Protein AF-0000000070923431 (afdb_homodimer)

Foldseek 3Di:
DPPPPPPPLLDQDLVLLQLLLLCAVQLHLCRSCVVVVHHSVVSVVSVVSNCVNVVHRQWDPVDVRTDGDPVVVVCNLVSVLVVQLVQLVVLVVPPQDQVSAQEAFEEEELLPVPQQVVVLCVVVCVVVVNYHYHYDYDAPVVQVVCQVSSSHFKYWHWDDPDDDPQKDKAWWKKWWKWKKAFPPQPPHPAAEAAEACVGPVSVVVVVVCVVVPHDTDPPHYHNALLVQNVCRLVVRGMYIGIQSSCLSNPDPGMDIGGDPDDIGMTIIIMMGGPPRNPCVSVVSSVSSNVSCVVGGVVVSCVRPVVRVVGIHTD/DPPPPPPPLLDQDLVLLQLLLLCAVQLHLCRSCVVVVHDSVVSVVSVVSNCVNVVHRQWDPVDVRTDGDPVVVVCNLVSVLVVQLVQLVVLVVPDQDNQSAQEAFEEEELLPVPQQVVVLCVVVCVVVVNHHYHYDYDAPVVQVVCQVVSSHFKYWHWDDPDDDPQKDKAWWKKWWKWKKAFPPQPPHPAAEAAEACVGPVSVVVVVVCVVVPHDTDHPHYHNALLVQNVCRLVVRGMYIGIQSSCLSNPDPGMDIGGDPDDIGMTIIIMMGGPPRRPCVSVVSSVSSNVSCVVRGVVVSCVRPVVRVVGIHTD

Structure (mmCIF, N/CA/C/O backbone):
data_AF-0000000070923431-model_v1
#
loop_
_entity.id
_entity.type
_entity.pdbx_description
1 polymer 'T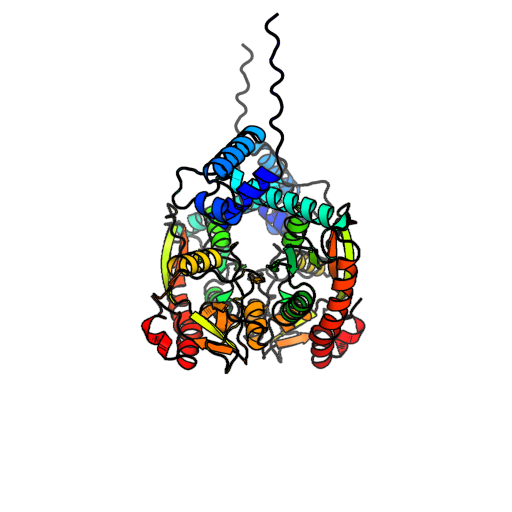ranscriptional regulator, LysR family'
#
loop_
_atom_site.group_PDB
_atom_site.id
_atom_site.type_symbol
_atom_site.label_atom_id
_atom_site.label_alt_id
_atom_site.label_comp_id
_atom_site.label_asym_id
_atom_site.label_entity_id
_atom_site.label_seq_id
_atom_site.pdbx_PDB_ins_code
_atom_site.Cartn_x
_atom_site.Cartn_y
_atom_site.Cartn_z
_atom_site.occupancy
_atom_site.B_iso_or_equiv
_atom_site.auth_seq_id
_atom_site.auth_comp_id
_atom_site.auth_asym_id
_atom_site.auth_atom_id
_atom_site.pdbx_PDB_model_num
ATOM 1 N N . MET A 1 1 ? -43.125 28.062 33.969 1 23.8 1 MET A N 1
ATOM 2 C CA . MET A 1 1 ? -42.625 28.672 32.719 1 23.8 1 MET A CA 1
ATOM 3 C C . MET A 1 1 ? -41.125 28.438 32.594 1 23.8 1 MET A C 1
ATOM 5 O O . MET A 1 1 ? -40.312 29.375 32.781 1 23.8 1 MET A O 1
ATOM 9 N N . THR A 1 2 ? -40.594 27.344 33.188 1 28.75 2 THR A N 1
ATOM 10 C CA . THR A 1 2 ? -39.25 26.891 33.406 1 28.75 2 THR A CA 1
ATOM 11 C C . THR A 1 2 ? -38.5 26.812 32.094 1 28.75 2 THR A C 1
ATOM 13 O O . THR A 1 2 ? -38.875 26.078 31.188 1 28.75 2 THR A O 1
ATOM 16 N N . GLY A 1 3 ? -38.125 27.953 31.578 1 29.06 3 GLY A N 1
ATOM 17 C CA . GLY A 1 3 ? -37.469 28.234 30.297 1 29.06 3 GLY A CA 1
ATOM 18 C C . GLY A 1 3 ? -36.375 27.25 29.953 1 29.06 3 GLY A C 1
ATOM 19 O O . GLY A 1 3 ? -35.594 26.875 30.828 1 29.06 3 GLY A O 1
ATOM 20 N N . LYS A 1 4 ? -36.719 26.328 29.109 1 32.66 4 LYS A N 1
ATOM 21 C CA . LYS A 1 4 ? -35.844 25.344 28.484 1 32.66 4 LYS A CA 1
ATOM 22 C C . LYS A 1 4 ? -34.5 25.984 28.094 1 32.66 4 LYS A C 1
ATOM 24 O O . LYS A 1 4 ? -34.469 26.891 27.266 1 32.66 4 LYS A O 1
ATOM 29 N N . ALA A 1 5 ? -33.656 26.141 29.094 1 35.31 5 ALA A N 1
ATOM 30 C CA . ALA A 1 5 ? -32.281 26.516 28.797 1 35.31 5 ALA A CA 1
ATOM 31 C C . ALA A 1 5 ? -31.797 25.891 27.484 1 35.31 5 ALA A C 1
ATOM 33 O O . ALA A 1 5 ? -31.859 24.672 27.297 1 35.31 5 ALA A O 1
ATOM 34 N N . LYS A 1 6 ? -32.062 26.516 26.438 1 35.38 6 LYS A N 1
ATOM 35 C CA . LYS A 1 6 ? -31.562 26.359 25.078 1 35.38 6 LYS A CA 1
ATOM 36 C C . LYS A 1 6 ? -30.094 25.922 25.078 1 35.38 6 LYS A C 1
ATOM 38 O O . LYS A 1 6 ? -29.234 26.609 25.656 1 35.38 6 LYS A O 1
ATOM 43 N N . GLY A 1 7 ? -29.828 24.641 25.266 1 33.84 7 GLY A N 1
ATOM 44 C CA . GLY A 1 7 ? -28.516 24 25.344 1 33.84 7 GLY A CA 1
ATOM 45 C C . GLY A 1 7 ? -27.469 24.688 24.5 1 33.84 7 GLY A C 1
ATOM 46 O O . GLY A 1 7 ? -27.625 24.812 23.281 1 33.84 7 GLY A O 1
ATOM 47 N N . ARG A 1 8 ? -26.984 25.859 24.844 1 32.84 8 ARG A N 1
ATOM 48 C CA . ARG A 1 8 ? -25.906 26.609 24.203 1 32.84 8 ARG A CA 1
ATOM 49 C C . ARG A 1 8 ? -24.906 25.688 23.516 1 32.84 8 ARG A C 1
ATOM 51 O O . ARG A 1 8 ? -24.297 24.844 24.172 1 32.84 8 ARG A O 1
ATOM 58 N N . GLY A 1 9 ? -25.203 25.141 22.359 1 40.16 9 GLY A N 1
ATOM 59 C CA . GLY A 1 9 ? -24.5 24.312 21.391 1 40.16 9 GLY A CA 1
ATOM 60 C C . GLY A 1 9 ? -22.984 24.453 21.484 1 40.16 9 GLY A C 1
ATOM 61 O O . GLY A 1 9 ? -22.422 25.5 21.172 1 40.16 9 GLY A O 1
ATOM 62 N N . GLU A 1 10 ? -22.391 23.984 22.547 1 46.72 10 GLU A N 1
ATOM 63 C CA . GLU A 1 10 ? -20.953 24.094 22.844 1 46.72 10 GLU A CA 1
ATOM 64 C C . GLU A 1 10 ? -20.125 24.078 21.562 1 46.72 10 GLU A C 1
ATOM 66 O O . GLU A 1 10 ? -20.375 23.281 20.656 1 46.72 10 GLU A O 1
ATOM 71 N N . LYS A 1 11 ? -19.719 25.312 21.109 1 56.12 11 LYS A N 1
ATOM 72 C CA . LYS A 1 11 ? -18.969 25.703 19.938 1 56.12 11 LYS A CA 1
ATOM 73 C C . LYS A 1 11 ? -17.609 25 19.891 1 56.12 11 LYS A C 1
ATOM 75 O O . LYS A 1 11 ? -16.969 24.797 20.938 1 56.12 11 LYS A O 1
ATOM 80 N N . VAL A 1 12 ? -17.391 24.281 18.922 1 58.69 12 VAL A N 1
ATOM 81 C CA . VAL A 1 12 ? -16.078 23.672 18.656 1 58.69 12 VAL A CA 1
ATOM 82 C C . VAL A 1 12 ? -15.055 24.781 18.391 1 58.69 12 VAL A C 1
ATOM 84 O O . VAL A 1 12 ? -15.242 25.609 17.5 1 58.69 12 VAL A O 1
ATOM 87 N N . SER A 1 13 ? -14.164 24.969 19.422 1 65.12 13 SER A N 1
ATOM 88 C CA . SER A 1 13 ? -13.047 25.875 19.25 1 65.12 13 SER A CA 1
ATOM 89 C C . SER A 1 13 ? -11.914 25.219 18.469 1 65.12 13 SER A C 1
ATOM 91 O O . SER A 1 13 ? -11.586 24.062 18.703 1 65.12 13 SER A O 1
ATOM 93 N N . LEU A 1 14 ? -11.43 25.953 17.531 1 66.06 14 LEU A N 1
ATOM 94 C CA . LEU A 1 14 ? -10.289 25.438 16.781 1 66.06 14 LEU A CA 1
ATOM 95 C C . LEU A 1 14 ? -9.102 25.188 17.703 1 66.06 14 LEU A C 1
ATOM 97 O O . LEU A 1 14 ? -8.289 24.297 17.438 1 66.06 14 LEU A O 1
ATOM 101 N N . TRP A 1 15 ? -9.109 26 18.781 1 69.06 15 TRP A N 1
ATOM 102 C CA . TRP A 1 15 ? -8.07 25.781 19.781 1 69.06 15 TRP A CA 1
ATOM 103 C C . TRP A 1 15 ? -8.227 24.406 20.422 1 69.06 15 TRP A C 1
ATOM 105 O O . TRP A 1 15 ? -7.242 23.672 20.609 1 69.06 15 TRP A O 1
ATOM 115 N N . ALA A 1 16 ? -9.422 24.047 20.703 1 75.62 16 ALA A N 1
ATOM 116 C CA . ALA A 1 16 ? -9.688 22.734 21.266 1 75.62 16 ALA A CA 1
ATOM 117 C C . ALA A 1 16 ? -9.344 21.625 20.266 1 75.62 16 ALA A C 1
ATOM 119 O O . ALA A 1 16 ? -8.797 20.594 20.641 1 75.62 16 ALA A O 1
ATOM 120 N N . VAL A 1 17 ? -9.625 21.938 19.078 1 76.94 17 VAL A N 1
ATOM 121 C CA . VAL A 1 17 ? -9.297 21 18.016 1 76.94 17 VAL A CA 1
ATOM 122 C C . VAL A 1 17 ? -7.785 20.828 17.906 1 76.94 17 VAL A C 1
ATOM 124 O O . VAL A 1 17 ? -7.285 19.703 17.797 1 76.94 17 VAL A O 1
ATOM 127 N N . GLU A 1 18 ? -7.121 21.906 17.969 1 76.06 18 GLU A N 1
ATOM 128 C CA . GLU A 1 18 ? -5.664 21.875 17.938 1 76.06 18 GLU A CA 1
ATOM 129 C C . GLU A 1 18 ? -5.113 21.078 19.125 1 76.06 18 GLU A C 1
ATOM 131 O O . GLU A 1 18 ? -4.16 20.312 18.969 1 76.06 18 GLU A O 1
ATOM 136 N N . MET A 1 19 ? -5.688 21.281 20.234 1 79.31 19 MET A N 1
ATOM 137 C CA . MET A 1 19 ? -5.234 20.594 21.438 1 79.31 19 MET A CA 1
ATOM 138 C C . MET A 1 19 ? -5.484 19.094 21.328 1 79.31 19 MET A C 1
ATOM 140 O O . MET A 1 19 ? -4.66 18.281 21.766 1 79.31 19 MET A O 1
ATOM 144 N N . LEU A 1 20 ? -6.594 18.719 20.75 1 82.38 20 LEU A N 1
ATOM 145 C CA . LEU A 1 20 ? -6.871 17.312 20.516 1 82.38 20 LEU A CA 1
ATOM 146 C C . LEU A 1 20 ? -5.828 16.703 19.594 1 82.38 20 LEU A C 1
ATOM 148 O O . LEU A 1 20 ? -5.293 15.625 19.875 1 82.38 20 LEU A O 1
ATOM 152 N N . VAL A 1 21 ? -5.621 17.406 18.578 1 77.06 21 VAL A N 1
ATOM 153 C CA . VAL A 1 21 ? -4.676 16.922 17.578 1 77.06 21 VAL A CA 1
ATOM 154 C C . VAL A 1 21 ? -3.285 16.797 18.203 1 77.06 21 VAL A C 1
ATOM 156 O O . VAL A 1 21 ? -2.604 15.789 18.016 1 77.06 21 VAL A O 1
ATOM 159 N N . ALA A 1 22 ? -2.867 17.797 18.922 1 77.38 22 ALA A N 1
ATOM 160 C CA . ALA A 1 22 ? -1.577 17.766 19.609 1 77.38 22 ALA A CA 1
ATOM 161 C C . ALA A 1 22 ? -1.498 16.609 20.578 1 77.38 22 ALA A C 1
ATOM 163 O O . ALA A 1 22 ? -0.471 15.922 20.672 1 77.38 22 ALA A O 1
ATOM 164 N N . THR A 1 23 ? -2.549 16.422 21.219 1 80.5 23 THR A N 1
ATOM 165 C CA . THR A 1 23 ? -2.586 15.336 22.203 1 80.5 23 THR A CA 1
ATOM 166 C C . THR A 1 23 ? -2.512 13.977 21.5 1 80.5 23 THR A C 1
ATOM 168 O O . THR A 1 23 ? -1.812 13.078 21.969 1 80.5 23 THR A O 1
ATOM 171 N N . ALA A 1 24 ? -3.184 13.891 20.5 1 77.38 24 ALA A N 1
ATOM 172 C CA . ALA A 1 24 ? -3.166 12.641 19.734 1 77.38 24 ALA A CA 1
ATOM 173 C C . ALA A 1 24 ? -1.768 12.352 19.203 1 77.38 24 ALA A C 1
ATOM 175 O O . ALA A 1 24 ? -1.324 11.195 19.203 1 77.38 24 ALA A O 1
ATOM 176 N N . GLU A 1 25 ? -1.152 13.359 18.781 1 70.06 25 GLU A N 1
ATOM 177 C CA . GLU A 1 25 ? 0.183 13.242 18.203 1 70.06 25 GLU A CA 1
ATOM 178 C C . GLU A 1 25 ? 1.225 12.93 19.281 1 70.06 25 GLU A C 1
ATOM 180 O O . GLU A 1 25 ? 2.119 12.109 19.062 1 70.06 25 GLU A O 1
ATOM 185 N N . GLU A 1 26 ? 1.086 13.594 20.391 1 67.88 26 GLU A N 1
ATOM 186 C CA . GLU A 1 26 ? 2.076 13.492 21.453 1 67.88 26 GLU A CA 1
ATOM 187 C C . GLU A 1 26 ? 1.812 12.281 22.344 1 67.88 26 GLU A C 1
ATOM 189 O O . GLU A 1 26 ? 2.711 11.805 23.047 1 67.88 26 GLU A O 1
ATOM 194 N N . GLY A 1 27 ? 0.53 11.836 22.25 1 72.19 27 GLY A N 1
ATOM 195 C CA . GLY A 1 27 ? 0.141 10.664 23.031 1 72.19 27 GLY A CA 1
ATOM 196 C C . GLY A 1 27 ? -0.053 10.961 24.5 1 72.19 27 GLY A C 1
ATOM 197 O O . GLY A 1 27 ? -0.182 10.047 25.312 1 72.19 27 GLY A O 1
ATOM 198 N N . ALA A 1 28 ? 0.143 12.203 24.844 1 77.56 28 ALA A N 1
ATOM 199 C CA . ALA A 1 28 ? -0.039 12.609 26.234 1 77.56 28 ALA A CA 1
ATOM 200 C C . ALA A 1 28 ? -0.479 14.062 26.344 1 77.56 28 ALA A C 1
ATOM 202 O O . ALA A 1 28 ? -0.01 14.914 25.578 1 77.56 28 ALA A O 1
ATOM 203 N N . ILE A 1 29 ? -1.31 14.328 27.312 1 81.69 29 ILE A N 1
ATOM 204 C CA . ILE A 1 29 ? -1.825 15.68 27.531 1 81.69 29 ILE A CA 1
ATOM 205 C C . ILE A 1 29 ? -0.688 16.594 27.953 1 81.69 29 ILE A C 1
ATOM 207 O O . ILE A 1 29 ? -0.577 17.734 27.469 1 81.69 29 ILE A O 1
ATOM 211 N N . THR A 1 30 ? 0.172 16.016 28.781 1 81.62 30 THR A N 1
ATOM 212 C CA . THR A 1 30 ? 1.272 16.828 29.297 1 81.62 30 THR A CA 1
ATOM 213 C C . THR A 1 30 ? 2.236 17.203 28.172 1 81.62 30 THR A C 1
ATOM 215 O O . THR A 1 30 ? 2.721 18.328 28.109 1 81.62 30 THR A O 1
ATOM 218 N N . ALA A 1 31 ? 2.428 16.297 27.344 1 80.12 31 ALA A N 1
ATOM 219 C CA . ALA A 1 31 ? 3.316 16.562 26.203 1 80.12 31 ALA A CA 1
ATOM 220 C C . ALA A 1 31 ? 2.684 17.547 25.234 1 80.12 31 ALA A C 1
ATOM 222 O O . ALA A 1 31 ? 3.363 18.422 24.703 1 80.12 31 ALA A O 1
ATOM 223 N N . ALA A 1 32 ? 1.49 17.375 25.047 1 80.94 32 ALA A N 1
ATOM 224 C CA . ALA A 1 32 ? 0.763 18.328 24.203 1 80.94 32 ALA A CA 1
ATOM 225 C C . ALA A 1 32 ? 0.787 19.734 24.797 1 80.94 32 ALA A C 1
ATOM 227 O O . ALA A 1 32 ? 0.964 20.719 24.078 1 80.94 32 ALA A O 1
ATOM 228 N N . ALA A 1 33 ? 0.655 19.812 26.047 1 81.44 33 ALA A N 1
ATOM 229 C CA . ALA A 1 33 ? 0.682 21.078 26.75 1 81.44 33 ALA A CA 1
ATOM 230 C C . ALA A 1 33 ? 2.023 21.781 26.562 1 81.44 33 ALA A C 1
ATOM 232 O O . ALA A 1 33 ? 2.068 22.984 26.266 1 81.44 33 ALA A O 1
ATOM 233 N N . ARG A 1 34 ? 3.031 21.016 26.672 1 76.56 34 ARG A N 1
ATOM 234 C CA . ARG A 1 34 ? 4.375 21.547 26.484 1 76.56 34 ARG A CA 1
ATOM 235 C C . ARG A 1 34 ? 4.559 22.062 25.062 1 76.56 34 ARG A C 1
ATOM 237 O O . ARG A 1 34 ? 5.066 23.172 24.844 1 76.56 34 ARG A O 1
ATOM 244 N N . ARG A 1 35 ? 4.07 21.328 24.219 1 71.56 35 ARG A N 1
ATOM 245 C CA . ARG A 1 35 ? 4.199 21.688 22.812 1 71.56 35 ARG A CA 1
ATOM 246 C C . ARG A 1 35 ? 3.426 22.953 22.484 1 71.56 35 ARG A C 1
ATOM 248 O O . ARG A 1 35 ? 3.898 23.797 21.719 1 71.56 35 ARG A O 1
ATOM 255 N N . LEU A 1 36 ? 2.338 23.078 23.094 1 72.06 36 LEU A N 1
ATOM 256 C CA . LEU A 1 36 ? 1.431 24.156 22.75 1 72.06 36 LEU A CA 1
ATOM 257 C C . LEU A 1 36 ? 1.645 25.359 23.672 1 72.06 36 LEU A C 1
ATOM 259 O O . LEU A 1 36 ? 1.05 26.422 23.469 1 72.06 36 LEU A O 1
ATOM 263 N N . GLY A 1 37 ? 2.539 25.141 24.641 1 76.38 37 GLY A N 1
ATOM 264 C CA . GLY A 1 37 ? 2.834 26.234 25.547 1 76.38 37 GLY A CA 1
ATOM 265 C C . GLY A 1 37 ? 1.67 26.594 26.453 1 76.38 37 GLY A C 1
ATOM 266 O O . GLY A 1 37 ? 1.408 27.766 26.703 1 76.38 37 GLY A O 1
ATOM 267 N N . VAL A 1 38 ? 0.936 25.625 26.766 1 77.75 38 VAL A N 1
ATOM 268 C CA . VAL A 1 38 ? -0.198 25.844 27.656 1 77.75 38 VAL A CA 1
ATOM 269 C C . VAL A 1 38 ? -0.14 24.844 28.828 1 77.75 38 VAL A C 1
ATOM 271 O O . VAL A 1 38 ? 0.766 24.016 28.891 1 77.75 38 VAL A O 1
ATOM 274 N N . SER A 1 39 ? -0.933 25.016 29.75 1 82.31 39 SER A N 1
ATOM 275 C CA . SER A 1 39 ? -0.986 24.094 30.891 1 82.31 39 SER A CA 1
ATOM 276 C C . SER A 1 39 ? -1.717 22.812 30.516 1 82.31 39 SER A C 1
ATOM 278 O O . SER A 1 39 ? -2.586 22.812 29.641 1 82.31 39 SER A O 1
ATOM 280 N N . ALA A 1 40 ? -1.303 21.797 31.156 1 88.06 40 ALA A N 1
ATOM 281 C CA . ALA A 1 40 ? -1.982 20.516 30.969 1 88.06 40 ALA A CA 1
ATOM 282 C C . ALA A 1 40 ? -3.467 20.641 31.312 1 88.06 40 ALA A C 1
ATOM 284 O O . ALA A 1 40 ? -4.305 20 30.656 1 88.06 40 ALA A O 1
ATOM 285 N N . SER A 1 41 ? -3.746 21.375 32.312 1 88.38 41 SER A N 1
ATOM 286 C CA . SER A 1 41 ? -5.137 21.609 32.688 1 88.38 41 SER A CA 1
ATOM 287 C C . SER A 1 41 ? -5.906 22.281 31.547 1 88.38 41 SER A C 1
ATOM 289 O O . SER A 1 41 ? -7.062 21.922 31.281 1 88.38 41 SER A O 1
ATOM 291 N N . ALA A 1 42 ? -5.285 23.188 30.922 1 81.31 42 ALA A N 1
ATOM 292 C CA . ALA A 1 42 ? -5.918 23.875 29.797 1 81.31 42 ALA A CA 1
ATOM 293 C C . ALA A 1 42 ? -6.211 22.891 28.656 1 81.31 42 ALA A C 1
ATOM 295 O O . ALA A 1 42 ? -7.293 22.938 28.062 1 81.31 42 ALA A O 1
ATOM 296 N N . VAL A 1 43 ? -5.223 22.094 28.359 1 86.19 43 VAL A N 1
ATOM 297 C CA . VAL A 1 43 ? -5.414 21.094 27.312 1 86.19 43 VAL A CA 1
ATOM 298 C C . VAL A 1 43 ? -6.578 20.172 27.688 1 86.19 43 VAL A C 1
ATOM 300 O O . VAL A 1 43 ? -7.473 19.938 26.875 1 86.19 43 VAL A O 1
ATOM 303 N N . SER A 1 44 ? -6.57 19.703 28.875 1 87.19 44 SER A N 1
ATOM 304 C CA . SER A 1 44 ? -7.613 18.797 29.359 1 87.19 44 SER A CA 1
ATOM 305 C C . SER A 1 44 ? -8.984 19.453 29.281 1 87.19 44 SER A C 1
ATOM 307 O O . SER A 1 44 ? -9.938 18.859 28.766 1 87.19 44 SER A O 1
ATOM 309 N N . GLN A 1 45 ? -9.07 20.609 29.734 1 83.62 45 GLN A N 1
ATOM 310 C CA . GLN A 1 45 ? -10.336 21.344 29.75 1 83.62 45 GLN A CA 1
ATOM 311 C C . GLN A 1 45 ? -10.859 21.562 28.328 1 83.62 45 GLN A C 1
ATOM 313 O O . GLN A 1 45 ? -12.062 21.406 28.078 1 83.62 45 GLN A O 1
ATOM 318 N N . GLN A 1 46 ? -9.922 21.906 27.484 1 81.81 46 GLN A N 1
ATOM 319 C CA . GLN A 1 46 ? -10.32 22.156 26.094 1 81.81 46 GLN A CA 1
ATOM 320 C C . GLN A 1 46 ? -10.805 20.875 25.422 1 81.81 46 GLN A C 1
ATOM 322 O O . GLN A 1 46 ? -11.766 20.906 24.641 1 81.81 46 GLN A O 1
ATOM 327 N N . ILE A 1 47 ? -10.164 19.828 25.734 1 86.06 47 ILE A N 1
ATOM 328 C CA . ILE A 1 47 ? -10.555 18.547 25.141 1 86.06 47 ILE A CA 1
ATOM 329 C C . ILE A 1 47 ? -11.922 18.125 25.688 1 86.06 47 ILE A C 1
ATOM 331 O O . ILE A 1 47 ? -12.781 17.656 24.938 1 86.06 47 ILE A O 1
ATOM 335 N N . VAL A 1 48 ? -12.141 18.344 26.953 1 85.12 48 VAL A N 1
ATOM 336 C CA . VAL A 1 48 ? -13.438 18.047 27.562 1 85.12 48 VAL A CA 1
ATOM 337 C C . VAL A 1 48 ? -14.516 18.906 26.906 1 85.12 48 VAL A C 1
ATOM 339 O O . VAL A 1 48 ? -15.609 18.422 26.609 1 85.12 48 VAL A O 1
ATOM 342 N N . ALA A 1 49 ? -14.18 20.109 26.734 1 78.81 49 ALA A N 1
ATOM 343 C CA . ALA A 1 49 ? -15.125 21.016 26.094 1 78.81 49 ALA A CA 1
ATOM 344 C C . ALA A 1 49 ? -15.445 20.562 24.672 1 78.81 49 ALA A C 1
ATOM 346 O O . ALA A 1 49 ? -16.609 20.625 24.234 1 78.81 49 ALA A O 1
ATOM 347 N N . LEU A 1 50 ? -14.391 20.172 23.984 1 80.75 50 LEU A N 1
ATOM 348 C CA . LEU A 1 50 ? -14.578 19.656 22.625 1 80.75 50 LEU A CA 1
ATOM 349 C C . LEU A 1 50 ? -15.469 18.422 22.641 1 80.75 50 LEU A C 1
ATOM 351 O O . LEU A 1 50 ? -16.359 18.297 21.797 1 80.75 50 LEU A O 1
ATOM 355 N N . GLU A 1 51 ? -15.219 17.578 23.578 1 84.81 51 GLU A N 1
ATOM 356 C CA . GLU A 1 51 ? -16.016 16.359 23.719 1 84.81 51 GLU A CA 1
ATOM 357 C C . GLU A 1 51 ? -17.469 16.688 24.031 1 8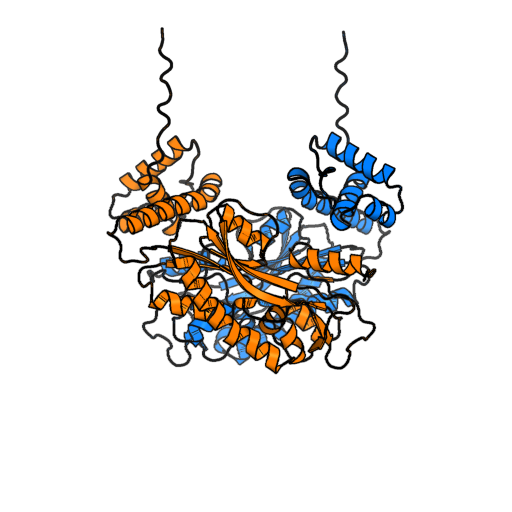4.81 51 GLU A C 1
ATOM 359 O O . GLU A 1 51 ? -18.375 16.062 23.469 1 84.81 51 GLU A O 1
ATOM 364 N N . ALA A 1 52 ? -17.672 17.656 24.859 1 78.31 52 ALA A N 1
ATOM 365 C CA . ALA A 1 52 ? -19.016 18.094 25.203 1 78.31 52 ALA A CA 1
ATOM 366 C C . ALA A 1 52 ? -19.734 18.688 24 1 78.31 52 ALA A C 1
ATOM 368 O O . ALA A 1 52 ? -20.906 18.391 23.75 1 78.31 52 ALA A O 1
ATOM 369 N N . ALA A 1 53 ? -18.969 19.406 23.281 1 74.44 53 ALA A N 1
ATOM 370 C CA . ALA A 1 53 ? -19.547 20.047 22.094 1 74.44 53 ALA A CA 1
ATOM 371 C C . ALA A 1 53 ? -19.953 19.016 21.047 1 74.44 53 ALA A C 1
ATOM 373 O O . ALA A 1 53 ? -20.953 19.172 20.359 1 74.44 53 ALA A O 1
ATOM 374 N N . LEU A 1 54 ? -19.062 18.031 21 1 77.19 54 LEU A N 1
ATOM 375 C CA . LEU A 1 54 ? -19.281 17 19.984 1 77.19 54 LEU A CA 1
ATOM 376 C C . LEU A 1 54 ? -20.203 15.906 20.5 1 77.19 54 LEU A C 1
ATOM 378 O O . LEU A 1 54 ? -20.719 15.102 19.734 1 77.19 54 LEU A O 1
ATOM 382 N N . GLY A 1 55 ? -20.406 15.867 21.797 1 77.94 55 GLY A N 1
ATOM 383 C CA . GLY A 1 55 ? -21.266 14.875 22.406 1 77.94 55 GLY A CA 1
ATOM 384 C C . GLY A 1 55 ? -20.641 13.492 22.453 1 77.94 55 GLY A C 1
ATOM 385 O O . GLY A 1 55 ? -21.344 12.484 22.391 1 77.94 55 GLY A O 1
ATOM 386 N N . ALA A 1 56 ? -19.375 13.445 22.328 1 82.5 56 ALA A N 1
ATOM 387 C CA . ALA A 1 56 ? -18.656 12.172 22.344 1 82.5 56 ALA A CA 1
ATOM 388 C C . ALA A 1 56 ? -17.312 12.297 23.062 1 82.5 56 ALA A C 1
ATOM 390 O O . ALA A 1 56 ? -16.672 13.352 22.984 1 82.5 56 ALA A O 1
ATOM 391 N N . GLU A 1 57 ? -16.984 11.266 23.719 1 86.81 57 GLU A N 1
ATOM 392 C CA . GLU A 1 57 ? -15.641 11.195 24.266 1 86.81 57 GLU A CA 1
ATOM 393 C C . GLU A 1 57 ? -14.617 10.883 23.172 1 86.81 57 GLU A C 1
ATOM 395 O O . GLU A 1 57 ? -14.766 9.914 22.438 1 86.81 57 GLU A O 1
ATOM 400 N N . LEU A 1 58 ? -13.695 11.797 23.094 1 85.06 58 LEU A N 1
ATOM 401 C CA . LEU A 1 58 ? -12.703 11.656 22.031 1 85.06 58 LEU A CA 1
ATOM 402 C C . LEU A 1 58 ? -11.422 11.016 22.562 1 85.06 58 LEU A C 1
ATOM 404 O O . LEU A 1 58 ? -10.695 10.367 21.812 1 85.06 58 LEU A O 1
ATOM 408 N N . VAL A 1 59 ? -11.195 11.203 23.844 1 83.5 59 VAL A N 1
ATOM 409 C CA . VAL A 1 59 ? -9.961 10.727 24.469 1 83.5 59 VAL A CA 1
ATOM 410 C C . VAL A 1 59 ? -10.273 9.672 25.516 1 83.5 59 VAL A C 1
ATOM 412 O O . VAL A 1 59 ? -11.242 9.805 26.266 1 83.5 59 VAL A O 1
ATOM 415 N N . ASP A 1 60 ? -9.547 8.578 25.328 1 79.88 60 ASP A N 1
ATOM 416 C CA . ASP A 1 60 ? -9.641 7.543 26.344 1 79.88 60 ASP A CA 1
ATOM 417 C C . ASP A 1 60 ? -8.711 7.848 27.531 1 79.88 60 ASP A C 1
ATOM 419 O O . ASP A 1 60 ? -7.523 7.531 27.484 1 79.88 60 ASP A O 1
ATOM 423 N N . ARG A 1 61 ? -9.305 8.383 28.469 1 70.81 61 ARG A N 1
ATOM 424 C CA . ARG A 1 61 ? -8.539 8.859 29.609 1 70.81 61 ARG A CA 1
ATOM 425 C C . ARG A 1 61 ? -8.07 7.699 30.484 1 70.81 61 ARG A C 1
ATOM 427 O O . ARG A 1 61 ? -7.215 7.871 31.344 1 70.81 61 ARG A O 1
ATOM 434 N N . THR A 1 62 ? -8.617 6.555 30.109 1 69.69 62 THR A N 1
ATOM 435 C CA . THR A 1 62 ? -8.234 5.387 30.906 1 69.69 62 THR A CA 1
ATOM 436 C C . THR A 1 62 ? -7.102 4.621 30.234 1 69.69 62 THR A C 1
ATOM 438 O O . THR A 1 62 ? -6.508 3.723 30.828 1 69.69 62 THR A O 1
ATOM 441 N N . ALA A 1 63 ? -6.941 5.039 29.031 1 63.75 63 ALA A N 1
ATOM 442 C CA . ALA A 1 63 ? -5.93 4.309 28.281 1 63.75 63 ALA A CA 1
ATOM 443 C C . ALA A 1 63 ? -4.527 4.812 28.609 1 63.75 63 ALA A C 1
ATOM 445 O O . ALA A 1 63 ? -4.316 6.016 28.781 1 63.75 63 ALA A O 1
ATOM 446 N N . ARG A 1 64 ? -3.57 3.947 28.906 1 60.34 64 ARG A N 1
ATOM 447 C CA . ARG A 1 64 ? -2.148 4.227 29.078 1 60.34 64 ARG A CA 1
ATOM 448 C C . ARG A 1 64 ? -1.312 3.477 28.047 1 60.34 64 ARG A C 1
ATOM 450 O O . ARG A 1 64 ? -1.279 2.244 28.047 1 60.34 64 ARG A O 1
ATOM 457 N N . PRO A 1 65 ? -0.679 4.164 27.172 1 53.97 65 PRO A N 1
ATOM 458 C CA . PRO A 1 65 ? -0.583 5.609 26.953 1 53.97 65 PRO A CA 1
ATOM 459 C C . PRO A 1 65 ? -1.892 6.223 26.453 1 53.97 65 PRO A C 1
ATOM 461 O O . PRO A 1 65 ? -2.814 5.492 26.078 1 53.97 65 PRO A O 1
ATOM 464 N N . PHE A 1 66 ? -1.909 7.539 26.469 1 61.19 66 PHE A N 1
ATOM 465 C CA . PHE A 1 66 ? -3.053 8.312 26 1 61.19 66 PHE A CA 1
ATOM 466 C C . PHE A 1 66 ? -3.502 7.836 24.625 1 61.19 66 PHE A C 1
ATOM 468 O O . PHE A 1 66 ? -2.682 7.668 23.734 1 61.19 66 PHE A O 1
ATOM 475 N N . GLY A 1 67 ? -4.816 7.367 24.625 1 75.88 67 GLY A N 1
ATOM 476 C CA . GLY A 1 67 ? -5.371 6.918 23.359 1 75.88 67 GLY A CA 1
ATOM 477 C C . GLY A 1 67 ? -6.68 7.602 23 1 75.88 67 GLY A C 1
ATOM 478 O O . GLY A 1 67 ? -7.293 8.258 23.844 1 75.88 67 GLY A O 1
ATOM 479 N N . LEU A 1 68 ? -6.953 7.605 21.703 1 77.69 68 LEU A N 1
ATOM 480 C CA . LEU A 1 68 ? -8.227 8.117 21.219 1 77.69 68 LEU A CA 1
ATOM 481 C C . LEU A 1 68 ? -9.312 7.047 21.297 1 77.69 68 LEU A C 1
ATOM 483 O O . LEU A 1 68 ? -9.023 5.855 21.141 1 77.69 68 LEU A O 1
ATOM 487 N N . THR A 1 69 ? -10.477 7.551 21.688 1 79.75 69 THR A N 1
ATOM 488 C CA . THR A 1 69 ? -11.641 6.68 21.547 1 79.75 69 THR A CA 1
ATOM 489 C C . THR A 1 69 ? -11.945 6.43 20.078 1 79.75 69 THR A C 1
ATOM 491 O O . THR A 1 69 ? -11.297 6.996 19.188 1 79.75 69 THR A O 1
ATOM 494 N N . ALA A 1 70 ? -12.867 5.496 19.891 1 73.75 70 ALA A N 1
ATOM 495 C CA . ALA A 1 70 ? -13.32 5.273 18.516 1 73.75 70 ALA A CA 1
ATOM 496 C C . ALA A 1 70 ? -13.797 6.574 17.875 1 73.75 70 ALA A C 1
ATOM 498 O O . ALA A 1 70 ? -13.484 6.859 16.719 1 73.75 70 ALA A O 1
ATOM 499 N N . ALA A 1 71 ? -14.523 7.316 18.656 1 76.19 71 ALA A N 1
ATOM 500 C CA . ALA A 1 71 ? -15 8.617 18.188 1 76.19 71 ALA A CA 1
ATOM 501 C C . ALA A 1 71 ? -13.828 9.57 17.938 1 76.19 71 ALA A C 1
ATOM 503 O O . ALA A 1 71 ? -13.844 10.336 16.984 1 76.19 71 ALA A O 1
ATOM 504 N N . GLY A 1 72 ? -12.859 9.484 18.797 1 79.38 72 GLY A N 1
ATOM 505 C CA . GLY A 1 72 ? -11.68 10.312 18.609 1 79.38 72 GLY A CA 1
ATOM 506 C C . GLY A 1 72 ? -10.914 9.984 17.344 1 79.38 72 GLY A C 1
ATOM 507 O O . GLY A 1 72 ? -10.508 10.891 16.609 1 79.38 72 GLY A O 1
ATOM 508 N N . ARG A 1 73 ? -10.812 8.805 17.094 1 72.31 73 ARG A N 1
ATOM 509 C CA . ARG A 1 73 ? -10.109 8.359 15.898 1 72.31 73 ARG A CA 1
ATOM 510 C C . ARG A 1 73 ? -10.867 8.773 14.633 1 72.31 73 ARG A C 1
ATOM 512 O O . ARG A 1 73 ? -10.25 9.164 13.641 1 72.31 73 ARG A O 1
ATOM 519 N N . ALA A 1 74 ? -12.133 8.734 14.797 1 67.5 74 ALA A N 1
ATOM 520 C CA . ALA A 1 74 ? -12.977 9.125 13.664 1 67.5 74 ALA A CA 1
ATOM 521 C C . ALA A 1 74 ? -12.922 10.633 13.438 1 67.5 74 ALA A C 1
ATOM 523 O O . ALA A 1 74 ? -13 11.102 12.297 1 67.5 74 ALA A O 1
ATOM 524 N N . PHE A 1 75 ? -12.789 11.375 14.516 1 69.25 75 PHE A N 1
ATOM 525 C CA . PHE A 1 75 ? -12.844 12.828 14.438 1 69.25 75 PHE A CA 1
ATOM 526 C C . PHE A 1 75 ? -11.492 13.406 14.047 1 69.25 75 PHE A C 1
ATOM 528 O O . PHE A 1 75 ? -11.422 14.484 13.453 1 69.25 75 PHE A O 1
ATOM 535 N N . LEU A 1 76 ? -10.461 12.617 14.305 1 72.94 76 LEU A N 1
ATOM 536 C CA . LEU A 1 76 ? -9.109 13.156 14.195 1 72.94 76 LEU A CA 1
ATOM 537 C C . LEU A 1 76 ? -8.828 13.609 12.766 1 72.94 76 LEU A C 1
ATOM 539 O O . LEU A 1 76 ? -8.328 14.719 12.555 1 72.94 76 LEU A O 1
ATOM 543 N N . PRO A 1 77 ? -9.25 12.945 11.797 1 63.09 77 PRO A N 1
ATOM 544 C CA . PRO A 1 77 ? -9.008 13.461 10.453 1 63.09 77 PRO A CA 1
ATOM 545 C C . PRO A 1 77 ? -9.75 14.758 10.172 1 63.09 77 PRO A C 1
ATOM 547 O O . PRO A 1 77 ? -9.234 15.641 9.477 1 63.09 77 PRO A O 1
ATOM 550 N N . HIS A 1 78 ? -10.836 14.875 10.719 1 64.19 78 HIS A N 1
ATOM 551 C CA . HIS A 1 78 ? -11.609 16.094 10.562 1 64.19 78 HIS A CA 1
ATOM 552 C C . HIS A 1 78 ? -10.969 17.25 11.32 1 64.19 78 HIS A C 1
ATOM 554 O O . HIS A 1 78 ? -10.938 18.391 10.82 1 64.19 78 HIS A O 1
ATOM 560 N N . ALA A 1 79 ? -10.531 16.953 12.5 1 72.5 79 ALA A N 1
ATOM 561 C CA . ALA A 1 79 ? -9.836 17.969 13.289 1 72.5 79 ALA A CA 1
ATOM 562 C C . ALA A 1 79 ? -8.625 18.5 12.531 1 72.5 79 ALA A C 1
ATOM 564 O O . ALA A 1 79 ? -8.414 19.719 12.461 1 72.5 79 ALA A O 1
ATOM 565 N N . GLU A 1 80 ? -7.961 17.609 12 1 64.62 80 GLU A N 1
ATOM 566 C CA . GLU A 1 80 ? -6.773 18 11.234 1 64.62 80 GLU A CA 1
ATOM 567 C C . GLU A 1 80 ? -7.148 18.844 10.016 1 64.62 80 GLU A C 1
ATOM 569 O O . GLU A 1 80 ? -6.488 19.844 9.719 1 64.62 80 GLU A O 1
ATOM 574 N N . ALA A 1 81 ? -8.172 18.469 9.453 1 58.97 81 ALA A N 1
ATOM 575 C CA . ALA A 1 81 ? -8.648 19.234 8.305 1 58.97 81 ALA A CA 1
ATOM 576 C C . ALA A 1 81 ? -9.047 20.656 8.711 1 58.97 81 ALA A C 1
ATOM 578 O O . ALA A 1 81 ? -8.789 21.609 7.98 1 58.97 81 ALA A O 1
ATOM 579 N N . MET A 1 82 ? -9.68 20.75 9.836 1 63.78 82 MET A N 1
ATOM 580 C CA . MET A 1 82 ? -10.062 22.062 10.352 1 63.78 82 MET A CA 1
ATOM 581 C C . MET A 1 82 ? -8.844 22.938 10.555 1 63.78 82 MET A C 1
ATOM 583 O O . MET A 1 82 ? -8.852 24.125 10.18 1 63.78 82 MET A O 1
ATOM 587 N N . LEU A 1 83 ? -7.859 22.406 11.062 1 64.88 83 LEU A N 1
ATOM 588 C CA . LEU A 1 83 ? -6.656 23.188 11.352 1 64.88 83 LEU A CA 1
ATOM 589 C C . LEU A 1 83 ? -5.918 23.531 10.07 1 64.88 83 LEU A C 1
ATOM 591 O O . LEU A 1 83 ? -5.316 24.609 9.969 1 64.88 83 LEU A O 1
ATOM 595 N N . ASP A 1 84 ? -6.117 22.656 9.195 1 56.88 84 ASP A N 1
ATOM 596 C CA . ASP A 1 84 ? -5.555 22.953 7.883 1 56.88 84 ASP A CA 1
ATOM 597 C C . ASP A 1 84 ? -6.266 24.141 7.227 1 56.88 84 ASP A C 1
ATOM 599 O O . ASP A 1 84 ? -5.621 25 6.641 1 56.88 84 ASP A O 1
ATOM 603 N N . GLU A 1 85 ? -7.48 24.078 7.395 1 56.31 85 GLU A N 1
ATOM 604 C CA . GLU A 1 85 ? -8.258 25.188 6.855 1 56.31 85 GLU A CA 1
ATOM 605 C C . GLU A 1 85 ? -7.883 26.5 7.539 1 56.31 85 GLU A C 1
ATOM 607 O O . GLU A 1 85 ? -7.781 27.547 6.887 1 56.31 85 GLU A O 1
ATOM 612 N N . LEU A 1 86 ? -7.742 26.453 8.789 1 54.91 86 LEU A N 1
ATOM 613 C CA . LEU A 1 86 ? -7.297 27.625 9.523 1 54.91 86 LEU A CA 1
ATOM 614 C C . LEU A 1 86 ? -5.945 28.125 9 1 54.91 86 LEU A C 1
ATOM 616 O O . LEU A 1 86 ? -5.754 29.312 8.789 1 54.91 86 LEU A O 1
ATOM 620 N N . ALA A 1 87 ? -5.133 27.188 8.812 1 54.62 87 ALA A N 1
ATOM 621 C CA . ALA A 1 87 ? -3.797 27.531 8.336 1 54.62 87 ALA A CA 1
ATOM 622 C C . ALA A 1 87 ? -3.855 28.156 6.953 1 54.62 87 ALA A C 1
ATOM 624 O O . ALA A 1 87 ? -3.174 29.156 6.691 1 54.62 87 ALA A O 1
ATOM 625 N N . ARG A 1 88 ? -4.695 27.625 6.258 1 53.09 88 ARG A N 1
ATOM 626 C CA . ARG A 1 88 ? -4.891 28.172 4.918 1 53.09 88 ARG A CA 1
ATOM 627 C C . ARG A 1 88 ? -5.477 29.578 4.98 1 53.09 88 ARG A C 1
ATOM 629 O O . ARG A 1 88 ? -5.086 30.453 4.211 1 53.09 88 ARG A O 1
ATOM 636 N N . GLY A 1 89 ? -6.414 29.719 5.785 1 50.31 89 GLY A N 1
ATOM 637 C CA . GLY A 1 89 ? -6.98 31.047 5.996 1 50.31 89 GLY A CA 1
ATOM 638 C C . GLY A 1 89 ? -5.957 32.062 6.461 1 50.31 89 GLY A C 1
ATOM 639 O O . GLY A 1 89 ? -5.945 33.188 5.988 1 50.31 89 GLY A O 1
ATOM 640 N N . ARG A 1 90 ? -5.215 31.609 7.375 1 46.81 90 ARG A N 1
ATOM 641 C CA . ARG A 1 90 ? -4.18 32.5 7.879 1 46.81 90 ARG A CA 1
ATOM 642 C C . ARG A 1 90 ? -3.201 32.875 6.773 1 46.81 90 ARG A C 1
ATOM 644 O O . ARG A 1 90 ? -2.77 34.031 6.688 1 46.81 90 ARG A O 1
ATOM 651 N N . ALA A 1 91 ? -2.904 31.938 6.043 1 45.56 91 ALA A N 1
ATOM 652 C CA . ALA A 1 91 ? -1.997 32.219 4.93 1 45.56 91 ALA A CA 1
ATOM 653 C C . ALA A 1 91 ? -2.605 33.219 3.967 1 45.56 91 ALA A C 1
ATOM 655 O O . ALA A 1 91 ? -1.899 34.094 3.434 1 45.56 91 ALA A O 1
ATOM 656 N N . GLY A 1 92 ? -3.699 33 3.775 1 42.47 92 GLY A N 1
ATOM 657 C CA . GLY A 1 92 ? -4.383 33.938 2.902 1 42.47 92 GLY A CA 1
ATOM 658 C C . GLY A 1 92 ? -4.355 35.375 3.424 1 42.47 92 GLY A C 1
ATOM 659 O O . GLY A 1 92 ? -4.336 36.312 2.641 1 42.47 92 GLY A O 1
ATOM 660 N N . VAL A 1 93 ? -4.535 35.625 4.695 1 43.88 93 VAL A N 1
ATOM 661 C CA . VAL A 1 93 ? -4.621 37.031 5.16 1 43.88 93 VAL A CA 1
ATOM 662 C C . VAL A 1 93 ? -3.215 37.594 5.324 1 43.88 93 VAL A C 1
ATOM 664 O O . VAL A 1 93 ? -3.049 38.719 5.836 1 43.88 93 VAL A O 1
ATOM 667 N N . GLY A 1 94 ? -2.232 37.219 4.621 1 40.66 94 GLY A N 1
ATOM 668 C CA . GLY A 1 94 ? -0.947 37.875 4.504 1 40.66 94 GLY A CA 1
ATOM 669 C C . GLY A 1 94 ? 0.01 37.531 5.629 1 40.66 94 GLY A C 1
ATOM 670 O O . GLY A 1 94 ? 1.096 38.094 5.727 1 40.66 94 GLY A O 1
ATOM 671 N N . LEU A 1 95 ? -0.314 37.188 6.703 1 39.34 95 LEU A N 1
ATOM 672 C CA . LEU A 1 95 ? 0.635 37 7.793 1 39.34 95 LEU A CA 1
ATOM 673 C C . LEU A 1 95 ? 1.601 35.844 7.484 1 39.34 95 LEU A C 1
ATOM 675 O O . LEU A 1 95 ? 2.646 35.719 8.125 1 39.34 95 LEU A O 1
ATOM 679 N N . ALA A 1 96 ? 1.139 34.781 7.027 1 39.44 96 ALA A N 1
ATOM 680 C CA . ALA A 1 96 ? 1.991 33.594 6.926 1 39.44 96 ALA A CA 1
ATOM 681 C C . ALA A 1 96 ? 2.771 33.594 5.617 1 39.44 96 ALA A C 1
ATOM 683 O O . ALA A 1 96 ? 2.307 34.125 4.609 1 39.44 96 ALA A O 1
ATOM 684 N N . ASP A 1 97 ? 4.141 33.875 5.508 1 39.44 97 ASP A N 1
ATOM 685 C CA . ASP A 1 97 ? 5.027 33.625 4.375 1 39.44 97 ASP A CA 1
ATOM 686 C C . ASP A 1 97 ? 4.363 32.719 3.338 1 39.44 97 ASP A C 1
ATOM 688 O O . ASP A 1 97 ? 3.574 31.844 3.686 1 39.44 97 ASP A O 1
ATOM 692 N N . PRO A 1 98 ? 4.207 33.188 2.119 1 39.5 98 PRO A N 1
ATOM 693 C CA . PRO A 1 98 ? 3.521 32.344 1.154 1 39.5 98 PRO A CA 1
ATOM 694 C C . PRO A 1 98 ? 3.504 30.859 1.585 1 39.5 98 PRO A C 1
ATOM 696 O O . PRO A 1 98 ? 2.477 30.188 1.455 1 39.5 98 PRO A O 1
ATOM 699 N N . ALA A 1 99 ? 4.555 29.953 1.525 1 44.41 99 ALA A N 1
ATOM 700 C CA . ALA A 1 99 ? 4.07 28.578 1.671 1 44.41 99 ALA A CA 1
ATOM 701 C C . ALA A 1 99 ? 3.469 28.359 3.057 1 44.41 99 ALA A C 1
ATOM 703 O O . ALA A 1 99 ? 2.949 27.281 3.346 1 44.41 99 ALA A O 1
ATOM 704 N N . GLY A 1 100 ? 3.482 29.125 3.73 1 51.56 100 GLY A N 1
ATOM 705 C CA . GLY A 1 100 ? 2.834 29.109 5.031 1 51.56 100 GLY A CA 1
ATOM 706 C C . GLY A 1 100 ? 2.188 27.781 5.367 1 51.56 100 GLY A C 1
ATOM 707 O O . GLY A 1 100 ? 1.403 27.688 6.312 1 51.56 100 GLY A O 1
ATOM 708 N N . LEU A 1 101 ? 2.324 27.172 4.414 1 58.94 101 LEU A N 1
ATOM 709 C CA . LEU A 1 101 ? 1.798 25.828 4.641 1 58.94 101 LEU A CA 1
ATOM 710 C C . LEU A 1 101 ? 2.598 25.109 5.723 1 58.94 101 LEU A C 1
ATOM 712 O O . LEU A 1 101 ? 3.82 24.984 5.621 1 58.94 101 LEU A O 1
ATOM 716 N N . ARG A 1 102 ? 2.037 25.078 6.863 1 64.81 102 ARG A N 1
ATOM 717 C CA . ARG A 1 102 ? 2.709 24.391 7.961 1 64.81 102 ARG A CA 1
ATOM 718 C C . ARG A 1 102 ? 2.74 22.875 7.723 1 64.81 102 ARG A C 1
ATOM 720 O O . ARG A 1 102 ? 3.621 22.188 8.227 1 64.81 102 ARG A O 1
ATOM 727 N N . SER A 1 103 ? 1.716 22.5 6.957 1 75.69 103 SER A N 1
ATOM 728 C CA . SER A 1 103 ? 1.672 21.062 6.672 1 75.69 103 SER A CA 1
ATOM 729 C C . SER A 1 103 ? 1.143 20.797 5.266 1 75.69 103 SER A C 1
ATOM 731 O O . SER A 1 103 ? 0.268 21.516 4.777 1 75.69 103 SER A O 1
ATOM 733 N N . PHE A 1 104 ? 1.795 20 4.605 1 83.56 104 PHE A N 1
ATOM 734 C CA . PHE A 1 104 ? 1.407 19.578 3.268 1 83.56 104 PHE A CA 1
ATOM 735 C C . PHE A 1 104 ? 1.221 18.062 3.211 1 83.56 104 PHE A C 1
ATOM 737 O O . PHE A 1 104 ? 2.182 17.312 3.371 1 83.56 104 PHE A O 1
ATOM 744 N N . ARG A 1 105 ? 0.005 17.656 3.033 1 86.62 105 ARG A N 1
ATOM 745 C CA . ARG A 1 105 ? -0.335 16.234 2.977 1 86.62 105 ARG A CA 1
ATOM 746 C C . ARG A 1 105 ? -0.581 15.789 1.54 1 86.62 105 ARG A C 1
ATOM 748 O O . ARG A 1 105 ? -1.564 16.188 0.917 1 86.62 105 ARG A O 1
ATOM 755 N N . LEU A 1 106 ? 0.319 14.898 1.088 1 93.12 106 LEU A N 1
ATOM 756 C CA . LEU A 1 106 ? 0.316 14.477 -0.309 1 93.12 106 LEU A CA 1
ATOM 757 C C . LEU A 1 106 ? -0.014 12.992 -0.429 1 93.12 106 LEU A C 1
ATOM 759 O O . LEU A 1 106 ? 0.557 12.172 0.286 1 93.12 106 LEU A O 1
ATOM 763 N N . GLY A 1 107 ? -1.019 12.68 -1.201 1 95.19 107 GLY A N 1
ATOM 764 C CA . GLY A 1 107 ? -1.268 11.312 -1.62 1 95.19 107 GLY A CA 1
ATOM 765 C C . GLY A 1 107 ? -0.671 10.984 -2.977 1 95.19 107 GLY A C 1
ATOM 766 O O . GLY A 1 107 ? -0.809 11.758 -3.924 1 95.19 107 GLY A O 1
ATOM 767 N N . MET A 1 108 ? 0.027 9.875 -3.043 1 96.44 108 MET A N 1
ATOM 768 C CA . MET A 1 108 ? 0.669 9.453 -4.285 1 96.44 108 MET A CA 1
ATOM 769 C C . MET A 1 108 ? 0.421 7.973 -4.547 1 96.44 108 MET A C 1
ATOM 771 O O . MET A 1 108 ? 0.497 7.152 -3.631 1 96.44 108 MET A O 1
ATOM 775 N N . ILE A 1 109 ? 0.153 7.656 -5.77 1 94.94 109 ILE A N 1
ATOM 776 C CA . ILE A 1 109 ? 0.036 6.242 -6.109 1 94.94 109 ILE A CA 1
ATOM 777 C C . ILE A 1 109 ? 1.407 5.578 -6.023 1 94.94 109 ILE A C 1
ATOM 779 O O . ILE A 1 109 ? 2.438 6.242 -6.148 1 94.94 109 ILE A O 1
ATOM 783 N N . GLU A 1 110 ? 1.428 4.309 -5.918 1 91.81 110 GLU A N 1
ATOM 784 C CA . GLU A 1 110 ? 2.645 3.547 -5.645 1 91.81 110 GLU A CA 1
ATOM 785 C C . GLU A 1 110 ? 3.564 3.523 -6.863 1 91.81 110 GLU A C 1
ATOM 787 O O . GLU A 1 110 ? 4.781 3.389 -6.727 1 91.81 110 GLU A O 1
ATOM 792 N N . ASP A 1 111 ? 3.061 3.766 -7.996 1 93.19 111 ASP A N 1
ATOM 793 C CA . ASP A 1 111 ? 3.824 3.701 -9.242 1 93.19 111 ASP A CA 1
ATOM 794 C C . ASP A 1 111 ? 5 4.676 -9.211 1 93.19 111 ASP A C 1
ATOM 796 O O . ASP A 1 111 ? 6.008 4.457 -9.883 1 93.19 111 ASP A O 1
ATOM 800 N N . PHE A 1 112 ? 4.875 5.688 -8.406 1 94 112 PHE A N 1
ATOM 801 C CA . PHE A 1 112 ? 5.832 6.785 -8.477 1 94 112 PHE A CA 1
ATOM 802 C C . PHE A 1 112 ? 6.723 6.797 -7.238 1 94 112 PHE A C 1
ATOM 804 O O . PHE A 1 112 ? 7.555 7.695 -7.074 1 94 112 PHE A O 1
ATOM 811 N N . GLU A 1 113 ? 6.645 5.871 -6.352 1 90.38 113 GLU A N 1
ATOM 812 C CA . GLU A 1 113 ? 7.164 5.941 -4.988 1 90.38 113 GLU A CA 1
ATOM 813 C C . GLU A 1 113 ? 8.68 6.094 -4.984 1 90.38 113 GLU A C 1
ATOM 815 O O . GLU A 1 113 ? 9.227 6.855 -4.188 1 90.38 113 GLU A O 1
ATOM 820 N N . ALA A 1 114 ? 9.367 5.34 -5.941 1 86.56 114 ALA A N 1
ATOM 821 C CA . ALA A 1 114 ? 10.82 5.289 -5.824 1 86.56 114 ALA A CA 1
ATOM 822 C C . ALA A 1 114 ? 11.477 6.305 -6.75 1 86.56 114 ALA A C 1
ATOM 824 O O . ALA A 1 114 ? 12.594 6.762 -6.488 1 86.56 114 ALA A O 1
ATOM 825 N N . GLU A 1 115 ? 10.734 6.727 -7.766 1 91.25 115 GLU A N 1
ATOM 826 C CA . GLU A 1 115 ? 11.445 7.457 -8.812 1 91.25 115 GLU A CA 1
ATOM 827 C C . GLU A 1 115 ? 10.977 8.906 -8.898 1 91.25 115 GLU A C 1
ATOM 829 O O . GLU A 1 115 ? 11.734 9.781 -9.32 1 91.25 115 GLU A O 1
ATOM 834 N N . VAL A 1 116 ? 9.766 9.141 -8.523 1 95.69 116 VAL A N 1
ATOM 835 C CA . VAL A 1 116 ? 9.211 10.477 -8.727 1 95.69 116 VAL A CA 1
ATOM 836 C C . VAL A 1 116 ? 8.992 11.148 -7.371 1 95.69 116 VAL A C 1
ATOM 838 O O . VAL A 1 116 ? 9.438 12.281 -7.152 1 95.69 116 VAL A O 1
ATOM 841 N N . THR A 1 117 ? 8.406 10.445 -6.445 1 94.75 117 THR A N 1
ATOM 842 C CA . THR A 1 117 ? 7.93 10.984 -5.176 1 94.75 117 THR A CA 1
ATOM 843 C C . THR A 1 117 ? 9.086 11.57 -4.371 1 94.75 117 THR A C 1
ATOM 845 O O . THR A 1 117 ? 9.008 12.703 -3.887 1 94.75 117 THR A O 1
ATOM 848 N N . PRO A 1 118 ? 10.211 10.875 -4.297 1 93.5 118 PRO A N 1
ATOM 849 C CA . PRO A 1 118 ? 11.312 11.414 -3.498 1 93.5 118 PRO A CA 1
ATOM 850 C C . PRO A 1 118 ? 11.867 12.711 -4.066 1 93.5 118 PRO A C 1
ATOM 852 O O . PRO A 1 118 ? 12.211 13.625 -3.309 1 93.5 118 PRO A O 1
ATOM 855 N N . LEU A 1 119 ? 11.961 12.797 -5.332 1 94.88 119 LEU A N 1
ATOM 856 C CA . LEU A 1 119 ? 12.477 13.992 -5.984 1 94.88 119 LEU A CA 1
ATOM 857 C C . LEU A 1 119 ? 11.516 15.164 -5.805 1 94.88 119 LEU A C 1
ATOM 859 O O . LEU A 1 119 ? 11.953 16.297 -5.586 1 94.88 119 LEU A O 1
ATOM 863 N N . LEU A 1 120 ? 10.258 14.828 -5.898 1 95.44 120 LEU A N 1
ATOM 864 C CA . LEU A 1 120 ? 9.25 15.859 -5.664 1 95.44 120 LEU A CA 1
ATOM 865 C C . LEU A 1 120 ? 9.352 16.406 -4.246 1 95.44 120 LEU A C 1
ATOM 867 O O . LEU A 1 120 ? 9.406 17.625 -4.051 1 95.44 120 LEU A O 1
ATOM 871 N N . LEU A 1 121 ? 9.375 15.523 -3.264 1 92.19 121 LEU A N 1
ATOM 872 C CA . LEU A 1 121 ? 9.422 15.914 -1.859 1 92.19 121 LEU A CA 1
ATOM 873 C C . LEU A 1 121 ? 10.695 16.688 -1.548 1 92.19 121 LEU A C 1
ATOM 875 O O . LEU A 1 121 ? 10.664 17.688 -0.828 1 92.19 121 LEU A O 1
ATOM 879 N N . ALA A 1 122 ? 11.789 16.219 -2.072 1 90.06 122 ALA A N 1
ATOM 880 C CA . ALA A 1 122 ? 13.062 16.906 -1.864 1 90.06 122 ALA A CA 1
ATOM 881 C C . ALA A 1 122 ? 13.023 18.328 -2.422 1 90.06 122 ALA A C 1
ATOM 883 O O . ALA A 1 122 ? 13.461 19.281 -1.765 1 90.06 122 ALA A O 1
ATOM 884 N N . GLY A 1 123 ? 12.492 18.453 -3.621 1 89.44 123 GLY A N 1
ATOM 885 C CA . GLY A 1 123 ? 12.375 19.766 -4.238 1 89.44 123 GLY A CA 1
ATOM 886 C C . GLY A 1 123 ? 11.461 20.703 -3.469 1 89.44 123 GLY A C 1
ATOM 887 O O . GLY A 1 123 ? 11.812 21.875 -3.238 1 89.44 123 GLY A O 1
ATOM 888 N N . MET A 1 124 ? 10.344 20.188 -3.074 1 86.94 124 MET A N 1
ATOM 889 C CA . MET A 1 124 ? 9.406 21 -2.305 1 86.94 124 MET A CA 1
ATOM 890 C C . MET A 1 124 ? 9.992 21.375 -0.947 1 86.94 124 MET A C 1
ATOM 892 O O . MET A 1 124 ? 9.781 22.484 -0.46 1 86.94 124 MET A O 1
ATOM 896 N N . GLY A 1 125 ? 10.617 20.484 -0.331 1 83.38 125 GLY A N 1
ATOM 897 C CA . GLY A 1 125 ? 11.25 20.734 0.955 1 83.38 125 GLY A CA 1
ATOM 898 C C . GLY A 1 125 ? 12.273 21.859 0.908 1 83.38 125 GLY A C 1
ATOM 899 O O . GLY A 1 125 ? 12.414 22.609 1.87 1 83.38 125 GLY A O 1
ATOM 900 N N . ALA A 1 126 ? 12.977 21.875 -0.156 1 83.5 126 ALA A N 1
ATOM 901 C CA . ALA A 1 126 ? 13.977 22.938 -0.316 1 83.5 126 ALA A CA 1
ATOM 902 C C . ALA A 1 126 ? 13.312 24.297 -0.412 1 83.5 126 ALA A C 1
ATOM 904 O O . ALA A 1 126 ? 13.875 25.297 0.034 1 83.5 126 ALA A O 1
ATOM 905 N N . GLU A 1 127 ? 12.117 24.297 -0.937 1 79.94 127 GLU A N 1
ATOM 906 C CA . GLU A 1 127 ? 11.414 25.547 -1.152 1 79.94 127 GLU A CA 1
ATOM 907 C C . GLU A 1 127 ? 10.562 25.922 0.06 1 79.94 127 GLU A C 1
ATOM 909 O O . GLU A 1 127 ? 10.469 27.094 0.423 1 79.94 127 GLU A O 1
ATOM 914 N N . LEU A 1 128 ? 9.977 24.906 0.613 1 78.69 128 LEU A N 1
ATOM 915 C CA . LEU A 1 128 ? 9.094 25.109 1.756 1 78.69 128 LEU A CA 1
ATOM 916 C C . LEU A 1 128 ? 9.766 24.656 3.049 1 78.69 128 LEU A C 1
ATOM 918 O O . LEU A 1 128 ? 9.453 23.578 3.57 1 78.69 128 LEU A O 1
ATOM 922 N N . THR A 1 129 ? 10.469 25.438 3.664 1 76.75 129 THR A N 1
ATOM 923 C CA . THR A 1 129 ? 11.391 25.047 4.727 1 76.75 129 THR A CA 1
ATOM 924 C C . THR A 1 129 ? 10.648 24.891 6.051 1 76.75 129 THR A C 1
ATOM 926 O O . THR A 1 129 ? 11.117 24.188 6.945 1 76.75 129 THR A O 1
ATOM 929 N N . ALA A 1 130 ? 9.5 25.5 6.176 1 73.56 130 ALA A N 1
ATOM 930 C CA . ALA A 1 130 ? 8.773 25.438 7.438 1 73.56 130 ALA A CA 1
ATOM 931 C C . ALA A 1 130 ? 7.613 24.453 7.359 1 73.56 130 ALA A C 1
ATOM 933 O O . ALA A 1 130 ? 6.879 24.266 8.328 1 73.56 130 ALA A O 1
ATOM 934 N N . CYS A 1 131 ? 7.566 23.828 6.25 1 77.75 131 CYS A N 1
ATOM 935 C CA . CYS A 1 131 ? 6.422 22.969 5.992 1 77.75 131 CYS A CA 1
ATOM 936 C C . CYS A 1 131 ? 6.723 21.516 6.395 1 77.75 131 CYS A C 1
ATOM 938 O O . CYS A 1 131 ? 7.812 21.016 6.125 1 77.75 131 CYS A O 1
ATOM 940 N N . ARG A 1 132 ? 5.781 20.938 7.109 1 81.81 132 ARG A N 1
ATOM 941 C CA . ARG A 1 132 ? 5.828 19.5 7.363 1 81.81 132 ARG A CA 1
ATOM 942 C C . ARG A 1 132 ? 5.152 18.734 6.238 1 81.81 132 ARG A C 1
ATOM 944 O O . ARG A 1 132 ? 4.043 19.062 5.824 1 81.81 132 ARG A O 1
ATOM 951 N N . PHE A 1 133 ? 5.91 17.766 5.75 1 87.94 133 PHE A N 1
ATOM 952 C CA . PHE A 1 133 ? 5.398 16.984 4.625 1 87.94 133 PHE A CA 1
ATOM 953 C C . PHE A 1 133 ? 4.945 15.602 5.086 1 87.94 133 PHE A C 1
ATOM 955 O O . PHE A 1 133 ? 5.699 14.883 5.754 1 87.94 133 PHE A O 1
ATOM 962 N N . LEU A 1 134 ? 3.758 15.289 4.734 1 87.12 134 LEU A N 1
ATOM 963 C CA . LEU A 1 134 ? 3.211 13.953 4.961 1 87.12 134 LEU A CA 1
ATOM 964 C C . LEU A 1 134 ? 2.875 13.273 3.641 1 87.12 134 LEU A C 1
ATOM 966 O O . LEU A 1 134 ? 2.141 13.828 2.818 1 87.12 134 LEU A O 1
ATOM 970 N N . LEU A 1 135 ? 3.459 12.117 3.475 1 93.25 135 LEU A N 1
ATOM 971 C CA . LEU A 1 135 ? 3.203 11.344 2.268 1 93.25 135 LEU A CA 1
ATOM 972 C C . LEU A 1 135 ? 2.391 10.094 2.586 1 93.25 135 LEU A C 1
ATOM 974 O O . LEU A 1 135 ? 2.736 9.336 3.496 1 93.25 135 LEU A O 1
ATOM 978 N N . GLU A 1 136 ? 1.376 9.922 1.862 1 90.31 136 GLU A N 1
ATOM 979 C CA . GLU A 1 136 ? 0.599 8.688 1.89 1 90.31 136 GLU A CA 1
ATOM 980 C C . GLU A 1 136 ? 0.558 8.031 0.512 1 90.31 136 GLU A C 1
ATOM 982 O O . GLU A 1 136 ? 0.243 8.688 -0.484 1 90.31 136 GLU A O 1
ATOM 987 N N . THR A 1 137 ? 0.887 6.77 0.543 1 92.69 137 THR A N 1
ATOM 988 C CA . THR A 1 137 ? 0.84 6.016 -0.706 1 92.69 137 THR A CA 1
ATOM 989 C C . THR A 1 137 ? -0.305 5.008 -0.688 1 92.69 137 THR A C 1
ATOM 991 O O . THR A 1 137 ? -0.675 4.5 0.373 1 92.69 137 THR A O 1
ATOM 994 N N . GLY A 1 138 ? -0.902 4.766 -1.87 1 87.56 138 GLY A N 1
ATOM 995 C CA . GLY A 1 138 ? -1.984 3.797 -1.945 1 87.56 138 GLY A CA 1
ATOM 996 C C . GLY A 1 138 ? -2.719 3.824 -3.271 1 87.56 138 GLY A C 1
ATOM 997 O O . GLY A 1 138 ? -2.309 4.523 -4.199 1 87.56 138 GLY A O 1
ATOM 998 N N . PRO A 1 139 ? -3.775 3.07 -3.307 1 86.75 139 PRO A N 1
ATOM 999 C CA . PRO A 1 139 ? -4.566 3.043 -4.539 1 86.75 139 PRO A CA 1
ATOM 1000 C C . PRO A 1 139 ? -5.355 4.328 -4.762 1 86.75 139 PRO A C 1
ATOM 1002 O O . PRO A 1 139 ? -5.719 5.008 -3.799 1 86.75 139 PRO A O 1
ATOM 1005 N N . SER A 1 140 ? -5.703 4.574 -5.957 1 90.56 140 SER A N 1
ATOM 1006 C CA . SER A 1 140 ? -6.316 5.828 -6.383 1 90.56 140 SER A CA 1
ATOM 1007 C C . SER A 1 140 ? -7.621 6.086 -5.641 1 90.56 140 SER A C 1
ATOM 1009 O O . SER A 1 140 ? -7.871 7.203 -5.184 1 90.56 140 SER A O 1
ATOM 1011 N N . HIS A 1 141 ? -8.438 5.082 -5.539 1 81.12 141 HIS A N 1
ATOM 1012 C CA . HIS A 1 141 ? -9.75 5.281 -4.941 1 81.12 141 HIS A CA 1
ATOM 1013 C C . HIS A 1 141 ? -9.633 5.668 -3.469 1 81.12 141 HIS A C 1
ATOM 1015 O O . HIS A 1 141 ? -10.391 6.504 -2.98 1 81.12 141 HIS A O 1
ATOM 1021 N N . ARG A 1 142 ? -8.703 5.09 -2.807 1 81.38 142 ARG A N 1
ATOM 1022 C CA . ARG A 1 142 ? -8.477 5.414 -1.402 1 81.38 142 ARG A CA 1
ATOM 1023 C C . ARG A 1 142 ? -7.926 6.828 -1.247 1 81.38 142 ARG A C 1
ATOM 1025 O O . ARG A 1 142 ? -8.352 7.57 -0.356 1 81.38 142 ARG A O 1
ATOM 1032 N N . LEU A 1 143 ? -7.016 7.156 -2.051 1 88.06 143 LEU A N 1
ATOM 1033 C CA . LEU A 1 143 ? -6.43 8.492 -1.992 1 88.06 143 LEU A CA 1
ATOM 1034 C C . LEU A 1 143 ? -7.473 9.562 -2.303 1 88.06 143 LEU A C 1
ATOM 1036 O O . LEU A 1 143 ? -7.52 10.602 -1.645 1 88.06 143 LEU A O 1
ATOM 1040 N N . ALA A 1 144 ? -8.328 9.258 -3.256 1 85.62 144 ALA A N 1
ATOM 1041 C CA . ALA A 1 144 ? -9.398 10.188 -3.604 1 85.62 144 ALA A CA 1
ATOM 1042 C C . ALA A 1 144 ? -10.359 10.391 -2.43 1 85.62 144 ALA A C 1
ATOM 1044 O O . ALA A 1 144 ? -10.781 11.516 -2.15 1 85.62 144 ALA A O 1
ATOM 1045 N N . ALA A 1 145 ? -10.617 9.281 -1.807 1 75.31 145 ALA A N 1
ATOM 1046 C CA . ALA A 1 145 ? -11.5 9.344 -0.646 1 75.31 145 ALA A CA 1
ATOM 1047 C C . ALA A 1 145 ? -10.883 10.188 0.468 1 75.31 145 ALA A C 1
ATOM 1049 O O . ALA A 1 145 ? -11.586 10.945 1.146 1 75.31 145 ALA A O 1
ATOM 1050 N N . GLN A 1 146 ? -9.625 10.102 0.651 1 79.75 146 GLN A N 1
ATOM 1051 C CA . GLN A 1 146 ? -8.914 10.859 1.677 1 79.75 146 GLN A CA 1
ATOM 1052 C C . GLN A 1 146 ? -8.875 12.344 1.327 1 79.75 146 GLN A C 1
ATOM 1054 O O . GLN A 1 146 ? -8.914 13.203 2.215 1 79.75 146 GLN A O 1
ATOM 1059 N N . LEU A 1 147 ? -8.797 12.641 0.078 1 83.94 147 LEU A N 1
ATOM 1060 C CA . LEU A 1 147 ? -8.867 14.031 -0.366 1 83.94 147 LEU A CA 1
ATOM 1061 C C . LEU A 1 147 ? -10.242 14.625 -0.073 1 83.94 147 LEU A C 1
ATOM 1063 O O . LEU A 1 147 ? -10.336 15.742 0.437 1 83.94 147 LEU A O 1
ATOM 1067 N N . GLU A 1 148 ? -11.219 13.844 -0.355 1 74.62 148 GLU A N 1
ATOM 1068 C CA . GLU A 1 148 ? -12.594 14.281 -0.113 1 74.62 148 GLU A CA 1
ATOM 1069 C C . GLU A 1 148 ? -12.844 14.516 1.375 1 74.62 148 GLU A C 1
ATOM 1071 O O . GLU A 1 148 ? -13.531 15.461 1.754 1 74.62 148 GLU A O 1
ATOM 1076 N N . ALA A 1 149 ? -12.242 13.633 2.105 1 65 149 ALA A N 1
ATOM 1077 C CA . ALA A 1 149 ? -12.406 13.711 3.557 1 65 149 ALA A CA 1
ATOM 1078 C C . ALA A 1 149 ? -11.484 14.781 4.152 1 65 149 ALA A C 1
ATOM 1080 O O . ALA A 1 149 ? -11.445 14.953 5.375 1 65 149 ALA A O 1
ATOM 1081 N N . ARG A 1 150 ? -10.688 15.414 3.357 1 70.56 150 ARG A N 1
ATOM 1082 C CA . ARG A 1 150 ? -9.773 16.5 3.736 1 70.56 150 ARG A CA 1
ATOM 1083 C C . ARG A 1 150 ? -8.625 15.969 4.586 1 70.56 150 ARG A C 1
ATOM 1085 O O . ARG A 1 150 ? -8.031 16.719 5.371 1 70.56 150 ARG A O 1
ATOM 1092 N N . ALA A 1 151 ? -8.414 14.703 4.426 1 72.25 151 ALA A N 1
ATOM 1093 C CA . ALA A 1 151 ? -7.277 14.086 5.094 1 72.25 151 ALA A CA 1
ATOM 1094 C C . ALA A 1 151 ? -5.992 14.289 4.301 1 72.25 151 ALA A C 1
ATOM 1096 O O . ALA A 1 151 ? -4.891 14.172 4.844 1 72.25 151 ALA A O 1
ATOM 1097 N N . LEU A 1 152 ? -6.148 14.562 3.027 1 84.56 152 LEU A N 1
ATOM 1098 C CA . LEU A 1 152 ? -5.055 14.914 2.129 1 84.56 152 LEU A CA 1
ATOM 1099 C C . LEU A 1 152 ? -5.316 16.25 1.445 1 84.56 152 LEU A C 1
ATOM 1101 O O . LEU A 1 152 ? -6.469 16.641 1.264 1 84.56 152 LEU A O 1
ATOM 1105 N N . ASP A 1 153 ? -4.238 16.938 1.155 1 83.88 153 ASP A N 1
ATOM 1106 C CA . ASP A 1 153 ? -4.355 18.25 0.516 1 83.88 153 ASP A CA 1
ATOM 1107 C C . ASP A 1 153 ? -4.293 18.125 -1.005 1 83.88 153 ASP A C 1
ATOM 1109 O O . ASP A 1 153 ? -4.938 18.891 -1.723 1 83.88 153 ASP A O 1
ATOM 1113 N N . MET A 1 154 ? -3.475 17.234 -1.46 1 92.56 154 MET A N 1
ATOM 1114 C CA . MET A 1 154 ? -3.303 16.938 -2.881 1 92.56 154 MET A CA 1
ATOM 1115 C C . MET A 1 154 ? -3.129 15.445 -3.117 1 92.56 154 MET A C 1
ATOM 1117 O O . MET A 1 154 ? -2.555 14.742 -2.283 1 92.56 154 MET A O 1
ATOM 1121 N N . VAL A 1 155 ? -3.643 15.031 -4.227 1 95.12 155 VAL A N 1
ATOM 1122 C CA . VAL A 1 155 ? -3.535 13.617 -4.59 1 95.12 155 VAL A CA 1
ATOM 1123 C C . VAL A 1 155 ? -3.068 13.492 -6.039 1 95.12 155 VAL A C 1
ATOM 1125 O O . VAL A 1 155 ? -3.535 14.227 -6.91 1 95.12 155 VAL A O 1
ATOM 1128 N N . VAL A 1 156 ? -2.09 12.688 -6.242 1 97.5 156 VAL A N 1
ATOM 1129 C CA . VAL A 1 156 ? -1.654 12.297 -7.582 1 97.5 156 VAL A CA 1
ATOM 1130 C C . VAL A 1 156 ? -2.057 10.844 -7.855 1 97.5 156 VAL A C 1
ATOM 1132 O O . VAL A 1 156 ? -1.45 9.914 -7.32 1 97.5 156 VAL A O 1
ATOM 1135 N N . ALA A 1 157 ? -3.037 10.68 -8.664 1 96.19 157 ALA A N 1
ATOM 1136 C CA . ALA A 1 157 ? -3.627 9.359 -8.875 1 96.19 157 ALA A CA 1
ATOM 1137 C C . ALA A 1 157 ? -4.344 9.289 -10.219 1 96.19 157 ALA A C 1
ATOM 1139 O O . ALA A 1 157 ? -4.418 10.289 -10.945 1 96.19 157 ALA A O 1
ATOM 1140 N N . ALA A 1 158 ? -4.758 8.102 -10.508 1 95.38 158 ALA A N 1
ATOM 1141 C CA . ALA A 1 158 ? -5.574 7.926 -11.711 1 95.38 158 ALA A CA 1
ATOM 1142 C C . ALA A 1 158 ? -6.891 8.695 -11.594 1 95.38 158 ALA A C 1
ATOM 1144 O O . ALA A 1 158 ? -7.504 8.727 -10.523 1 95.38 158 ALA A O 1
ATOM 1145 N N . GLU A 1 159 ? -7.25 9.305 -12.656 1 92.19 159 GLU A N 1
ATOM 1146 C CA . GLU A 1 159 ? -8.5 10.062 -12.711 1 92.19 159 GLU A CA 1
ATOM 1147 C C . GLU A 1 159 ? -9.703 9.141 -12.547 1 92.19 159 GLU A C 1
ATOM 1149 O O . GLU A 1 159 ? -9.805 8.109 -13.211 1 92.19 159 GLU A O 1
ATOM 1154 N N . ILE A 1 160 ? -10.5 9.508 -11.57 1 83 160 ILE A N 1
ATOM 1155 C CA . ILE A 1 160 ? -11.734 8.773 -11.344 1 83 160 ILE A CA 1
ATOM 1156 C C . ILE A 1 160 ? -12.906 9.531 -11.969 1 83 160 ILE A C 1
ATOM 1158 O O . ILE A 1 160 ? -12.938 10.758 -11.953 1 83 160 ILE A O 1
ATOM 1162 N N . GLU A 1 161 ? -13.734 8.961 -12.664 1 70.38 161 GLU A N 1
ATOM 1163 C CA . GLU A 1 161 ? -14.805 9.578 -13.445 1 70.38 161 GLU A CA 1
ATOM 1164 C C . GLU A 1 161 ? -15.695 10.438 -12.562 1 70.38 161 GLU A C 1
ATOM 1166 O O . GLU A 1 161 ? -16.203 11.469 -13 1 70.38 161 GLU A O 1
ATOM 1171 N N . ALA A 1 162 ? -15.977 10.148 -11.375 1 59.12 162 ALA A N 1
ATOM 1172 C CA . ALA A 1 162 ? -16.984 10.914 -10.641 1 59.12 162 ALA A CA 1
ATOM 1173 C C . ALA A 1 162 ? -16.469 12.305 -10.297 1 59.12 162 ALA A C 1
ATOM 1175 O O . ALA A 1 162 ? -15.375 12.461 -9.758 1 59.12 162 ALA A O 1
ATOM 1176 N N . ALA A 1 163 ? -17.031 13.258 -11.062 1 57.97 163 ALA A N 1
ATOM 1177 C CA . ALA A 1 163 ? -16.734 14.656 -10.773 1 57.97 163 ALA A CA 1
ATOM 1178 C C . ALA A 1 163 ? -17.016 14.992 -9.32 1 57.97 163 ALA A C 1
ATOM 1180 O O . ALA A 1 163 ? -18.078 14.656 -8.789 1 57.97 163 ALA A O 1
ATOM 1181 N N . GLN A 1 164 ? -15.906 15.117 -8.609 1 64.94 164 GLN A N 1
ATOM 1182 C CA . GLN A 1 164 ? -16.109 15.602 -7.246 1 64.94 164 GLN A CA 1
ATOM 1183 C C . GLN A 1 164 ? -16.219 17.125 -7.211 1 64.94 164 GLN A C 1
ATOM 1185 O O . GLN A 1 164 ? -15.367 17.828 -7.758 1 64.94 164 GLN A O 1
ATOM 1190 N N . GLU A 1 165 ? -17.297 17.625 -6.84 1 69.38 165 GLU A N 1
ATOM 1191 C CA . GLU A 1 165 ? -17.469 19.078 -6.703 1 69.38 165 GLU A CA 1
ATOM 1192 C C . GLU A 1 165 ? -16.391 19.672 -5.797 1 69.38 165 GLU A C 1
ATOM 1194 O O . GLU A 1 165 ? -16.016 19.062 -4.797 1 69.38 165 GLU A O 1
ATOM 1199 N N . GLY A 1 166 ? -15.773 20.812 -6.301 1 80 166 GLY A N 1
ATOM 1200 C CA . GLY A 1 166 ? -14.844 21.562 -5.473 1 80 166 GLY A CA 1
ATOM 1201 C C . GLY A 1 166 ? -13.414 21.062 -5.59 1 80 166 GLY A C 1
ATOM 1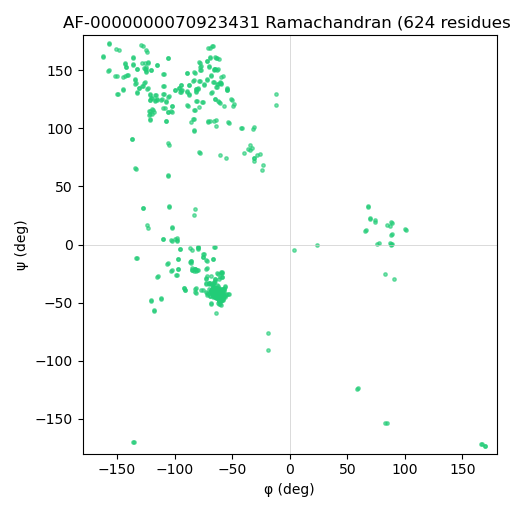202 O O . GLY A 1 166 ? -12.547 21.453 -4.809 1 80 166 GLY A O 1
ATOM 1203 N N . VAL A 1 167 ? -13.242 20.188 -6.523 1 86.94 167 VAL A N 1
ATOM 1204 C CA . VAL A 1 167 ? -11.891 19.656 -6.719 1 86.94 167 VAL A CA 1
ATOM 1205 C C . VAL A 1 167 ? -11.336 20.141 -8.055 1 86.94 167 VAL A C 1
ATOM 1207 O O . VAL A 1 167 ? -12.016 20.062 -9.078 1 86.94 167 VAL A O 1
ATOM 1210 N N . GLU A 1 168 ? -10.195 20.766 -8.023 1 90.62 168 GLU A N 1
ATOM 1211 C CA . GLU A 1 168 ? -9.492 21.094 -9.266 1 90.62 168 GLU A CA 1
ATOM 1212 C C . GLU A 1 168 ? -8.562 19.953 -9.688 1 90.62 168 GLU A C 1
ATOM 1214 O O . GLU A 1 168 ? -8 19.266 -8.836 1 90.62 168 GLU A O 1
ATOM 1219 N N . ARG A 1 169 ? -8.43 19.828 -10.938 1 94.38 169 ARG A N 1
ATOM 1220 C CA . ARG A 1 169 ? -7.629 18.734 -11.492 1 94.38 169 ARG A CA 1
ATOM 1221 C C . ARG A 1 169 ? -6.598 19.266 -12.484 1 94.38 169 ARG A C 1
ATOM 1223 O O . ARG A 1 169 ? -6.891 20.188 -13.266 1 94.38 169 ARG A O 1
ATOM 1230 N N . HIS A 1 170 ? -5.418 18.781 -12.398 1 96.12 170 HIS A N 1
ATOM 1231 C CA . HIS A 1 170 ? -4.324 19.078 -13.312 1 96.12 170 HIS A CA 1
ATOM 1232 C C . HIS A 1 170 ? -3.799 17.812 -13.969 1 96.12 170 HIS A C 1
ATOM 1234 O O . HIS A 1 170 ? -3.135 17 -13.32 1 96.12 170 HIS A O 1
ATOM 1240 N N . PRO A 1 171 ? -4.09 17.609 -15.289 1 97.56 171 PRO A N 1
ATOM 1241 C CA . PRO A 1 171 ? -3.576 16.422 -15.969 1 97.56 171 PRO A CA 1
ATOM 1242 C C . PRO A 1 171 ? -2.053 16.344 -15.953 1 97.56 171 PRO A C 1
ATOM 1244 O O . PRO A 1 171 ? -1.376 17.359 -16.094 1 97.56 171 PRO A O 1
ATOM 1247 N N . LEU A 1 172 ? -1.539 15.148 -15.719 1 98.38 172 LEU A N 1
ATOM 1248 C CA . LEU A 1 172 ? -0.096 14.969 -15.602 1 98.38 172 LEU A CA 1
ATOM 1249 C C . LEU A 1 172 ? 0.416 14 -16.656 1 98.38 172 LEU A C 1
ATOM 1251 O O . LEU A 1 172 ? 1.426 14.266 -17.312 1 98.38 172 LEU A O 1
ATOM 1255 N N . LEU A 1 173 ? -0.207 12.867 -16.828 1 98 173 LEU A N 1
ATOM 1256 C CA . LEU A 1 173 ? 0.31 11.758 -17.625 1 98 173 LEU A CA 1
ATOM 1257 C C . LEU A 1 173 ? -0.83 10.953 -18.234 1 98 173 LEU A C 1
ATOM 1259 O O . LEU A 1 173 ? -1.823 10.664 -17.562 1 98 173 LEU A O 1
ATOM 1263 N N . SER A 1 174 ? -0.795 10.719 -19.453 1 97.44 174 SER A N 1
ATOM 1264 C CA . SER A 1 174 ? -1.606 9.703 -20.125 1 97.44 174 SER A CA 1
ATOM 1265 C C . SER A 1 174 ? -0.788 8.453 -20.438 1 97.44 174 SER A C 1
ATOM 1267 O O . SER A 1 174 ? 0.238 8.531 -21.109 1 97.44 174 SER A O 1
ATOM 1269 N N . GLU A 1 175 ? -1.218 7.355 -19.875 1 96.12 175 GLU A N 1
ATOM 1270 C CA . GLU A 1 175 ? -0.442 6.152 -20.156 1 96.12 175 GLU A CA 1
ATOM 1271 C C . GLU A 1 175 ? -1.354 4.977 -20.5 1 96.12 175 GLU A C 1
ATOM 1273 O O . GLU A 1 175 ? -2.441 4.84 -19.938 1 96.12 175 GLU A O 1
ATOM 1278 N N . PRO A 1 176 ? -0.891 4.168 -21.453 1 96.44 176 PRO A N 1
ATOM 1279 C CA . PRO A 1 176 ? -1.64 2.971 -21.844 1 96.44 176 PRO A CA 1
ATOM 1280 C C . PRO A 1 176 ? -1.468 1.823 -20.859 1 96.44 176 PRO A C 1
ATOM 1282 O O . PRO A 1 176 ? -0.508 1.81 -20.078 1 96.44 176 PRO A O 1
ATOM 1285 N N . LEU A 1 177 ? -2.465 0.989 -20.812 1 96.94 177 LEU A N 1
ATOM 1286 C CA . LEU A 1 177 ? -2.197 -0.323 -20.234 1 96.94 177 LEU A CA 1
ATOM 1287 C C . LEU A 1 177 ? -1.565 -1.253 -21.266 1 96.94 177 LEU A C 1
ATOM 1289 O O . LEU A 1 177 ? -1.846 -1.143 -22.469 1 96.94 177 LEU A O 1
ATOM 1293 N N . ILE A 1 178 ? -0.722 -2.141 -20.812 1 97.25 178 ILE A N 1
ATOM 1294 C CA . ILE A 1 178 ? 0.048 -2.992 -21.703 1 97.25 178 ILE A CA 1
ATOM 1295 C C . ILE A 1 178 ? 0.038 -4.43 -21.188 1 97.25 178 ILE A C 1
ATOM 1297 O O . ILE A 1 178 ? -0.246 -4.676 -20.016 1 97.25 178 ILE A O 1
ATOM 1301 N N . ALA A 1 179 ? 0.335 -5.32 -22.078 1 96.94 179 ALA A N 1
ATOM 1302 C CA . ALA A 1 179 ? 0.523 -6.719 -21.703 1 96.94 179 ALA A CA 1
ATOM 1303 C C . ALA A 1 179 ? 1.966 -6.984 -21.281 1 96.94 179 ALA A C 1
ATOM 1305 O O . ALA A 1 179 ? 2.902 -6.469 -21.906 1 96.94 179 ALA A O 1
ATOM 1306 N N . VAL A 1 180 ? 2.135 -7.723 -20.234 1 97.81 180 VAL A N 1
ATOM 1307 C CA . VAL A 1 180 ? 3.453 -8.102 -19.75 1 97.81 180 VAL A CA 1
ATOM 1308 C C . VAL A 1 180 ? 3.576 -9.625 -19.719 1 97.81 180 VAL A C 1
ATOM 1310 O O . VAL A 1 180 ? 2.764 -10.312 -19.094 1 97.81 180 VAL A O 1
ATOM 1313 N N . TRP A 1 181 ? 4.586 -10.07 -20.391 1 97.75 181 TRP A N 1
ATOM 1314 C CA . TRP A 1 181 ? 4.809 -11.5 -20.578 1 97.75 181 TRP A CA 1
ATOM 1315 C C . TRP A 1 181 ? 6.184 -11.906 -20.062 1 97.75 181 TRP A C 1
ATOM 1317 O O . TRP A 1 181 ? 7.078 -11.062 -19.922 1 97.75 181 TRP A O 1
ATOM 1327 N N . PRO A 1 182 ? 6.297 -13.281 -19.719 1 97.56 182 PRO A N 1
ATOM 1328 C CA . PRO A 1 182 ? 7.68 -13.727 -19.516 1 97.56 182 PRO A CA 1
ATOM 1329 C C . PRO A 1 182 ? 8.539 -13.555 -20.766 1 97.56 182 PRO A C 1
ATOM 1331 O O . PRO A 1 182 ? 8.07 -13.773 -21.891 1 97.56 182 PRO A O 1
ATOM 1334 N N . GLU A 1 183 ? 9.719 -13.125 -20.5 1 96.94 183 GLU A N 1
ATOM 1335 C CA . GLU A 1 183 ? 10.656 -12.945 -21.609 1 96.94 183 GLU A CA 1
ATOM 1336 C C . GLU A 1 183 ? 10.719 -14.188 -22.484 1 96.94 183 GLU A C 1
ATOM 1338 O O . GLU A 1 183 ? 10.891 -15.305 -21.984 1 96.94 183 GLU A O 1
ATOM 1343 N N . GLY A 1 184 ? 10.477 -14.047 -23.797 1 95.75 184 GLY A N 1
ATOM 1344 C CA . GLY A 1 184 ? 10.562 -15.141 -24.75 1 95.75 184 GLY A CA 1
ATOM 1345 C C . GLY A 1 184 ? 9.266 -15.906 -24.906 1 95.75 184 GLY A C 1
ATOM 1346 O O . GLY A 1 184 ? 9.172 -16.828 -25.719 1 95.75 184 GLY A O 1
ATOM 1347 N N . LEU A 1 185 ? 8.227 -15.523 -24.203 1 96.62 185 LEU A N 1
ATOM 1348 C CA . LEU A 1 185 ? 6.988 -16.297 -24.234 1 96.62 185 LEU A CA 1
ATOM 1349 C C . LEU A 1 185 ? 5.797 -15.406 -24.578 1 96.62 185 LEU A C 1
ATOM 1351 O O . LEU A 1 185 ? 4.691 -15.617 -24.078 1 96.62 185 LEU A O 1
ATOM 1355 N N . VAL A 1 186 ? 6.027 -14.406 -25.344 1 95.19 186 VAL A N 1
ATOM 1356 C CA . VAL A 1 186 ? 4.953 -13.492 -25.734 1 95.19 186 VAL A CA 1
ATOM 1357 C C . VAL A 1 186 ? 3.883 -14.25 -26.516 1 95.19 186 VAL A C 1
ATOM 1359 O O . VAL A 1 186 ? 4.191 -14.945 -27.484 1 95.19 186 VAL A O 1
ATOM 1362 N N . GLY A 1 187 ? 2.662 -14.188 -26 1 92.25 187 GLY A N 1
ATOM 1363 C CA . GLY A 1 187 ? 1.54 -14.789 -26.703 1 92.25 187 GLY A CA 1
ATOM 1364 C C . GLY A 1 187 ? 1.341 -16.25 -26.359 1 92.25 187 GLY A C 1
ATOM 1365 O O . GLY A 1 187 ? 0.416 -16.891 -26.859 1 92.25 187 GLY A O 1
ATOM 1366 N N . ALA A 1 188 ? 2.17 -16.766 -25.516 1 93.19 188 ALA A N 1
ATOM 1367 C CA . ALA A 1 188 ? 2.049 -18.172 -25.109 1 93.19 188 ALA A CA 1
ATOM 1368 C C . ALA A 1 188 ? 0.746 -18.406 -24.359 1 93.19 188 ALA A C 1
ATOM 1370 O O . ALA A 1 188 ? 0.094 -17.469 -23.906 1 93.19 188 ALA A O 1
ATOM 1371 N N . ASP A 1 189 ? 0.341 -19.688 -24.297 1 92.88 189 ASP A N 1
ATOM 1372 C CA . ASP A 1 189 ? -0.854 -20.078 -23.547 1 92.88 189 ASP A CA 1
ATOM 1373 C C . ASP A 1 189 ? -0.574 -20.141 -22.047 1 92.88 189 ASP A C 1
ATOM 1375 O O . ASP A 1 189 ? -0.336 -21.219 -21.5 1 92.88 189 ASP A O 1
ATOM 1379 N N . LEU A 1 190 ? -0.559 -19.016 -21.469 1 92.81 190 LEU A N 1
ATOM 1380 C CA . LEU A 1 190 ? -0.334 -18.859 -20.031 1 92.81 190 LEU A CA 1
ATOM 1381 C C . LEU A 1 190 ? -1.528 -18.172 -19.375 1 92.81 190 LEU A C 1
ATOM 1383 O O . LEU A 1 190 ? -2.219 -17.375 -20 1 92.81 190 LEU A O 1
ATOM 1387 N N . PRO A 1 191 ? -1.718 -18.516 -18.125 1 92.12 191 PRO A N 1
ATOM 1388 C CA . PRO A 1 191 ? -2.852 -17.891 -17.438 1 92.12 191 PRO A CA 1
ATOM 1389 C C . PRO A 1 191 ? -2.631 -16.406 -17.172 1 92.12 191 PRO A C 1
ATOM 1391 O O . PRO A 1 191 ? -1.488 -15.961 -17.016 1 92.12 191 PRO A O 1
ATOM 1394 N N . LEU A 1 192 ? -3.729 -15.695 -17.078 1 94 192 LEU A N 1
ATOM 1395 C CA . LEU A 1 192 ? -3.674 -14.281 -16.719 1 94 192 LEU A CA 1
ATOM 1396 C C . LEU A 1 192 ? -3.555 -14.109 -15.211 1 94 192 LEU A C 1
ATOM 1398 O O . LEU A 1 192 ? -4.32 -14.711 -14.453 1 94 192 LEU A O 1
ATOM 1402 N N . LEU A 1 193 ? -2.539 -13.43 -14.805 1 95.12 193 LEU A N 1
ATOM 1403 C CA . LEU A 1 193 ? -2.449 -12.938 -13.438 1 95.12 193 LEU A CA 1
ATOM 1404 C C . LEU A 1 193 ? -3.207 -11.625 -13.273 1 95.12 193 LEU A C 1
ATOM 1406 O O . LEU A 1 193 ? -2.742 -10.578 -13.727 1 95.12 193 LEU A O 1
ATOM 1410 N N . HIS A 1 194 ? -4.301 -11.711 -12.609 1 93.12 194 HIS A N 1
ATOM 1411 C CA . HIS A 1 194 ? -5.215 -10.578 -12.57 1 93.12 194 HIS A CA 1
ATOM 1412 C C . HIS A 1 194 ? -4.766 -9.547 -11.539 1 93.12 194 HIS A C 1
ATOM 1414 O O . HIS A 1 194 ? -4.371 -9.906 -10.422 1 93.12 194 HIS A O 1
ATOM 1420 N N . TYR A 1 195 ? -4.793 -8.312 -11.992 1 93.62 195 TYR A N 1
ATOM 1421 C CA . TYR A 1 195 ? -4.758 -7.262 -10.992 1 93.62 195 TYR A CA 1
ATOM 1422 C C . TYR A 1 195 ? -6.043 -7.238 -10.172 1 93.62 195 TYR A C 1
ATOM 1424 O O . TYR A 1 195 ? -7.137 -7.402 -10.727 1 93.62 195 TYR A O 1
ATOM 1432 N N . SER A 1 196 ? -5.934 -6.914 -8.953 1 89.88 196 SER A N 1
ATOM 1433 C CA . SER A 1 196 ? -7.055 -7.051 -8.031 1 89.88 196 SER A CA 1
ATOM 1434 C C . SER A 1 196 ? -8.211 -6.133 -8.422 1 89.88 196 SER A C 1
ATOM 1436 O O . SER A 1 196 ? -8.016 -4.934 -8.617 1 89.88 196 SER A O 1
ATOM 1438 N N . ARG A 1 197 ? -9.391 -6.672 -8.383 1 82.25 197 ARG A N 1
ATOM 1439 C CA . ARG A 1 197 ? -10.594 -5.914 -8.727 1 82.25 197 ARG A CA 1
ATOM 1440 C C . ARG A 1 197 ? -11.031 -5.027 -7.566 1 82.25 197 ARG A C 1
ATOM 1442 O O . ARG A 1 197 ? -11.977 -4.246 -7.703 1 82.25 197 ARG A O 1
ATOM 1449 N N . ARG A 1 198 ? -10.367 -5.156 -6.559 1 73.56 198 ARG A N 1
ATOM 1450 C CA . ARG A 1 198 ? -10.625 -4.254 -5.438 1 73.56 198 ARG A CA 1
ATOM 1451 C C . ARG A 1 198 ? -10.047 -2.869 -5.711 1 73.56 198 ARG A C 1
ATOM 1453 O O . ARG A 1 198 ? -10.367 -1.91 -5.004 1 73.56 198 ARG A O 1
ATOM 1460 N N . THR A 1 199 ? -9.305 -2.805 -6.703 1 80.75 199 THR A N 1
ATOM 1461 C CA . THR A 1 199 ? -8.742 -1.524 -7.117 1 80.75 199 THR A CA 1
ATOM 1462 C C . THR A 1 199 ? -9.445 -1.003 -8.367 1 80.75 199 THR A C 1
ATOM 1464 O O . THR A 1 199 ? -10.055 -1.773 -9.109 1 80.75 199 THR A O 1
ATOM 1467 N N . LEU A 1 200 ? -9.305 0.276 -8.586 1 77.5 200 LEU A N 1
ATOM 1468 C CA . LEU A 1 200 ? -9.867 0.891 -9.789 1 77.5 200 LEU A CA 1
ATOM 1469 C C . LEU A 1 200 ? -9.266 0.276 -11.047 1 77.5 200 LEU A C 1
ATOM 1471 O O . LEU A 1 200 ? -9.992 -0.075 -11.977 1 77.5 200 LEU A O 1
ATOM 1475 N N . MET A 1 201 ? -8.047 0.092 -11.102 1 89.06 201 MET A N 1
ATOM 1476 C CA . MET A 1 201 ? -7.375 -0.443 -12.281 1 89.06 201 MET A CA 1
ATOM 1477 C C . MET A 1 201 ? -7.828 -1.871 -12.57 1 89.06 201 MET A C 1
ATOM 1479 O O . MET A 1 201 ? -8.086 -2.225 -13.719 1 89.06 201 MET A O 1
ATOM 1483 N N . GLY A 1 202 ? -7.875 -2.639 -11.5 1 89.94 202 GLY A N 1
ATOM 1484 C CA . GLY A 1 202 ? -8.359 -4 -11.672 1 89.94 202 GLY A CA 1
ATOM 1485 C C . GLY A 1 202 ? -9.75 -4.07 -12.258 1 89.94 202 GLY A C 1
ATOM 1486 O O . GLY A 1 202 ? -10.039 -4.934 -13.086 1 89.94 202 GLY A O 1
ATOM 1487 N N . GLN A 1 203 ? -10.602 -3.166 -11.844 1 80.19 203 GLN A N 1
ATOM 1488 C CA . GLN A 1 203 ? -11.953 -3.102 -12.367 1 80.19 203 GLN A CA 1
ATOM 1489 C C . GLN A 1 203 ? -11.953 -2.701 -13.844 1 80.19 203 GLN A C 1
ATOM 1491 O O . GLN A 1 203 ? -12.711 -3.258 -14.641 1 80.19 203 GLN A O 1
ATOM 1496 N N . GLN A 1 204 ? -11.195 -1.826 -14.164 1 85.94 204 GLN A N 1
ATOM 1497 C CA . GLN A 1 204 ? -11.102 -1.355 -15.539 1 85.94 204 GLN A CA 1
ATOM 1498 C C . GLN A 1 204 ? -10.562 -2.451 -16.453 1 85.94 204 GLN A C 1
ATOM 1500 O O . GLN A 1 204 ? -11.039 -2.609 -17.578 1 85.94 204 GLN A O 1
ATOM 1505 N N . ILE A 1 205 ? -9.609 -3.191 -15.992 1 92.25 205 ILE A N 1
ATOM 1506 C CA . ILE A 1 205 ? -9.039 -4.289 -16.766 1 92.25 205 ILE A CA 1
ATOM 1507 C C . ILE A 1 205 ? -10.094 -5.371 -16.969 1 92.25 205 ILE A C 1
ATOM 1509 O O . ILE A 1 205 ? -10.25 -5.891 -18.078 1 92.25 205 ILE A O 1
ATOM 1513 N N . ALA A 1 206 ? -10.781 -5.613 -15.906 1 85.75 206 ALA A N 1
ATOM 1514 C CA . ALA A 1 206 ? -11.844 -6.613 -16.016 1 85.75 206 ALA A CA 1
ATOM 1515 C C . ALA A 1 206 ? -12.898 -6.191 -17.031 1 85.75 206 ALA A C 1
ATOM 1517 O O . ALA A 1 206 ? -13.359 -7.004 -17.828 1 85.75 206 ALA A O 1
ATOM 1518 N N . ALA A 1 207 ? -13.281 -4.941 -16.969 1 81.94 207 ALA A N 1
ATOM 1519 C CA . ALA A 1 207 ? -14.258 -4.402 -17.922 1 81.94 207 ALA A CA 1
ATOM 1520 C C . ALA A 1 207 ? -13.75 -4.484 -19.344 1 81.94 207 ALA A C 1
ATOM 1522 O O . ALA A 1 207 ? -14.5 -4.828 -20.266 1 81.94 207 ALA A O 1
ATOM 1523 N N . TYR A 1 208 ? -12.562 -4.191 -19.547 1 88.06 208 TYR A N 1
ATOM 1524 C CA . TYR A 1 208 ? -11.93 -4.25 -20.859 1 88.06 208 TYR A CA 1
ATOM 1525 C C . TYR A 1 208 ? -11.945 -5.672 -21.406 1 88.06 208 TYR A C 1
ATOM 1527 O O . TYR A 1 208 ? -12.312 -5.891 -22.562 1 88.06 208 TYR A O 1
ATOM 1535 N N . LEU A 1 209 ? -11.531 -6.633 -20.531 1 87.44 209 LEU A N 1
ATOM 1536 C CA . LEU A 1 209 ? -11.508 -8.031 -20.938 1 87.44 209 LEU A CA 1
ATOM 1537 C C . LEU A 1 209 ? -12.906 -8.516 -21.312 1 87.44 209 LEU A C 1
ATOM 1539 O O . LEU A 1 209 ? -13.078 -9.258 -22.281 1 87.44 209 LEU A O 1
ATOM 1543 N N . GLY A 1 210 ? -13.836 -8.078 -20.594 1 83.69 210 GLY A N 1
ATOM 1544 C CA . GLY A 1 210 ? -15.219 -8.391 -20.922 1 83.69 210 GLY A CA 1
ATOM 1545 C C . GLY A 1 210 ? -15.656 -7.848 -22.266 1 83.69 210 GLY A C 1
ATOM 1546 O O . GLY A 1 210 ? -16.328 -8.539 -23.031 1 83.69 210 GLY A O 1
ATOM 1547 N N . ARG A 1 211 ? -15.289 -6.719 -22.547 1 84.31 211 ARG A N 1
ATOM 1548 C CA . ARG A 1 211 ? -15.672 -6.039 -23.781 1 84.31 211 ARG A CA 1
ATOM 1549 C C . ARG A 1 211 ? -15.094 -6.746 -25 1 84.31 211 ARG A C 1
ATOM 1551 O O . ARG A 1 211 ? -15.719 -6.785 -26.062 1 84.31 211 ARG A O 1
ATOM 1558 N N . ILE A 1 212 ? -13.93 -7.352 -24.844 1 85.31 212 ILE A N 1
ATOM 1559 C CA . ILE A 1 212 ? -13.312 -7.977 -26 1 85.31 212 ILE A CA 1
ATOM 1560 C C . ILE A 1 212 ? -13.602 -9.477 -26 1 85.31 212 ILE A C 1
ATOM 1562 O O . ILE A 1 212 ? -12.969 -10.234 -26.734 1 85.31 212 ILE A O 1
ATOM 1566 N N . GLY A 1 213 ? -14.367 -9.922 -25.047 1 82.56 213 GLY A N 1
ATOM 1567 C CA . GLY A 1 213 ? -14.875 -11.289 -25.047 1 82.56 213 GLY A CA 1
ATOM 1568 C C . GLY A 1 213 ? -13.914 -12.273 -24.406 1 82.56 213 GLY A C 1
ATOM 1569 O O . GLY A 1 213 ? -13.961 -13.477 -24.703 1 82.56 213 GLY A O 1
ATOM 1570 N N . GLU A 1 214 ? -12.977 -11.758 -23.688 1 81.38 214 GLU A N 1
ATOM 1571 C CA . GLU A 1 214 ? -12.039 -12.617 -22.984 1 81.38 214 GLU A CA 1
ATOM 1572 C C . GLU A 1 214 ? -12.469 -12.828 -21.531 1 81.38 214 GLU A C 1
ATOM 1574 O O . GLU A 1 214 ? -12.969 -11.898 -20.891 1 81.38 214 GLU A O 1
ATOM 1579 N N . SER A 1 215 ? -12.398 -14.102 -21.125 1 78.25 215 SER A N 1
ATOM 1580 C CA . SER A 1 215 ? -12.734 -14.438 -19.75 1 78.25 215 SER A CA 1
ATOM 1581 C C . SER A 1 215 ? -11.695 -15.375 -19.141 1 78.25 215 SER A C 1
ATOM 1583 O O . SER A 1 215 ? -12 -16.531 -18.844 1 78.25 215 SER A O 1
ATOM 1585 N N . PRO A 1 216 ? -10.594 -14.812 -19.047 1 72.81 216 PRO A N 1
ATOM 1586 C CA . PRO A 1 216 ? -9.578 -15.695 -18.484 1 72.81 216 PRO A CA 1
ATOM 1587 C C . PRO A 1 216 ? -9.914 -16.125 -17.047 1 72.81 216 PRO A C 1
ATOM 1589 O O . PRO A 1 216 ? -10.68 -15.453 -16.359 1 72.81 216 PRO A O 1
ATOM 1592 N N . GLY A 1 217 ? -9.438 -17.312 -16.734 1 73.81 217 GLY A N 1
ATOM 1593 C CA . GLY A 1 217 ? -9.609 -17.797 -15.367 1 73.81 217 GLY A CA 1
ATOM 1594 C C . GLY A 1 217 ? -8.992 -16.875 -14.328 1 73.81 217 GLY A C 1
ATOM 1595 O O . GLY A 1 217 ? -8.047 -16.141 -14.625 1 73.81 217 GLY A O 1
ATOM 1596 N N . HIS A 1 218 ? -9.633 -16.812 -13.219 1 69.44 218 HIS A N 1
ATOM 1597 C CA . HIS A 1 218 ? -9.25 -15.898 -12.148 1 69.44 218 HIS A CA 1
ATOM 1598 C C . HIS A 1 218 ? -8.57 -16.641 -11 1 69.44 218 HIS A C 1
ATOM 1600 O O . HIS A 1 218 ? -8.953 -16.469 -9.836 1 69.44 218 HIS A O 1
ATOM 1606 N N . ARG A 1 219 ? -7.5 -17.266 -11.438 1 83.31 219 ARG A N 1
ATOM 1607 C CA . ARG A 1 219 ? -6.871 -18.062 -10.398 1 83.31 219 ARG A CA 1
ATOM 1608 C C . ARG A 1 219 ? -6.105 -17.188 -9.414 1 83.31 219 ARG A C 1
ATOM 1610 O O . ARG A 1 219 ? -6.141 -17.422 -8.203 1 83.31 219 ARG A O 1
ATOM 1617 N N . PHE A 1 220 ? -5.438 -16.156 -9.953 1 90.75 220 PHE A N 1
ATOM 1618 C CA . PHE A 1 220 ? -4.68 -15.234 -9.117 1 90.75 220 PHE A CA 1
ATOM 1619 C C . PHE A 1 220 ? -5.199 -13.812 -9.273 1 90.75 220 PHE A C 1
ATOM 1621 O O . PHE A 1 220 ? -5.309 -13.305 -10.391 1 90.75 220 PHE A O 1
ATOM 1628 N N . GLU A 1 221 ? -5.52 -13.211 -8.211 1 91.38 221 GLU A N 1
ATOM 1629 C CA . GLU A 1 221 ? -5.832 -11.789 -8.109 1 91.38 221 GLU A CA 1
ATOM 1630 C C . GLU A 1 221 ? -4.91 -11.086 -7.121 1 91.38 221 GLU A C 1
ATOM 1632 O O . GLU A 1 221 ? -4.926 -11.391 -5.926 1 91.38 221 GLU A O 1
ATOM 1637 N N . ILE A 1 222 ? -4.117 -10.195 -7.645 1 94 222 ILE A N 1
ATOM 1638 C CA . ILE A 1 222 ? -3 -9.641 -6.887 1 94 222 ILE A CA 1
ATOM 1639 C C . ILE A 1 222 ? -3.014 -8.117 -6.988 1 94 222 ILE A C 1
ATOM 1641 O O . ILE A 1 222 ? -3.189 -7.559 -8.078 1 94 222 ILE A O 1
ATOM 1645 N N . ASP A 1 223 ? -2.82 -7.402 -5.879 1 92.56 223 ASP A N 1
ATOM 1646 C CA . ASP A 1 223 ? -2.871 -5.941 -5.91 1 92.56 223 ASP A CA 1
ATOM 1647 C C . ASP A 1 223 ? -1.467 -5.344 -5.895 1 92.56 223 ASP A C 1
ATOM 1649 O O . ASP A 1 223 ? -1.297 -4.152 -5.633 1 92.56 223 ASP A O 1
ATOM 1653 N N . SER A 1 224 ? -0.486 -6.148 -6.152 1 93.19 224 SER A N 1
ATOM 1654 C CA . SER A 1 224 ? 0.909 -5.719 -6.109 1 93.19 224 SER A CA 1
ATOM 1655 C C . SER A 1 224 ? 1.583 -5.898 -7.465 1 93.19 224 SER A C 1
ATOM 1657 O O . SER A 1 224 ? 1.804 -7.023 -7.91 1 93.19 224 SER A O 1
ATOM 1659 N N . THR A 1 225 ? 1.976 -4.762 -8.016 1 94.19 225 THR A N 1
ATOM 1660 C CA . THR A 1 225 ? 2.646 -4.824 -9.305 1 94.19 225 THR A CA 1
ATOM 1661 C C . THR A 1 225 ? 3.986 -5.547 -9.188 1 94.19 225 THR A C 1
ATOM 1663 O O . THR A 1 225 ? 4.293 -6.43 -9.992 1 94.19 225 THR A O 1
ATOM 1666 N N . PRO A 1 226 ? 4.777 -5.293 -8.141 1 93.44 226 PRO A N 1
ATOM 1667 C CA . PRO A 1 226 ? 6.035 -6.035 -8 1 93.44 226 PRO A CA 1
ATOM 1668 C C . PRO A 1 226 ? 5.82 -7.547 -7.895 1 93.44 226 PRO A C 1
ATOM 1670 O O . PRO A 1 226 ? 6.578 -8.32 -8.484 1 93.44 226 PRO A O 1
ATOM 1673 N N . ALA A 1 227 ? 4.809 -7.926 -7.172 1 94.06 227 ALA A N 1
ATOM 1674 C CA . ALA A 1 227 ? 4.527 -9.352 -7.043 1 94.06 227 ALA A CA 1
ATOM 1675 C C . ALA A 1 227 ? 4.117 -9.953 -8.383 1 94.06 227 ALA A C 1
ATOM 1677 O O . ALA A 1 227 ? 4.578 -11.039 -8.75 1 94.06 227 ALA A O 1
ATOM 1678 N N . ILE A 1 228 ? 3.271 -9.25 -9.078 1 96.31 228 ILE A N 1
ATOM 1679 C CA . ILE A 1 228 ? 2.818 -9.727 -10.383 1 96.31 228 ILE A CA 1
ATOM 1680 C C . ILE A 1 228 ? 4.012 -9.875 -11.32 1 96.31 228 ILE A C 1
ATOM 1682 O O . ILE A 1 228 ? 4.168 -10.906 -11.977 1 96.31 228 ILE A O 1
ATOM 1686 N N . LEU A 1 229 ? 4.859 -8.906 -11.344 1 96.44 229 LEU A N 1
ATOM 1687 C CA . LEU A 1 229 ? 6.012 -8.922 -12.234 1 96.44 229 LEU A CA 1
ATOM 1688 C C . LEU A 1 229 ? 6.945 -10.078 -11.898 1 96.44 229 LEU A C 1
ATOM 1690 O O . LEU A 1 229 ? 7.496 -10.727 -12.797 1 96.44 229 LEU A O 1
ATOM 1694 N N . ALA A 1 230 ? 7.125 -10.281 -10.656 1 94.62 230 ALA A N 1
ATOM 1695 C CA . ALA A 1 230 ? 7.977 -11.391 -10.242 1 94.62 230 ALA A CA 1
ATOM 1696 C C . ALA A 1 230 ? 7.398 -12.727 -10.703 1 94.62 230 ALA A C 1
ATOM 1698 O O . ALA A 1 230 ? 8.133 -13.602 -11.172 1 94.62 230 ALA A O 1
ATOM 1699 N N . MET A 1 231 ? 6.105 -12.883 -10.586 1 95.12 231 MET A N 1
ATOM 1700 C CA . MET A 1 231 ? 5.453 -14.117 -11.016 1 95.12 231 MET A CA 1
ATOM 1701 C C . MET A 1 231 ? 5.512 -14.266 -12.531 1 95.12 231 MET A C 1
ATOM 1703 O O . MET A 1 231 ? 5.719 -15.359 -13.047 1 95.12 231 MET A O 1
ATOM 1707 N N . VAL A 1 232 ? 5.348 -13.18 -13.25 1 96.94 232 VAL A N 1
ATOM 1708 C CA . VAL A 1 232 ? 5.469 -13.203 -14.703 1 96.94 232 VAL A CA 1
ATOM 1709 C C . VAL A 1 232 ? 6.883 -13.625 -15.094 1 96.94 232 VAL A C 1
ATOM 1711 O O . VAL A 1 232 ? 7.066 -14.523 -15.914 1 96.94 232 VAL A O 1
ATOM 1714 N N . ALA A 1 233 ? 7.859 -13 -14.484 1 96.12 233 ALA A N 1
ATOM 1715 C CA . ALA A 1 233 ? 9.258 -13.297 -14.789 1 96.12 233 ALA A CA 1
ATOM 1716 C C . ALA A 1 233 ? 9.57 -14.766 -14.539 1 96.12 233 ALA A C 1
ATOM 1718 O O . ALA A 1 233 ? 10.414 -15.352 -15.234 1 96.12 233 ALA A O 1
ATOM 1719 N N . ALA A 1 234 ? 8.844 -15.328 -13.641 1 92.88 234 ALA A N 1
ATOM 1720 C CA . ALA A 1 234 ? 9.062 -16.719 -13.273 1 92.88 234 ALA A CA 1
ATOM 1721 C C . ALA A 1 234 ? 8.281 -17.656 -14.195 1 92.88 234 ALA A C 1
ATOM 1723 O O . ALA A 1 234 ? 8.289 -18.875 -14.008 1 92.88 234 ALA A O 1
ATOM 1724 N N . GLY A 1 235 ? 7.52 -17.125 -15.086 1 93.69 235 GLY A N 1
ATOM 1725 C CA . GLY A 1 235 ? 6.828 -17.922 -16.078 1 93.69 235 GLY A CA 1
ATOM 1726 C C . GLY A 1 235 ? 5.477 -18.422 -15.609 1 93.69 235 GLY A C 1
ATOM 1727 O O . GLY A 1 235 ? 4.906 -19.344 -16.203 1 93.69 235 GLY A O 1
ATOM 1728 N N . GLN A 1 236 ? 4.941 -17.797 -14.609 1 92.88 236 GLN A N 1
ATOM 1729 C CA . GLN A 1 236 ? 3.705 -18.297 -14.023 1 92.88 236 GLN A CA 1
ATOM 1730 C C . GLN A 1 236 ? 2.482 -17.781 -14.766 1 92.88 236 GLN A C 1
ATOM 1732 O O . GLN A 1 236 ? 1.369 -18.266 -14.57 1 92.88 236 GLN A O 1
ATOM 1737 N N . GLY A 1 237 ? 2.67 -16.828 -15.562 1 95.12 237 GLY A N 1
ATOM 1738 C CA . GLY A 1 237 ? 1.582 -16.219 -16.312 1 95.12 237 GLY A CA 1
ATOM 1739 C C . GLY A 1 237 ? 1.964 -14.898 -16.953 1 95.12 237 GLY A C 1
ATOM 1740 O O . GLY A 1 237 ? 3.145 -14.555 -17.016 1 95.12 237 GLY A O 1
ATOM 1741 N N . TRP A 1 238 ? 0.948 -14.25 -17.484 1 96.38 238 TRP A N 1
ATOM 1742 C CA . TRP A 1 238 ? 1.077 -12.898 -18.016 1 96.38 238 TRP A CA 1
ATOM 1743 C C . TRP A 1 238 ? 0.074 -11.953 -17.359 1 96.38 238 TRP A C 1
ATOM 1745 O O . TRP A 1 238 ? -0.799 -12.398 -16.609 1 96.38 238 TRP A O 1
ATOM 1755 N N . SER A 1 239 ? 0.264 -10.68 -17.562 1 97.06 239 SER A N 1
ATOM 1756 C CA . SER A 1 239 ? -0.621 -9.734 -16.891 1 97.06 239 SER A CA 1
ATOM 1757 C C . SER A 1 239 ? -0.79 -8.453 -17.703 1 97.06 239 SER A C 1
ATOM 1759 O O . SER A 1 239 ? -0.188 -8.312 -18.766 1 97.06 239 SER A O 1
ATOM 1761 N N . ILE A 1 240 ? -1.749 -7.652 -17.312 1 96.5 240 ILE A N 1
ATOM 1762 C CA . ILE A 1 240 ? -1.99 -6.324 -17.859 1 96.5 240 ILE A CA 1
ATOM 1763 C C . ILE A 1 240 ? -1.626 -5.266 -16.812 1 96.5 240 ILE A C 1
ATOM 1765 O O . ILE A 1 240 ? -2.195 -5.238 -15.727 1 96.5 240 ILE A O 1
ATOM 1769 N N . LEU A 1 241 ? -0.665 -4.457 -17.125 1 97.12 241 LEU A N 1
ATOM 1770 C CA . LEU A 1 241 ? -0.164 -3.434 -16.219 1 97.12 241 LEU A CA 1
ATOM 1771 C C . LEU A 1 241 ? 0.029 -2.107 -16.953 1 97.12 241 LEU A C 1
ATOM 1773 O O . LEU A 1 241 ? -0.536 -1.898 -18.016 1 97.12 241 LEU A O 1
ATOM 1777 N N . THR A 1 242 ? 0.686 -1.156 -16.266 1 96.69 242 THR A N 1
ATOM 1778 C CA . THR A 1 242 ? 1.033 0.135 -16.844 1 96.69 242 THR A CA 1
ATOM 1779 C C . THR A 1 242 ? 2.547 0.294 -16.938 1 96.69 242 THR A C 1
ATOM 1781 O O . THR A 1 242 ? 3.293 -0.315 -16.172 1 96.69 242 THR A O 1
ATOM 1784 N N . PRO A 1 243 ? 2.984 1.14 -17.906 1 96.44 243 PRO A N 1
ATOM 1785 C CA . PRO A 1 243 ? 4.422 1.409 -17.984 1 96.44 243 PRO A CA 1
ATOM 1786 C C . PRO A 1 243 ? 4.996 1.915 -16.672 1 96.44 243 PRO A C 1
ATOM 1788 O O . PRO A 1 243 ? 6.066 1.473 -16.234 1 96.44 243 PRO A O 1
ATOM 1791 N N . SER A 1 244 ? 4.305 2.811 -16.016 1 95.94 244 SER A N 1
ATOM 1792 C CA . SER A 1 244 ? 4.785 3.314 -14.727 1 95.94 244 SER A CA 1
ATOM 1793 C C . SER A 1 244 ? 4.852 2.203 -13.688 1 95.94 244 SER A C 1
ATOM 1795 O O . SER A 1 244 ? 5.77 2.166 -12.867 1 95.94 244 SER A O 1
ATOM 1797 N N . GLY A 1 245 ? 3.873 1.3 -13.711 1 94.56 245 GLY A N 1
ATOM 1798 C CA . GLY A 1 245 ? 3.896 0.156 -12.812 1 94.56 245 GLY A CA 1
ATOM 1799 C C . GLY A 1 245 ? 5.062 -0.781 -13.07 1 94.56 245 GLY A C 1
ATOM 1800 O O . GLY A 1 245 ? 5.684 -1.279 -12.125 1 94.56 245 GLY A O 1
ATOM 1801 N N . VAL A 1 246 ? 5.332 -1.045 -14.289 1 95.12 246 VAL A N 1
ATOM 1802 C CA . VAL A 1 246 ? 6.43 -1.928 -14.672 1 95.12 246 VAL A CA 1
ATOM 1803 C C . VAL A 1 246 ? 7.754 -1.336 -14.195 1 95.12 246 VAL A C 1
ATOM 1805 O O . VAL A 1 246 ? 8.625 -2.059 -13.695 1 95.12 246 VAL A O 1
ATOM 1808 N N . LEU A 1 247 ? 7.895 -0.063 -14.336 1 91.88 247 LEU A N 1
ATOM 1809 C CA . LEU A 1 247 ? 9.109 0.602 -13.875 1 91.88 247 LEU A CA 1
ATOM 1810 C C . LEU A 1 247 ? 9.242 0.507 -12.359 1 91.88 247 LEU A C 1
ATOM 1812 O O . LEU A 1 247 ? 10.344 0.334 -11.836 1 91.88 247 LEU A O 1
ATOM 1816 N N . HIS A 1 248 ? 8.141 0.641 -11.656 1 88.38 248 HIS A N 1
ATOM 1817 C CA . HIS A 1 248 ? 8.109 0.548 -10.195 1 88.38 248 HIS A CA 1
ATOM 1818 C C . HIS A 1 248 ? 8.57 -0.828 -9.727 1 88.38 248 HIS A C 1
ATOM 1820 O O . HIS A 1 248 ? 9.266 -0.94 -8.711 1 88.38 248 HIS A O 1
ATOM 1826 N N . GLY A 1 249 ? 8.188 -1.843 -10.375 1 87.88 249 GLY A N 1
ATOM 1827 C CA . GLY A 1 249 ? 8.578 -3.203 -10.047 1 87.88 249 GLY A CA 1
ATOM 1828 C C . GLY A 1 249 ? 9.609 -3.773 -10.992 1 87.88 249 GLY A C 1
ATOM 1829 O O . GLY A 1 249 ? 9.617 -4.977 -11.266 1 87.88 249 GLY A O 1
ATOM 1830 N N . LYS A 1 250 ? 10.414 -2.953 -11.461 1 85.69 250 LYS A N 1
ATOM 1831 C CA . LYS A 1 250 ? 11.328 -3.322 -12.531 1 85.69 250 LYS A CA 1
ATOM 1832 C C . LYS A 1 250 ? 12.148 -4.555 -12.156 1 85.69 250 LYS A C 1
ATOM 1834 O O . LYS A 1 250 ? 12.688 -4.637 -11.055 1 85.69 250 LYS A O 1
ATOM 1839 N N . ARG A 1 251 ? 12.195 -5.445 -13.148 1 86.69 251 ARG A N 1
ATOM 1840 C CA . ARG A 1 251 ? 12.969 -6.676 -13.008 1 86.69 251 ARG A CA 1
ATOM 1841 C C . ARG A 1 251 ? 13.242 -7.301 -14.375 1 86.69 251 ARG A C 1
ATOM 1843 O O . ARG A 1 251 ? 12.562 -7 -15.352 1 86.69 251 ARG A O 1
ATOM 1850 N N . ALA A 1 252 ? 14.203 -8.164 -14.375 1 89.5 252 ALA A N 1
ATOM 1851 C CA . ALA A 1 252 ? 14.5 -8.906 -15.602 1 89.5 252 ALA A CA 1
ATOM 1852 C C . ALA A 1 252 ? 13.508 -10.047 -15.797 1 89.5 252 ALA A C 1
ATOM 1854 O O . ALA A 1 252 ? 12.789 -10.422 -14.867 1 89.5 252 ALA A O 1
ATOM 1855 N N . GLY A 1 253 ? 13.383 -10.43 -16.984 1 95.69 253 GLY A N 1
ATOM 1856 C CA . GLY A 1 253 ? 12.625 -11.641 -17.25 1 95.69 253 GLY A CA 1
ATOM 1857 C C . GLY A 1 253 ? 11.211 -11.367 -17.719 1 95.69 253 GLY A C 1
ATOM 1858 O O . GLY A 1 253 ? 10.375 -12.273 -17.75 1 95.69 253 GLY A O 1
ATOM 1859 N N . VAL A 1 254 ? 11.023 -10.086 -18.062 1 96.88 254 VAL A N 1
ATOM 1860 C CA . VAL A 1 254 ? 9.688 -9.766 -18.547 1 96.88 254 VAL A CA 1
ATOM 1861 C C . VAL A 1 254 ? 9.789 -9.086 -19.906 1 96.88 254 VAL A C 1
ATOM 1863 O O . VAL A 1 254 ? 10.812 -8.492 -20.25 1 96.88 254 VAL A O 1
ATOM 1866 N N . ALA A 1 255 ? 8.789 -9.242 -20.703 1 97.5 255 ALA A N 1
ATOM 1867 C CA . ALA A 1 255 ? 8.641 -8.609 -22 1 97.5 255 ALA A CA 1
ATOM 1868 C C . ALA A 1 255 ? 7.348 -7.797 -22.078 1 97.5 255 ALA A C 1
ATOM 1870 O O . ALA A 1 255 ? 6.293 -8.266 -21.641 1 97.5 255 ALA A O 1
ATOM 1871 N N . LEU A 1 256 ? 7.465 -6.605 -22.594 1 97.31 256 LEU A N 1
ATOM 1872 C CA . LEU A 1 256 ? 6.316 -5.715 -22.75 1 97.31 256 LEU A CA 1
ATOM 1873 C C . LEU A 1 256 ? 5.719 -5.836 -24.141 1 97.31 256 LEU A C 1
ATOM 1875 O O . LEU A 1 256 ? 6.453 -5.949 -25.125 1 97.31 256 LEU A O 1
ATOM 1879 N N . ALA A 1 257 ? 4.43 -5.871 -24.25 1 96.69 257 ALA A N 1
ATOM 1880 C CA . ALA A 1 257 ? 3.73 -5.941 -25.531 1 96.69 257 ALA A CA 1
ATOM 1881 C C . ALA A 1 257 ? 2.455 -5.102 -25.5 1 96.69 257 ALA A C 1
ATOM 1883 O O . ALA A 1 257 ? 1.874 -4.875 -24.438 1 96.69 257 ALA A O 1
ATOM 1884 N N . PRO A 1 258 ? 2.006 -4.602 -26.656 1 94.5 258 PRO A N 1
ATOM 1885 C CA . PRO A 1 258 ? 0.707 -3.928 -26.719 1 94.5 258 PRO A CA 1
ATOM 1886 C C . PRO A 1 258 ? -0.459 -4.867 -26.422 1 94.5 258 PRO A C 1
ATOM 1888 O O . PRO A 1 258 ? -0.347 -6.078 -26.609 1 94.5 258 PRO A O 1
ATOM 1891 N N . LEU A 1 259 ? -1.531 -4.289 -25.875 1 92.69 259 LEU A N 1
ATOM 1892 C CA . LEU A 1 259 ? -2.742 -5.082 -25.703 1 92.69 259 LEU A CA 1
ATOM 1893 C C . LEU A 1 259 ? -3.33 -5.473 -27.062 1 92.69 259 LEU A C 1
ATOM 1895 O O . LEU A 1 259 ? -3.213 -4.719 -28.031 1 92.69 259 LEU A O 1
ATOM 1899 N N . ARG A 1 260 ? -3.967 -6.625 -26.906 1 82.19 260 ARG A N 1
ATOM 1900 C CA . ARG A 1 260 ? -4.703 -7.043 -28.094 1 82.19 260 ARG A CA 1
ATOM 1901 C C . ARG A 1 260 ? -6.02 -6.281 -28.219 1 82.19 260 ARG A C 1
ATOM 1903 O O . ARG A 1 260 ? -6.66 -5.969 -27.203 1 82.19 260 ARG A O 1
ATOM 1910 N N . GLY A 1 261 ? -6.375 -5.906 -29.422 1 81.62 261 GLY A N 1
ATOM 1911 C CA . GLY A 1 261 ? -7.617 -5.18 -29.625 1 81.62 261 GLY A CA 1
ATOM 1912 C C . GLY A 1 261 ? -7.484 -3.688 -29.391 1 81.62 261 GLY A C 1
ATOM 1913 O O . GLY A 1 261 ? -6.406 -3.119 -29.562 1 81.62 261 GLY A O 1
ATOM 1914 N N . PRO A 1 262 ? -8.734 -3.115 -29 1 83.88 262 PRO A N 1
ATOM 1915 C CA . PRO A 1 262 ? -8.688 -1.681 -28.719 1 83.88 262 PRO A CA 1
ATOM 1916 C C . PRO A 1 262 ? -7.887 -1.363 -27.453 1 83.88 262 PRO A C 1
ATOM 1918 O O . PRO A 1 262 ? -7.988 -2.084 -26.453 1 83.88 262 PRO A O 1
ATOM 1921 N N . GLY A 1 263 ? -7.031 -0.483 -27.562 1 85.62 263 GLY A N 1
ATOM 1922 C CA . GLY A 1 263 ? -6.203 -0.083 -26.438 1 85.62 263 GLY A CA 1
ATOM 1923 C C . GLY A 1 263 ? -7 0.478 -25.266 1 85.62 263 GLY A C 1
ATOM 1924 O O . GLY A 1 263 ? -8.211 0.683 -25.375 1 85.62 263 GLY A O 1
ATOM 1925 N N . MET A 1 264 ? -6.387 0.466 -24.078 1 91.75 264 MET A N 1
ATOM 1926 C CA . MET A 1 264 ? -6.879 1.088 -22.859 1 91.75 264 MET A CA 1
ATOM 1927 C C . MET A 1 264 ? -5.836 2.029 -22.266 1 91.75 264 MET A C 1
ATOM 1929 O O . MET A 1 264 ? -4.637 1.751 -22.328 1 91.75 264 MET A O 1
ATOM 1933 N N . SER A 1 265 ? -6.375 3.141 -21.797 1 93.81 265 SER A N 1
ATOM 1934 C CA . SER A 1 265 ? -5.453 4.105 -21.203 1 93.81 265 SER A CA 1
ATOM 1935 C C . SER A 1 265 ? -6.012 4.676 -19.906 1 93.81 265 SER A C 1
ATOM 1937 O O . SER A 1 265 ? -7.203 4.543 -19.625 1 93.81 265 SER A O 1
ATOM 1939 N N . ARG A 1 266 ? -5.117 5.113 -19.078 1 93.62 266 ARG A N 1
ATOM 1940 C CA . ARG A 1 266 ? -5.535 5.879 -17.906 1 93.62 266 ARG A CA 1
ATOM 1941 C C . ARG A 1 266 ? -4.82 7.227 -17.844 1 93.62 266 ARG A C 1
ATOM 1943 O O . ARG A 1 266 ? -3.742 7.387 -18.422 1 93.62 266 ARG A O 1
ATOM 1950 N N . ARG A 1 267 ? -5.512 8.133 -17.25 1 95.62 267 ARG A N 1
ATOM 1951 C CA . ARG A 1 267 ? -4.953 9.469 -17.031 1 95.62 267 ARG A CA 1
ATOM 1952 C C . ARG A 1 267 ? -4.602 9.688 -15.57 1 95.62 267 ARG A C 1
ATOM 1954 O O . ARG A 1 267 ? -5.418 9.422 -14.688 1 95.62 267 ARG A O 1
ATOM 1961 N N . ILE A 1 268 ? -3.369 10 -15.352 1 97.19 268 ILE A N 1
ATOM 1962 C CA . ILE A 1 268 ? -2.934 10.398 -14.016 1 97.19 268 ILE A CA 1
ATOM 1963 C C . ILE A 1 268 ? -3.09 11.914 -13.859 1 97.19 268 ILE A C 1
ATOM 1965 O O . ILE A 1 268 ? -2.66 12.68 -14.727 1 97.19 268 ILE A O 1
ATOM 1969 N N . VAL A 1 269 ? -3.701 12.312 -12.75 1 97.31 269 VAL A N 1
ATOM 1970 C CA . VAL A 1 269 ? -3.957 13.734 -12.523 1 97.31 269 VAL A CA 1
ATOM 1971 C C . VAL A 1 269 ? -3.535 14.117 -11.102 1 97.31 269 VAL A C 1
ATOM 1973 O O . VAL A 1 269 ? -3.455 13.258 -10.219 1 97.31 269 VAL A O 1
ATOM 1976 N N . LEU A 1 270 ? -3.176 15.289 -10.945 1 97.06 270 LEU A N 1
ATOM 1977 C CA . LEU A 1 270 ? -3.102 15.906 -9.625 1 97.06 270 LEU A CA 1
ATOM 1978 C C . LEU A 1 270 ? -4.434 16.547 -9.25 1 97.06 270 LEU A C 1
ATOM 1980 O O . LEU A 1 270 ? -4.961 17.375 -10 1 97.06 270 LEU A O 1
ATOM 1984 N N . SER A 1 271 ? -5.02 16.125 -8.203 1 95.19 271 SER A N 1
ATOM 1985 C CA . SER A 1 271 ? -6.27 16.688 -7.691 1 95.19 271 SER A CA 1
ATOM 1986 C C . SER A 1 271 ? -6.043 17.453 -6.391 1 95.19 271 SER A C 1
ATOM 1988 O O . SER A 1 271 ? -5.281 17.016 -5.531 1 95.19 271 SER A O 1
ATOM 1990 N N . ALA A 1 272 ? -6.637 18.547 -6.309 1 91.25 272 ALA A N 1
ATOM 1991 C CA . ALA A 1 272 ? -6.598 19.375 -5.109 1 91.25 272 ALA A CA 1
ATOM 1992 C C . ALA A 1 272 ? -7.938 20.062 -4.875 1 91.25 272 ALA A C 1
ATOM 1994 O O . ALA A 1 272 ? -8.75 20.188 -5.793 1 91.25 272 ALA A O 1
ATOM 1995 N N . AR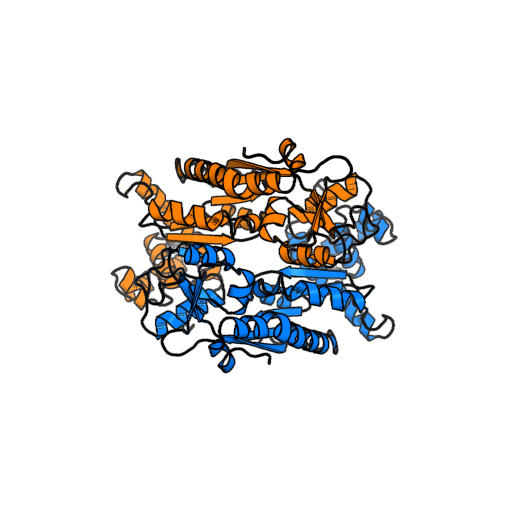G A 1 273 ? -8.125 20.375 -3.621 1 77.69 273 ARG A N 1
ATOM 1996 C CA . ARG A 1 273 ? -9.328 21.156 -3.367 1 77.69 273 ARG A CA 1
ATOM 1997 C C . ARG A 1 273 ? -9.234 22.531 -4.02 1 77.69 273 ARG A C 1
ATOM 1999 O O . ARG A 1 273 ? -8.203 23.203 -3.93 1 77.69 273 ARG A O 1
ATOM 2006 N N . ALA A 1 274 ? -10.336 22.891 -4.543 1 76.62 274 ALA A N 1
ATOM 2007 C CA . ALA A 1 274 ? -10.367 24.156 -5.273 1 76.62 274 ALA A CA 1
ATOM 2008 C C . ALA A 1 274 ? -10.281 25.344 -4.316 1 76.62 274 ALA A C 1
ATOM 2010 O O . ALA A 1 274 ? -10.875 25.328 -3.234 1 76.62 274 ALA A O 1
ATOM 2011 N N . SER A 1 275 ? -9.547 26.344 -4.75 1 63.91 275 SER A N 1
ATOM 2012 C CA . SER A 1 275 ? -9.5 27.688 -4.184 1 63.91 275 SER A CA 1
ATOM 2013 C C . SER A 1 275 ? -8.898 27.688 -2.783 1 63.91 275 SER A C 1
ATOM 2015 O O . SER A 1 275 ? -9.062 28.641 -2.025 1 63.91 275 SER A O 1
ATOM 2017 N N . THR A 1 276 ? -8.305 26.609 -2.428 1 61.56 276 THR A N 1
ATOM 2018 C CA . THR A 1 276 ? -7.773 26.578 -1.067 1 61.56 276 THR A CA 1
ATOM 2019 C C . THR A 1 276 ? -6.262 26.766 -1.069 1 61.56 276 THR A C 1
ATOM 2021 O O . THR A 1 276 ? -5.695 27.266 -0.098 1 61.56 276 THR A O 1
ATOM 2024 N N . MET A 1 277 ? -5.656 26.469 -2.146 1 72.81 277 MET A N 1
ATOM 2025 C CA . MET A 1 277 ? -4.199 26.438 -2.092 1 72.81 277 MET A CA 1
ATOM 2026 C C . MET A 1 277 ? -3.59 27.375 -3.129 1 72.81 277 MET A C 1
ATOM 2028 O O . M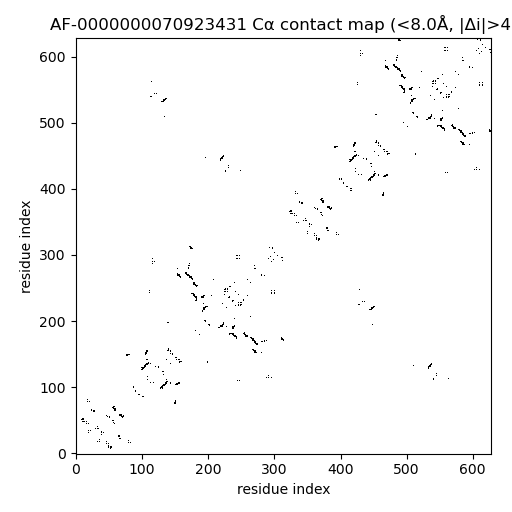ET A 1 277 ? -2.402 27.266 -3.445 1 72.81 277 MET A O 1
ATOM 2032 N N . GLY A 1 278 ? -4.41 28.266 -3.633 1 76.06 278 GLY A N 1
ATOM 2033 C CA . GLY A 1 278 ? -3.9 29.203 -4.613 1 76.06 278 GLY A CA 1
ATOM 2034 C C . GLY A 1 278 ? -3.305 28.531 -5.836 1 76.06 278 GLY A C 1
ATOM 2035 O O . GLY A 1 278 ? -3.934 27.672 -6.441 1 76.06 278 GLY A O 1
ATOM 2036 N N . ASP A 1 279 ? -1.989 28.922 -6.074 1 82.19 279 ASP A N 1
ATOM 2037 C CA . ASP A 1 279 ? -1.348 28.438 -7.293 1 82.19 279 ASP A CA 1
ATOM 2038 C C . ASP A 1 279 ? -0.47 27.219 -7.008 1 82.19 279 ASP A C 1
ATOM 2040 O O . ASP A 1 279 ? 0.144 26.656 -7.922 1 82.19 279 ASP A O 1
ATOM 2044 N N . LEU A 1 280 ? -0.517 26.766 -5.816 1 83.88 280 LEU A N 1
ATOM 2045 C CA . LEU A 1 280 ? 0.402 25.703 -5.418 1 83.88 280 LEU A CA 1
ATOM 2046 C C . LEU A 1 280 ? 0.119 24.422 -6.188 1 83.88 280 LEU A C 1
ATOM 2048 O O . LEU A 1 280 ? 1.042 23.781 -6.695 1 83.88 280 LEU A O 1
ATOM 2052 N N . PRO A 1 281 ? -1.153 24.062 -6.375 1 90.62 281 PRO A N 1
ATOM 2053 C CA . PRO A 1 281 ? -1.413 22.844 -7.148 1 90.62 281 PRO A CA 1
ATOM 2054 C C . PRO A 1 281 ? -0.88 22.922 -8.578 1 90.62 281 PRO A C 1
ATOM 2056 O O . PRO A 1 281 ? -0.324 21.953 -9.086 1 90.62 281 PRO A O 1
ATOM 2059 N N . GLY A 1 282 ? -1.018 24.047 -9.164 1 92.38 282 GLY A N 1
ATOM 2060 C CA . GLY A 1 282 ? -0.478 24.234 -10.5 1 92.38 282 GLY A CA 1
ATOM 2061 C C . GLY A 1 282 ? 1.035 24.141 -10.555 1 92.38 282 GLY A C 1
ATOM 2062 O O . GLY A 1 282 ? 1.597 23.547 -11.469 1 92.38 282 GLY A O 1
ATOM 2063 N N . ALA A 1 283 ? 1.683 24.719 -9.609 1 90.62 283 ALA A N 1
ATOM 2064 C CA . ALA A 1 283 ? 3.141 24.688 -9.531 1 90.62 283 ALA A CA 1
ATOM 2065 C C . ALA A 1 283 ? 3.637 23.266 -9.305 1 90.62 283 ALA A C 1
ATOM 2067 O O . ALA A 1 283 ? 4.609 22.828 -9.922 1 90.62 283 ALA A O 1
ATOM 2068 N N . VAL A 1 284 ? 2.973 22.578 -8.422 1 93.62 284 VAL A N 1
ATOM 2069 C CA . VAL A 1 284 ? 3.338 21.188 -8.141 1 93.62 284 VAL A CA 1
ATOM 2070 C C . VAL A 1 284 ? 3.107 20.344 -9.383 1 93.62 284 VAL A C 1
ATOM 2072 O O . VAL A 1 284 ? 3.928 19.484 -9.711 1 93.62 284 VAL A O 1
ATOM 2075 N N . ALA A 1 285 ? 2.041 20.609 -10.078 1 97.12 285 ALA A N 1
ATOM 2076 C CA . ALA A 1 285 ? 1.754 19.875 -11.305 1 97.12 285 ALA A CA 1
ATOM 2077 C C . ALA A 1 285 ? 2.852 20.094 -12.344 1 97.12 285 ALA A C 1
ATOM 2079 O O . ALA A 1 285 ? 3.264 19.156 -13.023 1 97.12 285 ALA A O 1
ATOM 2080 N N . GLN A 1 286 ? 3.258 21.328 -12.445 1 96.62 286 GLN A N 1
ATOM 2081 C CA . GLN A 1 286 ? 4.32 21.625 -13.398 1 96.62 286 GLN A CA 1
ATOM 2082 C C . GLN A 1 286 ? 5.605 20.891 -13.047 1 96.62 286 GLN A C 1
ATOM 2084 O O . GLN A 1 286 ? 6.27 20.344 -13.93 1 96.62 286 GLN A O 1
ATOM 2089 N N . ARG A 1 287 ? 5.957 20.875 -11.82 1 95.88 287 ARG A N 1
ATOM 2090 C CA . ARG A 1 287 ? 7.125 20.125 -11.367 1 95.88 287 ARG A CA 1
ATOM 2091 C C . ARG A 1 287 ? 6.973 18.641 -11.664 1 95.88 287 ARG A C 1
ATOM 2093 O O . ARG A 1 287 ? 7.914 18 -12.125 1 95.88 287 ARG A O 1
ATOM 2100 N N . LEU A 1 288 ? 5.832 18.125 -11.375 1 98.06 288 LEU A N 1
ATOM 2101 C CA . LEU A 1 288 ? 5.559 16.703 -11.586 1 98.06 288 LEU A CA 1
ATOM 2102 C C . LEU A 1 288 ? 5.68 16.344 -13.062 1 98.06 288 LEU A C 1
ATOM 2104 O O . LEU A 1 288 ? 6.211 15.273 -13.398 1 98.06 288 LEU A O 1
ATOM 2108 N N . ARG A 1 289 ? 5.168 17.188 -13.938 1 98.31 289 ARG A N 1
ATOM 2109 C CA . ARG A 1 289 ? 5.266 16.906 -15.367 1 98.31 289 ARG A CA 1
ATOM 2110 C C . ARG A 1 289 ? 6.723 16.75 -15.797 1 98.31 289 ARG A C 1
ATOM 2112 O O . ARG A 1 289 ? 7.051 15.859 -16.578 1 98.31 289 ARG A O 1
ATOM 2119 N N . GLY A 1 290 ? 7.555 17.625 -15.312 1 97.81 290 GLY A N 1
ATOM 2120 C CA . GLY A 1 290 ? 8.977 17.484 -15.602 1 97.81 290 GLY A CA 1
ATOM 2121 C C . GLY A 1 290 ? 9.57 16.188 -15.086 1 97.81 290 GLY A C 1
ATOM 2122 O O . GLY A 1 290 ? 10.312 15.516 -15.805 1 97.81 290 GLY A O 1
ATOM 2123 N N . LEU A 1 291 ? 9.266 15.828 -13.875 1 97.69 291 LEU A N 1
ATOM 2124 C CA . LEU A 1 291 ? 9.781 14.609 -13.258 1 97.69 291 LEU A CA 1
ATOM 2125 C C . LEU A 1 291 ? 9.266 13.375 -13.992 1 97.69 291 LEU A C 1
ATOM 2127 O O . LEU A 1 291 ? 10.016 12.422 -14.203 1 97.69 291 LEU A O 1
ATOM 2131 N N . LEU A 1 292 ? 7.973 13.398 -14.328 1 98.12 292 LEU A N 1
ATOM 2132 C CA . LEU A 1 292 ? 7.379 12.258 -15.016 1 98.12 292 LEU A CA 1
ATOM 2133 C C . LEU A 1 292 ? 8.008 12.062 -16.391 1 98.12 292 LEU A C 1
ATOM 2135 O O . LEU A 1 292 ? 8.219 10.93 -16.828 1 98.12 292 LEU A O 1
ATOM 2139 N N . ALA A 1 293 ? 8.273 13.164 -17.078 1 97.94 293 ALA A N 1
ATOM 2140 C CA . ALA A 1 293 ? 8.938 13.086 -18.375 1 97.94 293 ALA A CA 1
ATOM 2141 C C . ALA A 1 293 ? 10.305 12.422 -18.25 1 97.94 293 ALA A C 1
ATOM 2143 O O . ALA A 1 293 ? 10.648 11.547 -19.047 1 97.94 293 ALA A O 1
ATOM 2144 N N . GLU A 1 294 ? 11.016 12.781 -17.25 1 97.12 294 GLU A N 1
ATOM 2145 C CA . GLU A 1 294 ? 12.406 12.367 -17.094 1 97.12 294 GLU A CA 1
ATOM 2146 C C . GLU A 1 294 ? 12.5 10.961 -16.5 1 97.12 294 GLU A C 1
ATOM 2148 O O . GLU A 1 294 ? 13.367 10.18 -16.875 1 97.12 294 GLU A O 1
ATOM 2153 N N . ARG A 1 295 ? 11.586 10.656 -15.555 1 96.44 295 ARG A N 1
ATOM 2154 C CA . ARG A 1 295 ? 11.805 9.477 -14.727 1 96.44 295 ARG A CA 1
ATOM 2155 C C . ARG A 1 295 ? 10.852 8.352 -15.125 1 96.44 295 ARG A C 1
ATOM 2157 O O . ARG A 1 295 ? 11.062 7.191 -14.766 1 96.44 295 ARG A O 1
ATOM 2164 N N . ILE A 1 296 ? 9.828 8.672 -15.836 1 97 296 ILE A N 1
ATOM 2165 C CA . ILE A 1 296 ? 8.852 7.652 -16.188 1 97 296 ILE A CA 1
ATOM 2166 C C . ILE A 1 296 ? 8.797 7.492 -17.703 1 97 296 ILE A C 1
ATOM 2168 O O . ILE A 1 296 ? 9.133 6.43 -18.234 1 97 296 ILE A O 1
ATOM 2172 N N . VAL A 1 297 ? 8.531 8.57 -18.453 1 97.94 297 VAL A N 1
ATOM 2173 C CA . VAL A 1 297 ? 8.297 8.5 -19.891 1 97.94 297 VAL A CA 1
ATOM 2174 C C . VAL A 1 297 ? 9.586 8.117 -20.609 1 97.94 297 VAL A C 1
ATOM 2176 O O . VAL A 1 297 ? 9.609 7.164 -21.391 1 97.94 297 VAL A O 1
ATOM 2179 N N . ALA A 1 298 ? 10.664 8.789 -20.359 1 97.62 298 ALA A N 1
ATOM 2180 C CA . ALA A 1 298 ? 11.922 8.562 -21.062 1 97.62 298 ALA A CA 1
ATOM 2181 C C . ALA A 1 298 ? 12.406 7.133 -20.875 1 97.62 298 ALA A C 1
ATOM 2183 O O . ALA A 1 298 ? 12.695 6.434 -21.844 1 97.62 298 ALA A O 1
ATOM 2184 N N . PRO A 1 299 ? 12.477 6.684 -19.625 1 96.25 299 PRO A N 1
ATOM 2185 C CA . PRO A 1 299 ? 12.93 5.305 -19.453 1 96.25 299 PRO A CA 1
ATOM 2186 C C . PRO A 1 299 ? 11.984 4.285 -20.078 1 96.25 299 PRO A C 1
ATOM 2188 O O . PRO A 1 299 ? 12.43 3.262 -20.609 1 96.25 299 PRO A O 1
ATOM 2191 N N . ALA A 1 300 ? 10.695 4.508 -19.969 1 96.38 300 ALA A N 1
ATOM 2192 C CA . ALA A 1 300 ? 9.734 3.594 -20.578 1 96.38 300 ALA A CA 1
ATOM 2193 C C . ALA A 1 300 ? 9.922 3.529 -22.094 1 96.38 300 ALA A C 1
ATOM 2195 O O . ALA A 1 300 ? 9.883 2.447 -22.688 1 96.38 300 ALA A O 1
ATOM 2196 N N . LEU A 1 301 ? 10.156 4.66 -22.719 1 97 301 LEU A N 1
ATOM 2197 C CA . LEU A 1 301 ? 10.328 4.723 -24.172 1 97 301 LEU A CA 1
ATOM 2198 C C . LEU A 1 301 ? 11.648 4.082 -24.578 1 97 301 LEU A C 1
ATOM 2200 O O . LEU A 1 301 ? 11.758 3.525 -25.688 1 97 301 LEU A O 1
ATOM 2204 N N . ALA A 1 302 ? 12.656 4.18 -23.766 1 95.88 302 ALA A N 1
ATOM 2205 C CA . ALA A 1 302 ? 13.93 3.514 -24.031 1 95.88 302 ALA A CA 1
ATOM 2206 C C . ALA A 1 302 ? 13.758 1.997 -24.062 1 95.88 302 ALA A C 1
ATOM 2208 O O . ALA A 1 302 ? 14.391 1.309 -24.859 1 95.88 302 ALA A O 1
ATOM 2209 N N . GLU A 1 303 ? 12.891 1.488 -23.219 1 94 303 GLU A N 1
ATOM 2210 C CA . GLU A 1 303 ? 12.648 0.052 -23.125 1 94 303 GLU A CA 1
ATOM 2211 C C . GLU A 1 303 ? 11.68 -0.415 -24.219 1 94 303 GLU A C 1
ATOM 2213 O O . GLU A 1 303 ? 11.852 -1.493 -24.781 1 94 303 GLU A O 1
ATOM 2218 N N . ALA A 1 304 ? 10.695 0.35 -24.438 1 96.19 304 ALA A N 1
ATOM 2219 C CA . ALA A 1 304 ? 9.664 0.028 -25.422 1 96.19 304 ALA A CA 1
ATOM 2220 C C . ALA A 1 304 ? 9.297 1.255 -26.25 1 96.19 304 ALA A C 1
ATOM 2222 O O . ALA A 1 304 ? 8.297 1.92 -25.969 1 96.19 304 ALA A O 1
ATOM 2223 N N . PRO A 1 305 ? 9.984 1.459 -27.375 1 96.44 305 PRO A N 1
ATOM 2224 C CA . PRO A 1 305 ? 9.789 2.664 -28.188 1 96.44 305 PRO A CA 1
ATOM 2225 C C . PRO A 1 305 ? 8.375 2.779 -28.75 1 96.44 305 PRO A C 1
ATOM 2227 O O . PRO A 1 305 ? 7.902 3.887 -29.016 1 96.44 305 PRO A O 1
ATOM 2230 N N . TRP A 1 306 ? 7.695 1.689 -28.906 1 95.06 306 TRP A N 1
ATOM 2231 C CA . TRP A 1 306 ? 6.352 1.698 -29.469 1 95.06 306 TRP A CA 1
ATOM 2232 C C . TRP A 1 306 ? 5.371 2.402 -28.531 1 95.06 306 TRP A C 1
ATOM 2234 O O . TRP A 1 306 ? 4.25 2.725 -28.938 1 95.06 306 TRP A O 1
ATOM 2244 N N . LEU A 1 307 ? 5.746 2.674 -27.297 1 96.19 307 LEU A N 1
ATOM 2245 C CA . LEU A 1 307 ? 4.91 3.367 -26.312 1 96.19 307 LEU A CA 1
ATOM 2246 C C . LEU A 1 307 ? 4.777 4.844 -26.672 1 96.19 307 LEU A C 1
ATOM 2248 O O . LEU A 1 307 ? 3.928 5.547 -26.109 1 96.19 307 LEU A O 1
ATOM 2252 N N . ALA A 1 308 ? 5.559 5.41 -27.547 1 95 308 ALA A N 1
ATOM 2253 C CA . ALA A 1 308 ? 5.629 6.836 -27.859 1 95 308 ALA A CA 1
ATOM 2254 C C . ALA A 1 308 ? 4.273 7.363 -28.328 1 95 308 ALA A C 1
ATOM 2256 O O . ALA A 1 308 ? 3.943 8.531 -28.094 1 95 308 ALA A O 1
ATOM 2257 N N . ALA A 1 309 ? 3.461 6.543 -28.828 1 91 309 ALA A N 1
ATOM 2258 C CA . ALA A 1 309 ? 2.176 6.957 -29.391 1 91 309 ALA A CA 1
ATOM 2259 C C . ALA A 1 309 ? 1.14 7.164 -28.297 1 91 309 ALA A C 1
ATOM 2261 O O . ALA A 1 309 ? 0.166 7.898 -28.484 1 91 309 ALA A O 1
ATOM 2262 N N . SER A 1 310 ? 1.368 6.551 -27.156 1 94.69 310 SER A N 1
ATOM 2263 C CA . SER A 1 310 ? 0.257 6.496 -26.219 1 94.69 310 SER A CA 1
ATOM 2264 C C . SER A 1 310 ? 0.706 6.891 -24.812 1 94.69 310 SER A C 1
ATOM 2266 O O . SER A 1 310 ? -0.123 7.074 -23.922 1 94.69 310 SER A O 1
ATOM 2268 N N . LEU A 1 311 ? 2 6.984 -24.578 1 96.38 311 LEU A N 1
ATOM 2269 C CA . LEU A 1 311 ? 2.559 7.406 -23.297 1 96.38 311 LEU A CA 1
ATOM 2270 C C . LEU A 1 311 ? 3.105 8.828 -23.375 1 96.38 311 LEU A C 1
ATOM 2272 O O . LEU A 1 311 ? 4.102 9.078 -24.062 1 96.38 311 LEU A O 1
ATOM 2276 N N . ARG A 1 312 ? 2.457 9.75 -22.625 1 95.69 312 ARG A N 1
ATOM 2277 C CA . ARG A 1 312 ? 2.914 11.133 -22.766 1 95.69 312 ARG A CA 1
ATOM 2278 C C . ARG A 1 312 ? 2.541 11.953 -21.531 1 95.69 312 ARG A C 1
ATOM 2280 O O . ARG A 1 312 ? 1.513 11.703 -20.906 1 95.69 312 ARG A O 1
ATOM 2287 N N . VAL A 1 313 ? 3.33 12.875 -21.281 1 97.56 313 VAL A N 1
ATOM 2288 C CA . VAL A 1 313 ? 3.025 13.875 -20.266 1 97.56 313 VAL A CA 1
ATOM 2289 C C . VAL A 1 313 ? 1.973 14.844 -20.781 1 97.56 313 VAL A C 1
ATOM 2291 O O . VAL A 1 313 ? 2.021 15.25 -21.953 1 97.56 313 VAL A O 1
ATOM 2294 N N . GLU A 1 314 ? 1.052 15.188 -19.969 1 95.31 314 GLU A N 1
ATOM 2295 C CA . GLU A 1 314 ? -0.038 16.078 -20.359 1 95.31 314 GLU A CA 1
ATOM 2296 C C . GLU A 1 314 ? 0.249 17.516 -19.953 1 95.31 314 GLU A C 1
ATOM 2298 O O . GLU A 1 314 ? 0.956 17.766 -18.969 1 95.31 314 GLU A O 1
ATOM 2303 N N . MET B 1 1 ? -58.25 -9.125 17.859 1 25.52 1 MET B N 1
ATOM 2304 C CA . MET B 1 1 ? -57.156 -10.023 18.25 1 25.52 1 MET B CA 1
ATOM 2305 C C . MET B 1 1 ? -56.188 -10.211 17.094 1 25.52 1 MET B C 1
ATOM 2307 O O . MET B 1 1 ? -56.188 -11.258 16.438 1 25.52 1 MET B O 1
ATOM 2311 N N . THR B 1 2 ? -56.031 -9.219 16.25 1 27.66 2 THR B N 1
ATOM 2312 C CA . THR B 1 2 ? -55.344 -9.133 14.969 1 27.66 2 THR B CA 1
ATOM 2313 C C . THR B 1 2 ? -53.844 -9.438 15.125 1 27.66 2 THR B C 1
ATOM 2315 O O . THR B 1 2 ? -53.156 -8.766 15.891 1 27.66 2 THR B O 1
ATOM 2318 N N . GLY B 1 3 ? -53.625 -10.781 15.258 1 27.91 3 GLY B N 1
ATOM 2319 C CA . GLY B 1 3 ? -52.312 -11.352 15.523 1 27.91 3 GLY B CA 1
ATOM 2320 C C . GLY B 1 3 ? -51.188 -10.711 14.711 1 27.91 3 GLY B C 1
ATOM 2321 O O . GLY B 1 3 ? -51.375 -10.453 13.516 1 27.91 3 GLY B O 1
ATOM 2322 N N . LYS B 1 4 ? -50.438 -9.812 15.344 1 30.5 4 LYS B N 1
ATOM 2323 C CA . LYS B 1 4 ? -49.188 -9.242 14.844 1 30.5 4 LYS B CA 1
ATOM 2324 C C . LYS B 1 4 ? -48.375 -10.281 14.07 1 30.5 4 LYS B C 1
ATOM 2326 O O . LYS B 1 4 ? -48.031 -11.328 14.625 1 30.5 4 LYS B O 1
ATOM 2331 N N . ALA B 1 5 ? -48.719 -10.492 12.789 1 28.89 5 ALA B N 1
ATOM 2332 C CA . ALA B 1 5 ? -47.875 -11.281 11.898 1 28.89 5 ALA B CA 1
ATOM 2333 C C . ALA B 1 5 ? -46.406 -11.133 12.273 1 28.89 5 ALA B C 1
ATOM 2335 O O . ALA B 1 5 ? -45.844 -10.039 12.203 1 28.89 5 ALA B O 1
ATOM 2336 N N . LYS B 1 6 ? -45.969 -11.75 13.328 1 31.67 6 LYS B N 1
ATOM 2337 C CA . LYS B 1 6 ? -44.562 -11.984 13.727 1 31.67 6 LYS B CA 1
ATOM 2338 C C . LYS B 1 6 ? -43.688 -12.164 12.508 1 31.67 6 LYS B C 1
ATOM 2340 O O . LYS B 1 6 ? -43.938 -13.023 11.664 1 31.67 6 LYS B O 1
ATOM 2345 N N . GLY B 1 7 ? -43.25 -11.008 11.906 1 34.06 7 GLY B N 1
ATOM 2346 C CA . GLY B 1 7 ? -42.406 -10.867 10.727 1 34.06 7 GLY B CA 1
ATOM 2347 C C . GLY B 1 7 ? -41.406 -12.016 10.562 1 34.06 7 GLY B C 1
ATOM 2348 O O . GLY B 1 7 ? -40.656 -12.32 11.469 1 34.06 7 GLY B O 1
ATOM 2349 N N . ARG B 1 8 ? -41.781 -13.188 10.156 1 34.22 8 ARG B N 1
ATOM 2350 C CA . ARG B 1 8 ? -40.938 -14.312 9.781 1 34.22 8 ARG B CA 1
ATOM 2351 C C . ARG B 1 8 ? -39.562 -13.836 9.312 1 34.22 8 ARG B C 1
ATOM 2353 O O . ARG B 1 8 ? -39.469 -13.055 8.367 1 34.22 8 ARG B O 1
ATOM 2360 N N . GLY B 1 9 ? -38.688 -13.477 10.18 1 39.84 9 GLY B N 1
ATOM 2361 C CA . GLY B 1 9 ? -37.281 -13.094 10.102 1 39.84 9 GLY B CA 1
ATOM 2362 C C . GLY B 1 9 ? -36.562 -13.648 8.875 1 39.84 9 GLY B C 1
ATOM 2363 O O . GLY B 1 9 ? -36.344 -14.852 8.789 1 39.84 9 GLY B O 1
ATOM 2364 N N . GLU B 1 10 ? -36.906 -13.289 7.707 1 47.44 10 GLU B N 1
ATOM 2365 C CA . GLU B 1 10 ? -36.406 -13.758 6.418 1 47.44 10 GLU B CA 1
ATOM 2366 C C . GLU B 1 10 ? -34.938 -14.18 6.516 1 47.44 10 GLU B C 1
ATOM 2368 O O . GLU B 1 10 ? -34.125 -13.469 7.105 1 47.44 10 GLU B O 1
ATOM 2373 N N . LYS B 1 11 ? -34.688 -15.562 6.602 1 55.66 11 LYS B N 1
ATOM 2374 C CA . LYS B 1 11 ? -33.469 -16.328 6.762 1 55.66 11 LYS B CA 1
ATOM 2375 C C . LYS B 1 11 ? -32.5 -16.094 5.602 1 55.66 11 LYS B C 1
ATOM 2377 O O . LYS B 1 11 ? -32.938 -15.938 4.457 1 55.66 11 LYS B O 1
ATOM 2382 N N . VAL B 1 12 ? -31.391 -15.656 5.891 1 59.16 12 VAL B N 1
ATOM 2383 C CA . VAL B 1 12 ? -30.297 -15.516 4.93 1 59.16 12 VAL B CA 1
ATOM 2384 C C . VAL B 1 12 ? -29.859 -16.891 4.445 1 59.16 12 VAL B C 1
ATOM 2386 O O . VAL B 1 12 ? -29.484 -17.75 5.25 1 59.16 12 VAL B O 1
ATOM 2389 N N . SER B 1 13 ? -30.234 -17.234 3.16 1 66.31 13 SER B N 1
ATOM 2390 C CA . SER B 1 13 ? -29.75 -18.469 2.529 1 66.31 13 SER B CA 1
ATOM 2391 C C . SER B 1 13 ? -28.344 -18.297 1.994 1 66.31 13 SER B C 1
ATOM 2393 O O . SER B 1 13 ? -28.016 -17.266 1.405 1 66.31 13 SER B O 1
ATOM 2395 N N . LEU B 1 14 ? -27.547 -19.281 2.268 1 67.5 14 LEU B N 1
ATOM 2396 C CA . LEU B 1 14 ? -26.188 -19.234 1.732 1 67.5 14 LEU B CA 1
ATOM 2397 C C . LEU B 1 14 ? -26.203 -19.219 0.207 1 67.5 14 LEU B C 1
ATOM 2399 O O . LEU B 1 14 ? -25.297 -18.688 -0.424 1 67.5 14 LEU B O 1
ATOM 2403 N N . TRP B 1 15 ? -27.281 -19.859 -0.305 1 71.12 15 TRP B N 1
ATOM 2404 C CA . TRP B 1 15 ? -27.453 -19.812 -1.754 1 71.12 15 TRP B CA 1
ATOM 2405 C C . TRP B 1 15 ? -27.641 -18.375 -2.238 1 71.12 15 TRP B C 1
ATOM 2407 O O . TRP B 1 15 ? -27.047 -17.969 -3.234 1 71.12 15 TRP B O 1
ATOM 2417 N N . ALA B 1 16 ? -28.422 -17.641 -1.526 1 77.06 16 ALA B N 1
ATOM 2418 C CA . ALA B 1 16 ? -28.625 -16.234 -1.861 1 77.06 16 ALA B CA 1
ATOM 2419 C C . ALA B 1 16 ? -27.328 -15.445 -1.726 1 77.06 16 ALA B C 1
ATOM 2421 O O . ALA B 1 16 ? -27.031 -14.578 -2.549 1 77.06 16 ALA B O 1
ATOM 2422 N N . VAL B 1 17 ? -26.609 -15.82 -0.733 1 77.69 17 VAL B N 1
ATOM 2423 C CA . VAL B 1 17 ? -25.312 -15.188 -0.505 1 77.69 17 VAL B CA 1
ATOM 2424 C C . VAL B 1 17 ? -24.375 -15.5 -1.666 1 77.69 17 VAL B C 1
ATOM 2426 O O . VAL B 1 17 ? -23.688 -14.617 -2.174 1 77.69 17 VAL B O 1
ATOM 2429 N N . GLU B 1 18 ? -24.359 -16.719 -2.059 1 77.5 18 GLU B N 1
ATOM 2430 C CA . GLU B 1 18 ? -23.562 -17.141 -3.203 1 77.5 18 GLU B CA 1
ATOM 2431 C C . GLU B 1 18 ? -23.953 -16.375 -4.465 1 77.5 18 GLU B C 1
ATOM 2433 O O . GLU B 1 18 ? -23.094 -15.961 -5.246 1 77.5 18 GLU B O 1
ATOM 2438 N N . MET B 1 19 ? -25.203 -16.25 -4.637 1 80.5 19 MET B N 1
ATOM 2439 C CA . MET B 1 19 ? -25.703 -15.555 -5.82 1 80.5 19 MET B CA 1
ATOM 2440 C C . MET B 1 19 ? -25.328 -14.078 -5.801 1 80.5 19 MET B C 1
ATOM 2442 O O . MET B 1 19 ? -24.984 -13.508 -6.84 1 80.5 19 MET B O 1
ATOM 2446 N N . LEU B 1 20 ? -25.359 -13.484 -4.633 1 83.44 20 LEU B N 1
ATOM 2447 C CA . LEU B 1 20 ? -24.922 -12.094 -4.504 1 83.44 20 LEU B CA 1
ATOM 2448 C C . LEU B 1 20 ? -23.438 -11.961 -4.871 1 83.44 20 LEU B C 1
ATOM 2450 O O . LEU B 1 20 ? -23.078 -11.07 -5.637 1 83.44 20 LEU B O 1
ATOM 2454 N N . VAL B 1 21 ? -22.719 -12.852 -4.328 1 78.19 21 VAL B N 1
ATOM 2455 C CA . VAL B 1 21 ? -21.281 -12.812 -4.559 1 78.19 21 VAL B CA 1
ATOM 2456 C C . VAL B 1 21 ? -20.984 -13.031 -6.043 1 78.19 21 VAL B C 1
ATOM 2458 O O . VAL B 1 21 ? -20.188 -12.312 -6.637 1 78.19 21 VAL B O 1
ATOM 2461 N N . ALA B 1 22 ? -21.594 -13.992 -6.648 1 78.12 22 ALA B N 1
ATOM 2462 C CA . ALA B 1 22 ? -21.438 -14.25 -8.07 1 78.12 22 ALA B CA 1
ATOM 2463 C C . ALA B 1 22 ? -21.828 -13.039 -8.906 1 78.12 22 ALA B C 1
ATOM 2465 O O . ALA B 1 22 ? -21.141 -12.688 -9.867 1 78.12 22 ALA B O 1
ATOM 2466 N N . THR B 1 23 ? -22.859 -12.469 -8.5 1 81.06 23 THR B N 1
ATOM 2467 C CA . THR B 1 23 ? -23.344 -11.305 -9.227 1 81.06 23 THR B CA 1
ATOM 2468 C C . THR B 1 23 ? -22.359 -10.141 -9.094 1 81.06 23 THR B C 1
ATOM 2470 O O . THR B 1 23 ? -22.094 -9.43 -10.062 1 81.06 23 THR B O 1
ATOM 2473 N N . ALA B 1 24 ? -21.891 -10 -7.961 1 77.56 24 ALA B N 1
ATOM 2474 C CA . ALA B 1 24 ? -20.922 -8.93 -7.727 1 77.56 24 ALA B CA 1
ATOM 2475 C C . ALA B 1 24 ? -19.656 -9.156 -8.547 1 77.56 24 ALA B C 1
ATOM 2477 O O . ALA B 1 24 ? -19.094 -8.203 -9.086 1 77.56 24 ALA B O 1
ATOM 2478 N N . GLU B 1 25 ? -19.281 -10.359 -8.633 1 70.56 25 GLU B N 1
ATOM 2479 C CA . GLU B 1 25 ? -18.062 -10.727 -9.352 1 70.56 25 GLU B CA 1
ATOM 2480 C C . GLU B 1 25 ? -18.25 -10.602 -10.859 1 70.56 25 GLU B C 1
ATOM 2482 O O . GLU B 1 25 ? -17.359 -10.125 -11.562 1 70.56 25 GLU B O 1
ATOM 2487 N N . GLU B 1 26 ? -19.391 -11.016 -11.328 1 69.06 26 GLU B N 1
ATOM 2488 C CA . GLU B 1 26 ? -19.672 -11.062 -12.766 1 69.06 26 GLU B CA 1
ATOM 2489 C C . GLU B 1 26 ? -20.156 -9.719 -13.281 1 69.06 26 GLU B C 1
ATOM 2491 O O . GLU B 1 26 ? -20.078 -9.438 -14.477 1 69.06 26 GLU B O 1
ATOM 2496 N N . GLY B 1 27 ? -20.672 -8.922 -12.297 1 72.69 27 GLY B N 1
ATOM 2497 C CA . GLY B 1 27 ? -21.141 -7.594 -12.641 1 72.69 27 GLY B CA 1
ATOM 2498 C C . GLY B 1 27 ? -22.5 -7.609 -13.32 1 72.69 27 GLY B C 1
ATOM 2499 O O . GLY B 1 27 ? -22.953 -6.59 -13.852 1 72.69 27 GLY B O 1
ATOM 2500 N N . ALA B 1 28 ? -23.047 -8.797 -13.461 1 78.12 28 ALA B N 1
ATOM 25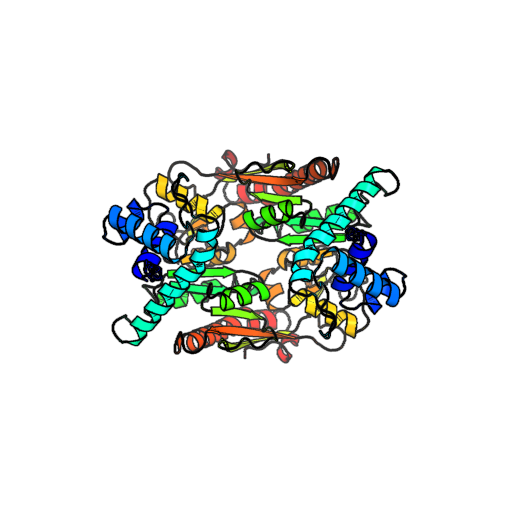01 C CA . ALA B 1 28 ? -24.359 -8.922 -14.086 1 78.12 28 ALA B CA 1
ATOM 2502 C C . ALA B 1 28 ? -25.094 -10.156 -13.562 1 78.12 28 ALA B C 1
ATOM 2504 O O . ALA B 1 28 ? -24.484 -11.203 -13.336 1 78.12 28 ALA B O 1
ATOM 2505 N N . ILE B 1 29 ? -26.375 -10.016 -13.453 1 82.25 29 ILE B N 1
ATOM 2506 C CA . ILE B 1 29 ? -27.219 -11.102 -12.969 1 82.25 29 ILE B CA 1
ATOM 2507 C C . ILE B 1 29 ? -27.219 -12.25 -13.969 1 82.25 29 ILE B C 1
ATOM 2509 O O . ILE B 1 29 ? -27.109 -13.414 -13.578 1 82.25 29 ILE B O 1
ATOM 2513 N N . THR B 1 30 ? -27.219 -11.836 -15.227 1 82.5 30 THR B N 1
ATOM 2514 C CA . THR B 1 30 ? -27.266 -12.867 -16.266 1 82.5 30 THR B CA 1
ATOM 2515 C C . THR B 1 30 ? -25.969 -13.664 -16.281 1 82.5 30 THR B C 1
ATOM 2517 O O . THR B 1 30 ? -25.984 -14.883 -16.453 1 82.5 30 THR B O 1
ATOM 2520 N N . ALA B 1 31 ? -24.938 -13.008 -16.094 1 80.56 31 ALA B N 1
ATOM 2521 C CA . ALA B 1 31 ? -23.641 -13.68 -16.078 1 80.56 31 ALA B CA 1
ATOM 2522 C C . ALA B 1 31 ? -23.5 -14.547 -14.828 1 80.56 31 ALA B C 1
ATOM 2524 O O . ALA B 1 31 ? -22.969 -15.664 -14.898 1 80.56 31 ALA B O 1
ATOM 2525 N N . ALA B 1 32 ? -23.969 -14.07 -13.812 1 81.75 32 ALA B N 1
ATOM 2526 C CA . ALA B 1 32 ? -23.969 -14.859 -12.578 1 81.75 32 ALA B CA 1
ATOM 2527 C C . ALA B 1 32 ? -24.844 -16.109 -12.734 1 81.75 32 ALA B C 1
ATOM 2529 O O . ALA B 1 32 ? -24.469 -17.188 -12.281 1 81.75 32 ALA B O 1
ATOM 2530 N N . ALA B 1 33 ? -25.938 -15.953 -13.352 1 82.88 33 ALA B N 1
ATOM 2531 C CA . ALA B 1 33 ? -26.859 -17.062 -13.594 1 82.88 33 ALA B CA 1
ATOM 2532 C C . ALA B 1 33 ? -26.188 -18.156 -14.422 1 82.88 33 ALA B C 1
ATOM 2534 O O . ALA B 1 33 ? -26.266 -19.344 -14.078 1 82.88 33 ALA B O 1
ATOM 2535 N N . ARG B 1 34 ? -25.484 -17.734 -15.414 1 78 34 ARG B N 1
ATOM 2536 C CA . ARG B 1 34 ? -24.766 -18.672 -16.266 1 78 34 ARG B CA 1
ATOM 2537 C C . ARG B 1 34 ? -23.688 -19.406 -15.469 1 78 34 ARG B C 1
ATOM 2539 O O . ARG B 1 34 ? -23.578 -20.641 -15.57 1 78 34 ARG B O 1
ATOM 2546 N N . ARG B 1 35 ? -23.078 -18.703 -14.711 1 73 35 ARG B N 1
ATOM 2547 C CA . ARG B 1 35 ? -22 -19.266 -13.914 1 73 35 ARG B CA 1
ATOM 2548 C C . ARG B 1 35 ? -22.531 -20.281 -12.906 1 73 35 ARG B C 1
ATOM 2550 O O . ARG B 1 35 ? -21.922 -21.328 -12.688 1 73 35 ARG B O 1
ATOM 2557 N N . LEU B 1 36 ? -23.641 -19.984 -12.398 1 74.31 36 LEU B N 1
ATOM 2558 C CA . LEU B 1 36 ? -24.172 -20.781 -11.305 1 74.31 36 LEU B CA 1
ATOM 2559 C C . LEU B 1 36 ? -25.141 -21.844 -11.828 1 74.31 36 LEU B C 1
ATOM 2561 O O . LEU B 1 36 ? -25.609 -22.703 -11.062 1 74.31 36 LEU B O 1
ATOM 2565 N N . GLY B 1 37 ? -25.359 -21.766 -13.117 1 77.06 37 GLY B N 1
ATOM 2566 C CA . GLY B 1 37 ? -26.234 -22.75 -13.711 1 77.06 37 GLY B CA 1
ATOM 2567 C C . GLY B 1 37 ? -27.688 -22.609 -13.281 1 77.06 37 GLY B C 1
ATOM 2568 O O . GLY B 1 37 ? -28.375 -23.609 -13.047 1 77.06 37 GLY B O 1
ATOM 2569 N N . VAL B 1 38 ? -28.047 -21.422 -13.07 1 79.69 38 VAL B N 1
ATOM 2570 C CA . VAL B 1 38 ? -29.438 -21.156 -12.672 1 79.69 38 VAL B CA 1
ATOM 2571 C C . VAL B 1 38 ? -30.031 -20.062 -13.57 1 79.69 38 VAL B C 1
ATOM 2573 O O . VAL B 1 38 ? -29.344 -19.547 -14.453 1 79.69 38 VAL B O 1
ATOM 2576 N N . SER B 1 39 ? -31.234 -19.844 -13.469 1 84.12 39 SER B N 1
ATOM 2577 C CA . SER B 1 39 ? -31.891 -18.797 -14.25 1 84.12 39 SER B CA 1
ATOM 2578 C C . SER B 1 39 ? -31.625 -17.422 -13.664 1 84.12 39 SER B C 1
ATOM 2580 O O . SER B 1 39 ? -31.406 -17.281 -12.461 1 84.12 39 SER B O 1
ATOM 2582 N N . ALA B 1 40 ? -31.625 -16.5 -14.531 1 88.94 40 ALA B N 1
ATOM 2583 C CA . ALA B 1 40 ? -31.469 -15.117 -14.102 1 88.94 40 ALA B CA 1
ATOM 2584 C C . ALA B 1 40 ? -32.562 -14.727 -13.117 1 88.94 40 ALA B C 1
ATOM 2586 O O . ALA B 1 40 ? -32.344 -13.961 -12.18 1 88.94 40 ALA B O 1
ATOM 2587 N N . SER B 1 41 ? -33.719 -15.188 -13.359 1 88.88 41 SER B N 1
ATOM 2588 C CA . SER B 1 41 ? -34.844 -14.945 -12.453 1 88.88 41 SER B CA 1
ATOM 2589 C C . SER B 1 41 ? -34.562 -15.5 -11.062 1 88.88 41 SER B C 1
ATOM 2591 O O . SER B 1 41 ? -34.875 -14.859 -10.055 1 88.88 41 SER B O 1
ATOM 2593 N N . ALA B 1 42 ? -33.969 -16.641 -11.039 1 83.25 42 ALA B N 1
ATOM 2594 C CA . ALA B 1 42 ? -33.625 -17.25 -9.766 1 83.25 42 ALA B CA 1
ATOM 2595 C C . ALA B 1 42 ? -32.594 -16.406 -9.008 1 83.25 42 ALA B C 1
ATOM 2597 O O . ALA B 1 42 ? -32.75 -16.203 -7.797 1 83.25 42 ALA B O 1
ATOM 2598 N N . VAL B 1 43 ? -31.625 -15.984 -9.742 1 87.06 43 VAL B N 1
ATOM 2599 C CA . VAL B 1 43 ? -30.609 -15.133 -9.125 1 87.06 43 VAL B CA 1
ATOM 2600 C C . VAL B 1 43 ? -31.266 -13.867 -8.578 1 87.06 43 VAL B C 1
ATOM 2602 O O . VAL B 1 43 ? -31.031 -13.484 -7.43 1 87.06 43 VAL B O 1
ATOM 2605 N N . SER B 1 44 ? -32.062 -13.25 -9.367 1 87.81 44 SER B N 1
ATOM 2606 C CA . SER B 1 44 ? -32.75 -12.016 -8.977 1 87.81 44 SER B CA 1
ATOM 2607 C C . SER B 1 44 ? -33.594 -12.227 -7.746 1 87.81 44 SER B C 1
ATOM 2609 O O . SER B 1 44 ? -33.531 -11.453 -6.789 1 87.81 44 SER B O 1
ATOM 2611 N N . GLN B 1 45 ? -34.344 -13.25 -7.758 1 84.69 45 GLN B N 1
ATOM 2612 C CA . GLN B 1 45 ? -35.25 -13.562 -6.652 1 84.69 45 GLN B CA 1
ATOM 2613 C C . GLN B 1 45 ? -34.469 -13.805 -5.359 1 84.69 45 GLN B C 1
ATOM 2615 O O . GLN B 1 45 ? -34.875 -13.336 -4.293 1 84.69 45 GLN B O 1
ATOM 2620 N N . GLN B 1 46 ? -33.406 -14.523 -5.547 1 83.38 46 GLN B N 1
ATOM 2621 C CA . GLN B 1 46 ? -32.625 -14.836 -4.367 1 83.38 46 GLN B CA 1
ATOM 2622 C C . GLN B 1 46 ? -31.984 -13.57 -3.785 1 83.38 46 GLN B C 1
ATOM 2624 O O . GLN B 1 46 ? -31.906 -13.422 -2.564 1 83.38 46 GLN B O 1
ATOM 2629 N N . ILE B 1 47 ? -31.578 -12.711 -4.629 1 86.62 47 ILE B N 1
ATOM 2630 C CA . ILE B 1 47 ? -30.953 -11.461 -4.18 1 86.62 47 ILE B CA 1
ATOM 2631 C C . ILE B 1 47 ? -32 -10.586 -3.498 1 86.62 47 ILE B C 1
ATOM 2633 O O . ILE B 1 47 ? -31.75 -9.992 -2.449 1 86.62 47 ILE B O 1
ATOM 2637 N N . VAL B 1 48 ? -33.188 -10.555 -4.031 1 85.31 48 VAL B N 1
ATOM 2638 C CA . VAL B 1 48 ? -34.281 -9.812 -3.428 1 85.31 48 VAL B CA 1
ATOM 2639 C C . VAL B 1 48 ? -34.594 -10.391 -2.049 1 85.31 48 VAL B C 1
ATOM 2641 O O . VAL B 1 48 ? -34.812 -9.648 -1.089 1 85.31 48 VAL B O 1
ATOM 2644 N N . ALA B 1 49 ? -34.625 -11.672 -2.006 1 79.06 49 ALA B N 1
ATOM 2645 C CA . ALA B 1 49 ? -34.875 -12.328 -0.729 1 79.06 49 ALA B CA 1
ATOM 2646 C C . ALA B 1 49 ? -33.812 -11.984 0.297 1 79.06 49 ALA B C 1
ATOM 2648 O O . ALA B 1 49 ? -34.094 -11.758 1.471 1 79.06 49 ALA B O 1
ATOM 2649 N N . LEU B 1 50 ? -32.562 -12.031 -0.186 1 81.31 50 LEU B N 1
ATOM 2650 C CA . LEU B 1 50 ? -31.453 -11.68 0.687 1 81.31 50 LEU B CA 1
ATOM 2651 C C . LEU B 1 50 ? -31.594 -10.242 1.186 1 81.31 50 LEU B C 1
ATOM 2653 O O . LEU B 1 50 ? -31.391 -9.969 2.369 1 81.31 50 LEU B O 1
ATOM 2657 N N . GLU B 1 51 ? -31.953 -9.367 0.298 1 85.5 51 GLU B N 1
ATOM 2658 C CA . GLU B 1 51 ? -32.156 -7.961 0.638 1 85.5 51 GLU B CA 1
ATOM 2659 C C . GLU B 1 51 ? -33.281 -7.789 1.653 1 85.5 51 GLU B C 1
ATOM 2661 O O . GLU B 1 51 ? -33.156 -7.012 2.604 1 85.5 51 GLU B O 1
ATOM 2666 N N . ALA B 1 52 ? -34.312 -8.531 1.485 1 78.19 52 ALA B N 1
ATOM 2667 C CA . ALA B 1 52 ? -35.438 -8.5 2.412 1 78.19 52 ALA B CA 1
ATOM 2668 C C . ALA B 1 52 ? -35.031 -9 3.795 1 78.19 52 ALA B C 1
ATOM 2670 O O . ALA B 1 52 ? -35.406 -8.398 4.809 1 78.19 52 ALA B O 1
ATOM 2671 N N . ALA B 1 53 ? -34.281 -10.016 3.721 1 75.12 53 ALA B N 1
ATOM 2672 C CA . ALA B 1 53 ? -33.844 -10.609 4.984 1 75.12 53 ALA B CA 1
ATOM 2673 C C . ALA B 1 53 ? -32.938 -9.648 5.754 1 75.12 53 ALA B C 1
ATOM 2675 O O . ALA B 1 53 ? -32.969 -9.602 6.988 1 75.12 53 ALA B O 1
ATOM 2676 N N . LEU B 1 54 ? -32.125 -9 4.945 1 77.94 54 LEU B N 1
ATOM 2677 C CA . LEU B 1 54 ? -31.156 -8.102 5.555 1 77.94 54 LEU B CA 1
ATOM 2678 C C . LEU B 1 54 ? -31.766 -6.719 5.785 1 77.94 54 LEU B C 1
ATOM 2680 O O . LEU B 1 54 ? -31.203 -5.91 6.531 1 77.94 54 LEU B O 1
ATOM 2684 N N . GLY B 1 55 ? -32.875 -6.445 5.156 1 78.06 55 GLY B N 1
ATOM 2685 C CA . GLY B 1 55 ? -33.531 -5.16 5.293 1 78.06 55 GLY B CA 1
ATOM 2686 C C . GLY B 1 55 ? -32.812 -4.043 4.551 1 78.06 55 GLY B C 1
ATOM 2687 O O . GLY B 1 55 ? -32.875 -2.885 4.98 1 78.06 55 GLY B O 1
ATOM 2688 N N . ALA B 1 56 ? -32.031 -4.391 3.611 1 82.75 56 ALA B N 1
ATOM 2689 C CA . ALA B 1 56 ? -31.266 -3.402 2.84 1 82.75 56 ALA B CA 1
ATOM 2690 C C . ALA B 1 56 ? -31.141 -3.826 1.38 1 82.75 56 ALA B C 1
ATOM 2692 O O . ALA B 1 56 ? -31.047 -5.02 1.08 1 82.75 56 ALA B O 1
ATOM 2693 N N . GLU B 1 57 ? -31.172 -2.869 0.566 1 86.88 57 GLU B N 1
ATOM 2694 C CA . GLU B 1 57 ? -30.859 -3.127 -0.837 1 86.88 57 GLU B CA 1
ATOM 2695 C C . GLU B 1 57 ? -29.359 -3.297 -1.047 1 86.88 57 GLU B C 1
ATOM 2697 O O . GLU B 1 57 ? -28.578 -2.438 -0.65 1 86.88 57 GLU B O 1
ATOM 2702 N N . LEU B 1 58 ? -29.062 -4.461 -1.602 1 85.75 58 LEU B N 1
ATOM 2703 C CA . LEU B 1 58 ? -27.641 -4.781 -1.773 1 85.75 58 LEU B CA 1
ATOM 2704 C C . LEU B 1 58 ? -27.188 -4.484 -3.199 1 85.75 58 LEU B C 1
ATOM 2706 O O . LEU B 1 58 ? -26.016 -4.203 -3.434 1 85.75 58 LEU B O 1
ATOM 2710 N N . VAL B 1 59 ? -28.109 -4.535 -4.109 1 84 59 VAL B N 1
ATOM 2711 C CA . VAL B 1 59 ? -27.797 -4.371 -5.523 1 84 59 VAL B CA 1
ATOM 2712 C C . VAL B 1 59 ? -28.484 -3.125 -6.074 1 84 59 VAL B C 1
ATOM 2714 O O . VAL B 1 59 ? -29.641 -2.855 -5.746 1 84 59 VAL B O 1
ATOM 2717 N N . ASP B 1 60 ? -27.625 -2.357 -6.695 1 79.81 60 ASP B N 1
ATOM 2718 C CA . ASP B 1 60 ? -28.172 -1.204 -7.398 1 79.81 60 ASP B CA 1
ATOM 2719 C C . ASP B 1 60 ? -28.688 -1.6 -8.781 1 79.81 60 ASP B C 1
ATOM 2721 O O . ASP B 1 60 ? -27.922 -1.658 -9.742 1 79.81 60 ASP B O 1
ATOM 2725 N N . ARG B 1 61 ? -29.906 -1.775 -8.812 1 71.25 61 ARG B N 1
ATOM 2726 C CA . ARG B 1 61 ? -30.531 -2.287 -10.023 1 71.25 61 ARG B CA 1
ATOM 2727 C C . ARG B 1 61 ? -30.625 -1.202 -11.094 1 71.25 61 ARG B C 1
ATOM 2729 O O . ARG B 1 61 ? -30.906 -1.492 -12.258 1 71.25 61 ARG B O 1
ATOM 2736 N N . THR B 1 62 ? -30.281 -0.02 -10.609 1 70.38 62 THR B N 1
ATOM 2737 C CA . THR B 1 62 ? -30.359 1.083 -11.562 1 70.38 62 THR B CA 1
ATOM 2738 C C . THR B 1 62 ? -29 1.369 -12.172 1 70.38 62 THR B C 1
ATOM 2740 O O . THR B 1 62 ? -28.891 2.123 -13.141 1 70.38 62 THR B O 1
ATOM 2743 N N . ALA B 1 63 ? -28.094 0.752 -11.516 1 63.44 63 ALA B N 1
ATOM 2744 C CA . ALA B 1 63 ? -26.734 1.03 -11.984 1 63.44 63 ALA B CA 1
ATOM 2745 C C . ALA B 1 63 ? -26.391 0.188 -13.211 1 63.44 63 ALA B C 1
ATOM 2747 O O . ALA B 1 63 ? -26.766 -0.983 -13.289 1 63.44 63 ALA B O 1
ATOM 2748 N N . ARG B 1 64 ? -25.828 0.762 -14.289 1 60.47 64 ARG B N 1
ATOM 2749 C CA . ARG B 1 64 ? -25.297 0.102 -15.477 1 60.47 64 ARG B CA 1
ATOM 2750 C C . ARG B 1 64 ? -23.812 0.407 -15.648 1 60.47 64 ARG B C 1
ATOM 2752 O O . ARG B 1 64 ? -23.422 1.557 -15.875 1 60.47 64 ARG B O 1
ATOM 2759 N N . PRO B 1 65 ? -22.969 -0.559 -15.5 1 54.34 65 PRO B N 1
ATOM 2760 C CA . PRO B 1 65 ? -23.172 -1.983 -15.227 1 54.34 65 PRO B CA 1
ATOM 2761 C C . PRO B 1 65 ? -23.656 -2.244 -13.805 1 54.34 65 PRO B C 1
ATOM 2763 O O . PRO B 1 65 ? -23.641 -1.339 -12.969 1 54.34 65 PRO B O 1
ATOM 2766 N N . PHE B 1 66 ? -24.062 -3.494 -13.609 1 62.09 66 PHE B N 1
ATOM 2767 C CA . PHE B 1 66 ? -24.531 -3.953 -12.305 1 62.09 66 PHE B CA 1
ATOM 2768 C C . PHE B 1 66 ? -23.562 -3.555 -11.203 1 62.09 66 PHE B C 1
ATOM 2770 O O . PHE B 1 66 ? -22.344 -3.758 -11.336 1 62.09 66 PHE B O 1
ATOM 2777 N N . GLY B 1 67 ? -24.141 -2.752 -10.219 1 75.88 67 GLY B N 1
ATOM 2778 C CA . GLY B 1 67 ? -23.312 -2.338 -9.102 1 75.88 67 GLY B CA 1
ATOM 2779 C C . GLY B 1 67 ? -23.938 -2.637 -7.754 1 75.88 67 GLY B C 1
ATOM 2780 O O . GLY B 1 67 ? -25.125 -2.949 -7.672 1 75.88 67 GLY B O 1
ATOM 2781 N N . LEU B 1 68 ? -23.078 -2.75 -6.746 1 78.25 68 LEU B N 1
ATOM 2782 C CA . LEU B 1 68 ? -23.531 -2.92 -5.371 1 78.25 68 LEU B CA 1
ATOM 2783 C C . LEU B 1 68 ? -23.875 -1.574 -4.742 1 78.25 68 LEU B C 1
ATOM 2785 O O . LEU B 1 68 ? -23.266 -0.557 -5.07 1 78.25 68 LEU B O 1
ATOM 2789 N N . THR B 1 69 ? -24.969 -1.639 -3.947 1 79.56 69 THR B N 1
ATOM 2790 C CA . THR B 1 69 ? -25.234 -0.49 -3.088 1 79.56 69 THR B CA 1
ATOM 2791 C C . THR B 1 69 ? -24.156 -0.367 -2.008 1 79.56 69 THR B C 1
ATOM 2793 O O . THR B 1 69 ? -23.266 -1.221 -1.902 1 79.56 69 THR B O 1
ATOM 2796 N N . ALA B 1 70 ? -24.234 0.766 -1.328 1 74.12 70 ALA B N 1
ATOM 2797 C CA . ALA B 1 70 ? -23.344 0.92 -0.187 1 74.12 70 ALA B CA 1
ATOM 2798 C C . ALA B 1 70 ? -23.469 -0.256 0.776 1 74.12 70 ALA B C 1
ATOM 2800 O O . ALA B 1 70 ? -22.469 -0.781 1.266 1 74.12 70 ALA B O 1
ATOM 2801 N N . ALA B 1 71 ? -24.672 -0.64 0.992 1 76.75 71 ALA B N 1
ATOM 2802 C CA . ALA B 1 71 ? -24.938 -1.791 1.851 1 76.75 71 ALA B CA 1
ATOM 2803 C C . ALA B 1 71 ? -24.391 -3.074 1.235 1 76.75 71 ALA B C 1
ATOM 2805 O O . ALA B 1 71 ? -23.859 -3.928 1.943 1 76.75 71 ALA B O 1
ATOM 2806 N N . GLY B 1 72 ? -24.531 -3.166 -0.05 1 79.75 72 GLY B N 1
ATOM 2807 C CA . GLY B 1 72 ? -23.984 -4.324 -0.74 1 79.75 72 GLY B CA 1
ATOM 2808 C C . GLY B 1 72 ? -22.469 -4.422 -0.642 1 79.75 72 GLY B C 1
ATOM 2809 O O . GLY B 1 72 ? -21.922 -5.496 -0.372 1 79.75 72 GLY B O 1
ATOM 2810 N N . ARG B 1 73 ? -21.859 -3.361 -0.755 1 72.31 73 ARG B N 1
ATOM 2811 C CA . ARG B 1 73 ? -20.406 -3.309 -0.662 1 72.31 73 ARG B CA 1
ATOM 2812 C C . ARG B 1 73 ? -19.938 -3.645 0.75 1 72.31 73 ARG B C 1
ATOM 2814 O O . ARG B 1 73 ? -18.922 -4.332 0.926 1 72.31 73 ARG B O 1
ATOM 2821 N N . ALA B 1 74 ? -20.75 -3.217 1.67 1 67.62 74 ALA B N 1
ATOM 2822 C CA . ALA B 1 74 ? -20.422 -3.49 3.066 1 67.62 74 ALA B CA 1
ATOM 2823 C C . ALA B 1 74 ? -20.641 -4.961 3.406 1 67.62 74 ALA B C 1
ATOM 2825 O O . ALA B 1 74 ? -19.922 -5.535 4.219 1 67.62 74 ALA B O 1
ATOM 2826 N N . PHE B 1 75 ? -21.641 -5.562 2.75 1 69.25 75 PHE B N 1
ATOM 2827 C CA . PHE B 1 75 ? -22.031 -6.926 3.082 1 69.25 75 PHE B CA 1
ATOM 2828 C C . PHE B 1 75 ? -21.156 -7.934 2.342 1 69.25 75 PHE B C 1
ATOM 2830 O O . PHE B 1 75 ? -20.969 -9.055 2.811 1 69.25 75 PHE B O 1
ATOM 2837 N N . LEU B 1 76 ? -20.547 -7.473 1.242 1 72.56 76 LEU B N 1
ATOM 2838 C CA . LEU B 1 76 ? -19.891 -8.398 0.333 1 72.56 76 LEU B CA 1
ATOM 2839 C C . LEU B 1 76 ? -18.734 -9.109 1.032 1 72.56 76 LEU B C 1
ATOM 2841 O O . LEU B 1 76 ? -18.609 -10.336 0.952 1 72.56 76 LEU B O 1
ATOM 2845 N N . PRO B 1 77 ? -18 -8.492 1.846 1 63.41 77 PRO B N 1
ATOM 2846 C CA . PRO B 1 77 ? -16.953 -9.234 2.543 1 63.41 77 PRO B CA 1
ATOM 2847 C C . PRO B 1 77 ? -17.5 -10.281 3.51 1 63.41 77 PRO B C 1
ATOM 2849 O O . PRO B 1 77 ? -16.922 -11.359 3.66 1 63.41 77 PRO B O 1
ATOM 2852 N N . HIS B 1 78 ? -18.547 -9.984 4.035 1 65.38 78 HIS B N 1
ATOM 2853 C CA . HIS B 1 78 ? -19.188 -10.93 4.945 1 65.38 78 HIS B CA 1
ATOM 2854 C C . HIS B 1 78 ? -19.781 -12.109 4.184 1 65.38 78 HIS B C 1
ATOM 2856 O O . HIS B 1 78 ? -19.703 -13.25 4.637 1 65.38 78 HIS B O 1
ATOM 2862 N N . ALA B 1 79 ? -20.422 -11.797 3.09 1 73.44 79 ALA B N 1
ATOM 2863 C CA . ALA B 1 79 ? -20.953 -12.852 2.24 1 73.44 79 ALA B CA 1
ATOM 2864 C C . ALA B 1 79 ? -19.859 -13.828 1.82 1 73.44 79 ALA B C 1
ATOM 2866 O O . ALA B 1 79 ? -20.031 -15.047 1.907 1 73.44 79 ALA B O 1
ATOM 2867 N N . GLU B 1 80 ? -18.812 -13.273 1.444 1 65.69 80 GLU B N 1
ATOM 2868 C CA . GLU B 1 80 ? -17.672 -14.094 1.028 1 65.69 80 GLU B CA 1
ATOM 2869 C C . GLU B 1 80 ? -17.156 -14.938 2.186 1 65.69 80 GLU B C 1
ATOM 2871 O O . GLU B 1 80 ? -16.828 -16.109 2.01 1 65.69 80 GLU B O 1
ATOM 2876 N N . ALA B 1 81 ? -17.141 -14.344 3.277 1 60.16 81 ALA B N 1
ATOM 2877 C CA . ALA B 1 81 ? -16.703 -15.07 4.465 1 60.16 81 ALA B CA 1
ATOM 2878 C C . ALA B 1 81 ? -17.641 -16.234 4.773 1 60.16 81 ALA B C 1
ATOM 2880 O O . ALA B 1 81 ? -17.188 -17.312 5.164 1 60.16 81 ALA B O 1
ATOM 2881 N N . MET B 1 82 ? -18.891 -15.977 4.609 1 64.44 82 MET B N 1
ATOM 2882 C CA . MET B 1 82 ? -19.875 -17.031 4.828 1 64.44 82 MET B CA 1
ATOM 2883 C C . MET B 1 82 ? -19.625 -18.219 3.893 1 64.44 82 MET B C 1
ATOM 2885 O O . MET B 1 82 ? -19.656 -19.375 4.32 1 64.44 82 MET B O 1
ATOM 2889 N N . LEU B 1 83 ? -19.359 -17.922 2.725 1 66.19 83 LEU B N 1
ATOM 2890 C CA . LEU B 1 83 ? -19.172 -18.984 1.737 1 66.19 83 LEU B CA 1
ATOM 2891 C C . LEU B 1 83 ? -17.844 -19.703 1.972 1 66.19 83 LEU B C 1
ATOM 2893 O O . LEU B 1 83 ? -17.75 -20.922 1.738 1 66.19 83 LEU B O 1
ATOM 2897 N N . ASP B 1 84 ? -17 -18.953 2.477 1 58.09 84 ASP B N 1
ATOM 2898 C CA . ASP B 1 84 ? -15.734 -19.578 2.854 1 58.09 84 ASP B CA 1
ATOM 2899 C C . ASP B 1 84 ? -15.922 -20.562 4.004 1 58.09 84 ASP B C 1
ATOM 2901 O O . ASP B 1 84 ? -15.352 -21.656 3.99 1 58.09 84 ASP B O 1
ATOM 2905 N N . GLU B 1 85 ? -16.672 -20.094 4.871 1 57.34 85 GLU B N 1
ATOM 2906 C CA . GLU B 1 85 ? -16.953 -20.984 5.988 1 57.34 85 GLU B CA 1
ATOM 2907 C C . GLU B 1 85 ? -17.672 -22.25 5.52 1 57.34 85 GLU B C 1
ATOM 2909 O O . GLU B 1 85 ? -17.375 -23.344 6.004 1 57.34 85 GLU B O 1
ATOM 2914 N N . LEU B 1 86 ? -18.578 -22.078 4.672 1 55.91 86 LEU B N 1
ATOM 2915 C CA . LEU B 1 86 ? -19.266 -23.234 4.09 1 55.91 86 LEU B CA 1
ATOM 2916 C C . LEU B 1 86 ? -18.266 -24.172 3.412 1 55.91 86 LEU B C 1
ATOM 2918 O O . LEU B 1 86 ? -18.328 -25.391 3.592 1 55.91 86 LEU B O 1
ATOM 2922 N N . ALA B 1 87 ? -17.422 -23.562 2.699 1 56.34 87 ALA B N 1
ATOM 2923 C CA . ALA B 1 87 ? -16.422 -24.344 1.981 1 56.34 87 ALA B CA 1
ATOM 2924 C C . ALA B 1 87 ? -15.516 -25.109 2.951 1 56.34 87 ALA B C 1
ATOM 2926 O O . ALA B 1 87 ? -15.219 -26.281 2.742 1 56.34 87 ALA B O 1
ATOM 2927 N N . ARG B 1 88 ? -15.258 -24.438 3.936 1 54.38 88 ARG B N 1
ATOM 2928 C CA . ARG B 1 88 ? -14.438 -25.062 4.969 1 54.38 88 ARG B CA 1
ATOM 2929 C C . ARG B 1 88 ? -15.188 -26.203 5.637 1 54.38 88 ARG B C 1
ATOM 2931 O O . ARG B 1 88 ? -14.602 -27.25 5.93 1 54.38 88 ARG B O 1
ATOM 2938 N N . GLY B 1 89 ? -16.344 -25.938 5.922 1 51.94 89 GLY B N 1
ATOM 2939 C CA . GLY B 1 89 ? -17.172 -27 6.477 1 51.94 89 GLY B CA 1
ATOM 2940 C C . GLY B 1 89 ? -17.281 -28.203 5.57 1 51.94 89 GLY B C 1
ATOM 2941 O O . GLY B 1 89 ? -17.203 -29.344 6.031 1 51.94 89 GLY B O 1
ATOM 2942 N N . ARG B 1 90 ? -17.531 -27.859 4.359 1 48.97 90 ARG B N 1
ATOM 2943 C CA . ARG B 1 90 ? -17.625 -28.953 3.393 1 48.97 90 ARG B CA 1
ATOM 2944 C C . ARG B 1 90 ? -16.328 -29.75 3.324 1 48.97 90 ARG B C 1
ATOM 2946 O O . ARG B 1 90 ? -16.344 -30.969 3.221 1 48.97 90 ARG B O 1
ATOM 2953 N N . ALA B 1 91 ? -15.32 -29 3.297 1 46.66 91 ALA B N 1
ATOM 2954 C CA . ALA B 1 91 ? -14.023 -29.672 3.27 1 46.66 91 ALA B CA 1
ATOM 2955 C C . ALA B 1 91 ? -13.844 -30.578 4.488 1 46.66 91 ALA B C 1
ATOM 2957 O O . ALA B 1 91 ? -13.266 -31.656 4.383 1 46.66 91 ALA B O 1
ATOM 2958 N N . GLY B 1 92 ? -14.195 -30.047 5.414 1 43.78 92 GLY B N 1
ATOM 2959 C CA . GLY B 1 92 ? -14.109 -30.844 6.625 1 43.78 92 GLY B CA 1
ATOM 2960 C C . GLY B 1 92 ? -14.891 -32.156 6.535 1 43.78 92 GLY B C 1
ATOM 2961 O O . GLY B 1 92 ? -14.508 -33.156 7.133 1 43.78 92 GLY B O 1
ATOM 2962 N N . VAL B 1 93 ? -16.078 -32.156 5.926 1 44.75 93 VAL B N 1
ATOM 2963 C CA . VAL B 1 93 ? -16.875 -33.406 5.945 1 44.75 93 VAL B CA 1
ATOM 2964 C C . VAL B 1 93 ? -16.406 -34.312 4.832 1 44.75 93 VAL B C 1
ATOM 2966 O O . VAL B 1 93 ? -17 -35.375 4.605 1 44.75 93 VAL B O 1
ATOM 2969 N N . GLY B 1 94 ? -15.195 -34.281 4.312 1 41.94 94 GLY B N 1
ATOM 2970 C CA . GLY B 1 94 ? -14.602 -35.312 3.465 1 41.94 94 GLY B CA 1
ATOM 2971 C C . GLY B 1 94 ? -14.852 -35.094 1.985 1 41.94 94 GLY B C 1
ATOM 2972 O O . GLY B 1 94 ? -14.477 -35.906 1.151 1 41.94 94 GLY B O 1
ATOM 2973 N N . LEU B 1 95 ? -15.781 -34.562 1.475 1 38.91 95 LEU B N 1
ATOM 2974 C CA . LEU B 1 95 ? -16.078 -34.531 0.045 1 38.91 95 LEU B CA 1
ATOM 2975 C C . LEU B 1 95 ? -15 -33.781 -0.716 1 38.91 95 LEU B C 1
ATOM 2977 O O . LEU B 1 95 ? -14.859 -33.938 -1.932 1 38.91 95 LEU B O 1
ATOM 2981 N N . ALA B 1 96 ? -14.742 -32.594 -0.446 1 39.81 96 ALA B N 1
ATOM 2982 C CA . ALA B 1 96 ? -13.945 -31.75 -1.322 1 39.81 96 ALA B CA 1
ATOM 2983 C C . ALA B 1 96 ? -12.453 -32.031 -1.171 1 39.81 96 ALA B C 1
ATOM 2985 O O . ALA B 1 96 ? -12.016 -32.531 -0.126 1 39.81 96 ALA B O 1
ATOM 2986 N N . ASP B 1 97 ? -11.617 -32.531 -2.281 1 39.97 97 ASP B N 1
ATOM 2987 C CA . ASP B 1 97 ? -10.156 -32.594 -2.354 1 39.97 97 ASP B CA 1
ATOM 2988 C C . ASP B 1 97 ? -9.523 -31.781 -1.221 1 39.97 97 ASP B C 1
ATOM 2990 O O . ASP B 1 97 ? -10.102 -30.797 -0.749 1 39.97 97 ASP B O 1
ATOM 2994 N N . PRO B 1 98 ? -8.602 -32.375 -0.484 1 40.22 98 PRO B N 1
ATOM 2995 C CA . PRO B 1 98 ? -8.086 -31.609 0.647 1 40.22 98 PRO B CA 1
ATOM 2996 C C . PRO B 1 98 ? -8.359 -30.109 0.519 1 40.22 98 PRO B C 1
ATOM 2998 O O . PRO B 1 98 ? -8.891 -29.5 1.448 1 40.22 98 PRO B O 1
ATOM 3001 N N . ALA B 1 99 ? -7.496 -29.203 -0.074 1 44.5 99 ALA B N 1
ATOM 3002 C CA . ALA B 1 99 ? -7.625 -27.828 0.429 1 44.5 99 ALA B CA 1
ATOM 3003 C C . ALA B 1 99 ? -8.984 -27.25 0.076 1 44.5 99 ALA B C 1
ATOM 3005 O O . ALA B 1 99 ? -9.328 -26.141 0.52 1 44.5 99 ALA B O 1
ATOM 3006 N N . GLY B 1 100 ? -9.664 -27.938 -0.549 1 53.19 100 GLY B N 1
ATOM 3007 C CA . GLY B 1 100 ? -11.039 -27.547 -0.83 1 53.19 100 GLY B CA 1
ATOM 3008 C C . GLY B 1 100 ? -11.273 -26.047 -0.762 1 53.19 100 GLY B C 1
ATOM 3009 O O . GLY B 1 100 ? -12.414 -25.594 -0.719 1 53.19 100 GLY B O 1
ATOM 3010 N N . LEU B 1 101 ? -10.266 -25.609 -0.495 1 59.78 101 LEU B N 1
ATOM 3011 C CA . LEU B 1 101 ? -10.359 -24.156 -0.417 1 59.78 101 LEU B CA 1
ATOM 3012 C C . LEU B 1 101 ? -10.578 -23.547 -1.8 1 59.78 101 LEU B C 1
ATOM 3014 O O . LEU B 1 101 ? -9.812 -23.812 -2.727 1 59.78 101 LEU B O 1
ATOM 3018 N N . ARG B 1 102 ? -11.75 -23.109 -2.041 1 65.75 102 ARG B N 1
ATOM 3019 C CA . ARG B 1 102 ? -12.055 -22.484 -3.32 1 65.75 102 ARG B CA 1
ATOM 3020 C C . ARG B 1 102 ? -11.414 -21.109 -3.43 1 65.75 102 ARG B C 1
ATOM 3022 O O . ARG B 1 102 ? -11.133 -20.641 -4.531 1 65.75 102 ARG B O 1
ATOM 3029 N N . SER B 1 103 ? -11.25 -20.578 -2.254 1 75.31 103 SER B N 1
ATOM 3030 C CA . SER B 1 103 ? -10.633 -19.25 -2.264 1 75.31 103 SER B CA 1
ATOM 3031 C C . SER B 1 103 ? -9.719 -19.062 -1.058 1 75.31 103 SER B C 1
ATOM 3033 O O . SER B 1 103 ? -10.016 -19.547 0.036 1 75.31 103 SER B O 1
ATOM 3035 N N . PHE B 1 104 ? -8.617 -18.578 -1.32 1 83.31 104 PHE B N 1
ATOM 3036 C CA . PHE B 1 104 ? -7.637 -18.266 -0.285 1 83.31 104 PHE B CA 1
ATOM 3037 C C . PHE B 1 104 ? -7.242 -16.797 -0.331 1 83.31 104 PHE B C 1
ATOM 3039 O O . PHE B 1 104 ? -6.656 -16.344 -1.312 1 83.31 104 PHE B O 1
ATOM 3046 N N . ARG B 1 105 ? -7.637 -16.094 0.653 1 88.12 105 ARG B N 1
ATOM 3047 C CA . ARG B 1 105 ? -7.359 -14.656 0.74 1 88.12 105 ARG B CA 1
ATOM 3048 C C . ARG B 1 105 ? -6.215 -14.383 1.711 1 88.12 105 ARG B C 1
ATOM 3050 O O . ARG B 1 105 ? -6.363 -14.562 2.922 1 88.12 105 ARG B O 1
ATOM 3057 N N . LEU B 1 106 ? -5.094 -13.875 1.154 1 93.25 106 LEU B N 1
ATOM 3058 C CA . LEU B 1 106 ? -3.861 -13.688 1.913 1 93.25 106 LEU B CA 1
ATOM 3059 C C . LEU B 1 106 ? -3.516 -12.203 2.021 1 93.25 106 LEU B C 1
ATOM 3061 O O . LEU B 1 106 ? -3.543 -11.484 1.022 1 93.25 106 LEU B O 1
ATOM 3065 N N . GLY B 1 107 ? -3.361 -11.734 3.23 1 95.25 107 GLY B N 1
ATOM 3066 C CA . GLY B 1 107 ? -2.766 -10.422 3.469 1 95.25 107 GLY B CA 1
ATOM 3067 C C . GLY B 1 107 ? -1.275 -10.492 3.74 1 95.25 107 GLY B C 1
ATOM 3068 O O . GLY B 1 107 ? -0.817 -11.32 4.523 1 95.25 107 GLY B O 1
ATOM 3069 N N . MET B 1 108 ? -0.523 -9.664 3.049 1 96.44 108 MET B N 1
ATOM 3070 C CA . MET B 1 108 ? 0.929 -9.633 3.201 1 96.44 108 MET B CA 1
ATOM 3071 C C . MET B 1 108 ? 1.43 -8.195 3.33 1 96.44 108 MET B C 1
ATOM 3073 O O . MET B 1 108 ? 0.978 -7.309 2.605 1 96.44 108 MET B O 1
ATOM 3077 N N . ILE B 1 109 ? 2.355 -8.008 4.211 1 94.94 109 ILE B N 1
ATOM 3078 C CA . ILE B 1 109 ? 2.971 -6.688 4.289 1 94.94 109 ILE B CA 1
ATOM 3079 C C . ILE B 1 109 ? 3.826 -6.441 3.049 1 94.94 109 ILE B C 1
ATOM 3081 O O . ILE B 1 109 ? 4.277 -7.387 2.402 1 94.94 109 ILE B O 1
ATOM 3085 N N . GLU B 1 110 ? 4.129 -5.223 2.779 1 91.88 110 GLU B N 1
ATOM 3086 C CA . GLU B 1 110 ? 4.781 -4.816 1.539 1 91.88 110 GLU B CA 1
ATOM 3087 C C . GLU B 1 110 ? 6.246 -5.246 1.519 1 91.88 110 GLU B C 1
ATOM 3089 O O . GLU B 1 110 ? 6.82 -5.453 0.449 1 91.88 110 GLU B O 1
ATOM 3094 N N . ASP B 1 111 ? 6.801 -5.496 2.625 1 93.19 111 ASP B N 1
ATOM 3095 C CA . ASP B 1 111 ? 8.211 -5.844 2.74 1 93.19 111 ASP B CA 1
ATOM 3096 C C . ASP B 1 111 ? 8.531 -7.105 1.943 1 93.19 111 ASP B C 1
ATOM 3098 O O . ASP B 1 111 ? 9.664 -7.297 1.503 1 93.19 111 ASP B O 1
ATOM 3102 N N . PHE B 1 112 ? 7.535 -7.902 1.721 1 94.19 112 PHE B N 1
ATOM 3103 C CA . PHE B 1 112 ? 7.777 -9.227 1.161 1 94.19 112 PHE B CA 1
ATOM 3104 C C . PHE B 1 112 ? 7.262 -9.312 -0.27 1 94.19 112 PHE B C 1
ATOM 3106 O O . PHE B 1 112 ? 7.309 -10.383 -0.89 1 94.19 112 PHE B O 1
ATOM 3113 N N . GLU B 1 113 ? 6.785 -8.289 -0.864 1 90.56 113 GLU B N 1
ATOM 3114 C CA . GLU B 1 113 ? 5.957 -8.305 -2.064 1 90.56 113 GLU B CA 1
ATOM 3115 C C . GLU B 1 113 ? 6.711 -8.891 -3.254 1 90.56 113 GLU B C 1
ATOM 3117 O O . GLU B 1 113 ? 6.145 -9.656 -4.039 1 90.56 113 GLU B O 1
ATOM 3122 N N . ALA B 1 114 ? 8.055 -8.523 -3.354 1 86.69 114 ALA B N 1
ATOM 3123 C CA . ALA B 1 114 ? 8.75 -8.883 -4.586 1 86.69 114 ALA B CA 1
ATOM 3124 C C . ALA B 1 114 ? 9.547 -10.172 -4.414 1 86.69 114 ALA B C 1
ATOM 3126 O O . ALA B 1 114 ? 9.781 -10.898 -5.383 1 86.69 114 ALA B O 1
ATOM 3127 N N . GLU B 1 115 ? 9.844 -10.492 -3.168 1 91.12 115 GLU B N 1
ATOM 3128 C CA . GLU B 1 115 ? 10.844 -11.547 -3.014 1 91.12 115 GLU B CA 1
ATOM 3129 C C . GLU B 1 115 ? 10.242 -12.789 -2.371 1 91.12 115 GLU B C 1
ATOM 3131 O O . GLU B 1 115 ? 10.734 -13.898 -2.582 1 91.12 115 GLU B O 1
ATOM 3136 N N . VAL B 1 116 ? 9.227 -12.602 -1.594 1 95.75 116 VAL B N 1
ATOM 3137 C CA . VAL B 1 116 ? 8.703 -13.734 -0.837 1 95.75 116 VAL B CA 1
ATOM 3138 C C . VAL B 1 116 ? 7.316 -14.102 -1.356 1 95.75 116 VAL B C 1
ATOM 3140 O O . VAL B 1 116 ? 7.055 -15.273 -1.666 1 95.75 116 VAL B O 1
ATOM 3143 N N . THR B 1 117 ? 6.477 -13.133 -1.544 1 94.81 117 THR B N 1
ATOM 3144 C CA . THR B 1 117 ? 5.059 -13.32 -1.827 1 94.81 117 THR B CA 1
ATOM 3145 C C . THR B 1 117 ? 4.863 -14.094 -3.129 1 94.81 117 THR B C 1
ATOM 3147 O O . THR B 1 117 ? 4.109 -15.07 -3.174 1 94.81 117 THR B O 1
ATOM 3150 N N . PRO B 1 118 ? 5.598 -13.734 -4.168 1 93.44 118 PRO B N 1
ATOM 3151 C CA . PRO B 1 118 ? 5.387 -14.445 -5.43 1 93.44 118 PRO B CA 1
ATOM 3152 C C . PRO B 1 118 ? 5.762 -15.93 -5.344 1 93.44 118 PRO B C 1
ATOM 3154 O O . PRO B 1 118 ? 5.074 -16.781 -5.918 1 93.44 118 PRO B O 1
ATOM 3157 N N . LEU B 1 119 ? 6.805 -16.219 -4.656 1 94.88 119 LEU B N 1
ATOM 3158 C CA . LEU B 1 119 ? 7.25 -17.609 -4.504 1 94.88 119 LEU B CA 1
ATOM 3159 C C . LEU B 1 119 ? 6.258 -18.406 -3.666 1 94.88 119 LEU B C 1
ATOM 3161 O O . LEU B 1 119 ? 5.988 -19.578 -3.965 1 94.88 119 LEU B O 1
ATOM 3165 N N . LEU B 1 120 ? 5.754 -17.734 -2.654 1 95.5 120 LEU B N 1
ATOM 3166 C CA . LEU B 1 120 ? 4.73 -18.391 -1.836 1 95.5 120 LEU B CA 1
ATOM 3167 C C . LEU B 1 120 ? 3.5 -18.719 -2.67 1 95.5 120 LEU B C 1
ATOM 3169 O O . LEU B 1 120 ? 3.016 -19.859 -2.641 1 95.5 120 LEU B O 1
ATOM 3173 N N . LEU B 1 121 ? 2.982 -17.75 -3.406 1 92.31 121 LEU B N 1
ATOM 3174 C CA . LEU B 1 121 ? 1.775 -17.922 -4.207 1 92.31 121 LEU B CA 1
ATOM 3175 C C . LEU B 1 121 ? 1.985 -18.969 -5.289 1 92.31 121 LEU B C 1
ATOM 3177 O O . LEU B 1 121 ? 1.104 -19.797 -5.535 1 92.31 121 LEU B O 1
ATOM 3181 N N . ALA B 1 122 ? 3.119 -18.938 -5.926 1 90.31 122 ALA B N 1
ATOM 3182 C CA . ALA B 1 122 ? 3.434 -19.922 -6.953 1 90.31 122 ALA B CA 1
ATOM 3183 C C . ALA B 1 122 ? 3.438 -21.328 -6.375 1 90.31 122 ALA B C 1
ATOM 3185 O O . ALA B 1 122 ? 2.871 -22.25 -6.965 1 90.31 122 ALA B O 1
ATOM 3186 N N . GLY B 1 123 ? 4.074 -21.469 -5.223 1 89.69 123 GLY B N 1
ATOM 3187 C CA . GLY B 1 123 ? 4.117 -22.766 -4.559 1 89.69 123 GLY B CA 1
ATOM 3188 C C . GLY B 1 123 ? 2.746 -23.281 -4.148 1 89.69 123 GLY B C 1
ATOM 3189 O O . GLY B 1 123 ? 2.408 -24.438 -4.391 1 89.69 123 GLY B O 1
ATOM 3190 N N . MET B 1 124 ? 1.99 -22.391 -3.568 1 87.25 124 MET B N 1
ATOM 3191 C CA . MET B 1 124 ? 0.642 -22.766 -3.15 1 87.25 124 MET B CA 1
ATOM 3192 C C . MET B 1 124 ? -0.234 -23.078 -4.359 1 87.25 124 MET B C 1
ATOM 3194 O O . MET B 1 124 ? -1.061 -24 -4.309 1 87.25 124 MET B O 1
ATOM 3198 N N . GLY B 1 125 ? -0.128 -22.344 -5.355 1 83.75 125 GLY B N 1
ATOM 3199 C CA . GLY B 1 125 ? -0.89 -22.578 -6.574 1 83.75 125 GLY B CA 1
ATOM 3200 C C . GLY B 1 125 ? -0.632 -23.938 -7.188 1 83.75 125 GLY B C 1
ATOM 3201 O O . GLY B 1 125 ? -1.541 -24.547 -7.754 1 83.75 125 GLY B O 1
ATOM 3202 N N . ALA B 1 126 ? 0.59 -24.328 -7.117 1 83.81 126 ALA B N 1
ATOM 3203 C CA . ALA B 1 126 ? 0.944 -25.641 -7.656 1 83.81 126 ALA B CA 1
ATOM 3204 C C . ALA B 1 126 ? 0.269 -26.766 -6.867 1 83.81 126 ALA B C 1
ATOM 3206 O O . ALA B 1 126 ? -0.073 -27.797 -7.426 1 83.81 126 ALA B O 1
ATOM 3207 N N . GLU B 1 127 ? 0.046 -26.469 -5.602 1 80.19 127 GLU B N 1
ATOM 3208 C CA . GLU B 1 127 ? -0.527 -27.484 -4.723 1 80.19 127 GLU B CA 1
ATOM 3209 C C . GLU B 1 127 ? -2.051 -27.406 -4.707 1 80.19 127 GLU B C 1
ATOM 3211 O O . GLU B 1 127 ? -2.732 -28.438 -4.672 1 80.19 127 GLU B O 1
ATOM 3216 N N . LEU B 1 128 ? -2.52 -26.203 -4.719 1 79.19 128 LEU B N 1
ATOM 3217 C CA . LEU B 1 128 ? -3.957 -25.953 -4.656 1 79.19 128 LEU B CA 1
ATOM 3218 C C . LEU B 1 128 ? -4.496 -25.531 -6.016 1 79.19 128 LEU B C 1
ATOM 3220 O O . LEU B 1 128 ? -4.785 -24.359 -6.234 1 79.19 128 LEU B O 1
ATOM 3224 N N . THR B 1 129 ? -4.828 -26.375 -6.824 1 77.75 129 THR B N 1
ATOM 3225 C CA . THR B 1 129 ? -5.066 -26.125 -8.242 1 77.75 129 THR B CA 1
ATOM 3226 C C . THR B 1 129 ? -6.465 -25.547 -8.461 1 77.75 129 THR B C 1
ATOM 3228 O O . THR B 1 129 ? -6.719 -24.891 -9.461 1 77.75 129 THR B O 1
ATOM 3231 N N . ALA B 1 130 ? -7.34 -25.797 -7.531 1 74.31 130 ALA B N 1
ATOM 3232 C CA . ALA B 1 130 ? -8.719 -25.344 -7.711 1 74.31 130 ALA B CA 1
ATOM 3233 C C . ALA B 1 130 ? -8.984 -24.078 -6.891 1 74.31 130 ALA B C 1
ATOM 3235 O O . ALA B 1 130 ? -10.094 -23.547 -6.922 1 74.31 130 ALA B O 1
ATOM 3236 N N . CYS B 1 131 ? -7.969 -23.641 -6.281 1 78.25 131 CYS B N 1
ATOM 3237 C CA . CYS B 1 131 ? -8.125 -22.531 -5.352 1 78.25 131 CYS B CA 1
ATOM 3238 C C . CYS B 1 131 ? -7.863 -21.203 -6.047 1 78.25 131 CYS B C 1
ATOM 3240 O O . CYS B 1 131 ? -6.918 -21.078 -6.828 1 78.25 131 CYS B O 1
ATOM 3242 N N . ARG B 1 132 ? -8.758 -20.266 -5.805 1 82 132 ARG B N 1
ATOM 3243 C CA . ARG B 1 132 ? -8.516 -18.875 -6.211 1 82 132 ARG B CA 1
ATOM 3244 C C . ARG B 1 132 ? -7.754 -18.125 -5.129 1 82 132 ARG B C 1
ATOM 3246 O O . ARG B 1 132 ? -8.117 -18.172 -3.951 1 82 132 ARG B O 1
ATOM 3253 N N . PHE B 1 133 ? -6.676 -17.484 -5.602 1 88.31 133 PHE B N 1
ATOM 3254 C CA . PHE B 1 133 ? -5.828 -16.781 -4.652 1 88.31 133 PHE B CA 1
ATOM 3255 C C . PHE B 1 133 ? -6.035 -15.266 -4.77 1 88.31 133 PHE B C 1
ATOM 3257 O O . PHE B 1 133 ? -5.953 -14.711 -5.867 1 88.31 133 PHE B O 1
ATOM 3264 N N . LEU B 1 134 ? -6.309 -14.688 -3.66 1 87.25 134 LEU B N 1
ATOM 3265 C CA . LEU B 1 134 ? -6.398 -13.234 -3.562 1 87.25 134 LEU B CA 1
ATOM 3266 C C . LEU B 1 134 ? -5.328 -12.688 -2.623 1 87.25 134 LEU B C 1
ATOM 3268 O O . LEU B 1 134 ? -5.227 -13.117 -1.472 1 87.25 134 LEU B O 1
ATOM 3272 N N . LEU B 1 135 ? -4.539 -11.797 -3.174 1 93.44 135 LEU B N 1
ATOM 3273 C CA . LEU B 1 135 ? -3.488 -11.172 -2.379 1 93.44 135 LEU B CA 1
ATOM 3274 C C . LEU B 1 135 ? -3.814 -9.711 -2.107 1 93.44 135 LEU B C 1
ATOM 3276 O O . LEU B 1 135 ? -4.137 -8.961 -3.031 1 93.44 135 LEU B O 1
ATOM 3280 N N . GLU B 1 136 ? -3.725 -9.359 -0.897 1 90.44 136 GLU B N 1
ATOM 3281 C CA . GLU B 1 136 ? -3.803 -7.961 -0.485 1 90.44 136 GLU B CA 1
ATOM 3282 C C . GLU B 1 136 ? -2.539 -7.531 0.255 1 90.44 136 GLU B C 1
ATOM 3284 O O . GLU B 1 136 ? -2.1 -8.211 1.188 1 90.44 136 GLU B O 1
ATOM 3289 N N . THR B 1 137 ? -2.016 -6.441 -0.221 1 92.75 137 THR B N 1
ATOM 3290 C CA . THR B 1 137 ? -0.832 -5.898 0.438 1 92.75 137 THR B CA 1
ATOM 3291 C C . THR B 1 137 ? -1.172 -4.617 1.19 1 92.75 137 THR B C 1
ATOM 3293 O O . THR B 1 137 ? -2.068 -3.873 0.787 1 92.75 137 THR B O 1
ATOM 3296 N N . GLY B 1 138 ? -0.477 -4.391 2.33 1 87.56 138 GLY B N 1
ATOM 3297 C CA . GLY B 1 138 ? -0.717 -3.174 3.09 1 87.56 138 GLY B CA 1
ATOM 3298 C C . GLY B 1 138 ? -0.058 -3.184 4.457 1 87.56 138 GLY B C 1
ATOM 3299 O O . GLY B 1 138 ? 0.692 -4.105 4.781 1 87.56 138 GLY B O 1
ATOM 3300 N N . PRO B 1 139 ? -0.367 -2.162 5.203 1 86.69 139 PRO B N 1
ATOM 3301 C CA . PRO B 1 139 ? 0.202 -2.09 6.551 1 86.69 139 PRO B CA 1
ATOM 3302 C C . PRO B 1 139 ? -0.415 -3.109 7.508 1 86.69 139 PRO B C 1
ATOM 3304 O O . PRO B 1 139 ? -1.572 -3.5 7.336 1 86.69 139 PRO B O 1
ATOM 3307 N N . SER B 1 140 ? 0.285 -3.424 8.523 1 90.44 140 SER B N 1
ATOM 3308 C CA . SER B 1 140 ? -0.064 -4.5 9.453 1 90.44 140 SER B CA 1
ATOM 3309 C C . SER B 1 140 ? -1.425 -4.254 10.094 1 90.44 140 SER B C 1
ATOM 3311 O O . SER B 1 140 ? -2.244 -5.172 10.188 1 90.44 140 SER B O 1
ATOM 3313 N N . HIS B 1 141 ? -1.657 -3.057 10.539 1 81.06 141 HIS B N 1
ATOM 3314 C CA . HIS B 1 141 ? -2.893 -2.775 11.258 1 81.06 141 HIS B CA 1
ATOM 3315 C C . HIS B 1 141 ? -4.109 -2.955 10.359 1 81.06 141 HIS B C 1
ATOM 3317 O O . HIS B 1 141 ? -5.148 -3.451 10.805 1 81.06 141 HIS B O 1
ATOM 3323 N N . ARG B 1 142 ? -3.975 -2.578 9.133 1 81.38 142 ARG B N 1
ATOM 3324 C CA . ARG B 1 142 ? -5.066 -2.74 8.18 1 81.38 142 ARG B CA 1
ATOM 3325 C C . ARG B 1 142 ? -5.305 -4.215 7.863 1 81.38 142 ARG B C 1
ATOM 3327 O O . ARG B 1 142 ? -6.449 -4.664 7.793 1 81.38 142 ARG B O 1
ATOM 3334 N N . LEU B 1 143 ? -4.285 -4.91 7.656 1 88.19 143 LEU B N 1
ATOM 3335 C CA . LEU B 1 143 ? -4.402 -6.332 7.352 1 88.19 143 LEU B CA 1
ATOM 3336 C C . LEU B 1 143 ? -5.016 -7.09 8.531 1 88.19 143 LEU B C 1
ATOM 3338 O O . LEU B 1 143 ? -5.863 -7.965 8.336 1 88.19 143 LEU B O 1
ATOM 3342 N N . ALA B 1 144 ? -4.617 -6.68 9.727 1 85.44 144 ALA B N 1
ATOM 3343 C CA . ALA B 1 144 ? -5.176 -7.305 10.922 1 85.44 144 ALA B CA 1
ATOM 3344 C C . ALA B 1 144 ? -6.676 -7.051 11.023 1 85.44 144 ALA B C 1
ATOM 3346 O O . ALA B 1 144 ? -7.445 -7.953 11.359 1 85.44 144 ALA B O 1
ATOM 3347 N N . ALA B 1 145 ? -7.016 -5.84 10.719 1 75.25 145 ALA B N 1
ATOM 3348 C CA . ALA B 1 145 ? -8.43 -5.473 10.75 1 75.25 145 ALA B CA 1
ATOM 3349 C C . ALA B 1 145 ? -9.227 -6.281 9.727 1 75.25 145 ALA B C 1
ATOM 3351 O O . ALA B 1 145 ? -10.359 -6.691 10 1 75.25 145 ALA B O 1
ATOM 3352 N N . GLN B 1 146 ? -8.672 -6.523 8.594 1 79.5 146 GLN B N 1
ATOM 3353 C CA . GLN B 1 146 ? -9.336 -7.293 7.543 1 79.5 146 GLN B CA 1
ATOM 3354 C C . GLN B 1 146 ? -9.461 -8.766 7.934 1 79.5 146 GLN B C 1
ATOM 3356 O O . GLN B 1 146 ? -10.43 -9.43 7.574 1 79.5 146 GLN B O 1
ATOM 3361 N N . LEU B 1 147 ? -8.5 -9.242 8.656 1 83.38 147 LEU B N 1
ATOM 3362 C CA . LEU B 1 147 ? -8.586 -10.602 9.18 1 83.38 147 LEU B CA 1
ATOM 3363 C C . LEU B 1 147 ? -9.719 -10.727 10.188 1 83.38 147 LEU B C 1
ATOM 3365 O O . LEU B 1 147 ? -10.5 -11.68 10.133 1 83.38 147 LEU B O 1
ATOM 3369 N N . GLU B 1 148 ? -9.789 -9.742 11.023 1 74.5 148 GLU B N 1
ATOM 3370 C CA . GLU B 1 148 ? -10.836 -9.734 12.047 1 74.5 148 GLU B CA 1
ATOM 3371 C C . GLU B 1 148 ? -12.219 -9.656 11.406 1 74.5 148 GLU B C 1
ATOM 3373 O O . GLU B 1 148 ? -13.164 -10.305 11.875 1 74.5 148 GLU B O 1
ATOM 3378 N N . ALA B 1 149 ? -12.258 -8.891 10.359 1 64.69 149 ALA B N 1
ATOM 3379 C CA . ALA B 1 149 ? -13.516 -8.703 9.656 1 64.69 149 ALA B CA 1
ATOM 3380 C C . ALA B 1 149 ? -13.812 -9.883 8.734 1 64.69 149 ALA B C 1
ATOM 3382 O O . ALA B 1 149 ? -14.812 -9.883 8.008 1 64.69 149 ALA B O 1
ATOM 3383 N N . ARG B 1 150 ? -12.93 -10.836 8.664 1 70.69 150 ARG B N 1
ATOM 3384 C CA . ARG B 1 150 ? -13.047 -12.055 7.875 1 70.69 150 ARG B CA 1
ATOM 3385 C C . ARG B 1 150 ? -12.961 -11.766 6.383 1 70.69 150 ARG B C 1
ATOM 3387 O O . ARG B 1 150 ? -13.477 -12.523 5.562 1 70.69 150 ARG B O 1
ATOM 3394 N N . ALA B 1 151 ? -12.367 -10.656 6.121 1 72 151 ALA B N 1
ATOM 3395 C CA . ALA B 1 151 ? -12.117 -10.297 4.727 1 72 151 ALA B CA 1
ATOM 3396 C C . ALA B 1 151 ? -10.859 -10.984 4.203 1 72 151 ALA B C 1
ATOM 3398 O O . ALA B 1 151 ? -10.664 -11.102 2.992 1 72 151 ALA B O 1
ATOM 3399 N N . LEU B 1 152 ? -9.992 -11.406 5.094 1 84.12 152 LEU B N 1
ATOM 3400 C CA . LEU B 1 152 ? -8.789 -12.172 4.801 1 84.12 152 LEU B CA 1
ATOM 3401 C C . LEU B 1 152 ? -8.758 -13.469 5.613 1 84.12 152 LEU B C 1
ATOM 3403 O O . LEU B 1 152 ? -9.352 -13.539 6.695 1 84.12 152 LEU B O 1
ATOM 3407 N N . ASP B 1 153 ? -8.172 -14.461 5.055 1 83.94 153 ASP B N 1
ATOM 3408 C CA . ASP B 1 153 ? -8.102 -15.758 5.719 1 83.94 153 ASP B CA 1
ATOM 3409 C C . ASP B 1 153 ? -6.824 -15.883 6.543 1 83.94 153 ASP B C 1
ATOM 3411 O O . ASP B 1 153 ? -6.816 -16.531 7.594 1 83.94 153 ASP B O 1
ATOM 3415 N N . MET B 1 154 ? -5.773 -15.352 6.02 1 92.56 154 MET B N 1
ATOM 3416 C CA . MET B 1 154 ? -4.469 -15.344 6.676 1 92.56 154 MET B CA 1
ATOM 3417 C C . MET B 1 154 ? -3.756 -14.016 6.449 1 92.56 154 MET B C 1
ATOM 3419 O O . MET B 1 154 ? -3.908 -13.391 5.395 1 92.56 154 MET B O 1
ATOM 3423 N N . VAL B 1 155 ? -3.031 -13.633 7.441 1 95.19 155 VAL B N 1
ATOM 3424 C CA . VAL B 1 155 ? -2.277 -12.383 7.355 1 95.19 155 VAL B CA 1
ATOM 3425 C C . VAL B 1 155 ? -0.839 -12.617 7.816 1 95.19 155 VAL B C 1
ATOM 3427 O O . VAL B 1 155 ? -0.603 -13.305 8.812 1 95.19 155 VAL B O 1
ATOM 3430 N N . VAL B 1 156 ? 0.08 -12.172 7.031 1 97.5 156 VAL B N 1
ATOM 3431 C CA . VAL B 1 156 ? 1.488 -12.125 7.41 1 97.5 156 VAL B CA 1
ATOM 3432 C C . VAL B 1 156 ? 1.909 -10.68 7.672 1 97.5 156 VAL B C 1
ATOM 3434 O O . VAL B 1 156 ? 2.07 -9.898 6.738 1 97.5 156 VAL B O 1
ATOM 3437 N N . ALA B 1 157 ? 2.078 -10.367 8.898 1 96.19 157 ALA B N 1
ATOM 3438 C CA . ALA B 1 157 ? 2.316 -8.977 9.297 1 96.19 157 ALA B CA 1
ATOM 3439 C C . ALA B 1 157 ? 3.023 -8.906 10.648 1 96.19 157 ALA B C 1
ATOM 3441 O O . ALA B 1 157 ? 3.271 -9.938 11.281 1 96.19 157 ALA B O 1
ATOM 3442 N N . ALA B 1 158 ? 3.395 -7.711 10.969 1 95.44 158 ALA B N 1
ATOM 3443 C CA . ALA B 1 158 ? 3.961 -7.484 12.297 1 95.44 158 ALA B CA 1
ATOM 3444 C C . ALA B 1 158 ? 2.947 -7.812 13.391 1 95.44 158 ALA B C 1
ATOM 3446 O O . ALA B 1 158 ? 1.761 -7.508 13.25 1 95.44 158 ALA B O 1
ATOM 3447 N N . GLU B 1 159 ? 3.416 -8.43 14.383 1 92.31 159 GLU B N 1
ATOM 3448 C CA . GLU B 1 159 ? 2.576 -8.797 15.523 1 92.31 159 GLU B CA 1
ATOM 3449 C C . GLU B 1 159 ? 2.066 -7.555 16.25 1 92.31 159 GLU B C 1
ATOM 3451 O O . GLU B 1 159 ? 2.842 -6.652 16.562 1 92.31 159 GLU B O 1
ATOM 3456 N N . ILE B 1 160 ? 0.761 -7.531 16.359 1 82.88 160 ILE B N 1
ATOM 3457 C CA . ILE B 1 160 ? 0.135 -6.441 17.109 1 82.88 160 ILE B CA 1
ATOM 3458 C C . ILE B 1 160 ? -0.211 -6.906 18.516 1 82.88 160 ILE B C 1
ATOM 3460 O O . ILE B 1 160 ? -0.6 -8.062 18.719 1 82.88 160 ILE B O 1
ATOM 3464 N N . GLU B 1 161 ? 0.06 -6.242 19.484 1 70.5 161 GLU B N 1
ATOM 3465 C CA . GLU B 1 161 ? -0.076 -6.629 20.891 1 70.5 161 GLU B CA 1
ATOM 3466 C C . GLU B 1 161 ? -1.507 -7.055 21.219 1 70.5 161 GLU B C 1
ATOM 3468 O O . GLU B 1 161 ? -1.728 -7.949 22.031 1 70.5 161 GLU B O 1
ATOM 3473 N N . ALA B 1 162 ? -2.508 -6.504 20.703 1 58.34 162 ALA B N 1
ATOM 3474 C CA . ALA B 1 162 ? -3.848 -6.82 21.203 1 58.34 162 ALA B CA 1
ATOM 3475 C C . ALA B 1 162 ? -4.258 -8.234 20.797 1 58.34 162 ALA B C 1
ATOM 3477 O O . ALA B 1 162 ? -4.152 -8.609 19.625 1 58.34 162 ALA B O 1
ATOM 3478 N N . ALA B 1 163 ? -4.215 -9.094 21.828 1 58.25 163 ALA B N 1
ATOM 3479 C CA . ALA B 1 163 ? -4.676 -10.461 21.641 1 58.25 163 ALA B CA 1
ATOM 3480 C C . ALA B 1 163 ? -6.086 -10.492 21.062 1 58.25 163 ALA B C 1
ATOM 3482 O O . ALA B 1 163 ? -6.977 -9.789 21.547 1 58.25 163 ALA B O 1
ATOM 3483 N N . GLN B 1 164 ? -6.102 -10.82 19.781 1 64.75 164 GLN B N 1
ATOM 3484 C CA . GLN B 1 164 ? -7.43 -11.016 19.203 1 64.75 164 GLN B CA 1
ATOM 3485 C C . GLN B 1 164 ? -7.953 -12.422 19.5 1 64.75 164 GLN B C 1
ATOM 3487 O O . GLN B 1 164 ? -7.258 -13.414 19.266 1 64.75 164 GLN B O 1
ATOM 3492 N N . GLU B 1 165 ? -8.961 -12.523 20.203 1 69.12 165 GLU B N 1
ATOM 3493 C CA . GLU B 1 165 ? -9.57 -13.828 20.484 1 69.12 165 GLU B CA 1
ATOM 3494 C C . GLU B 1 165 ? -9.891 -14.57 19.188 1 69.12 165 GLU B C 1
ATOM 3496 O O . GLU B 1 165 ? -10.312 -13.961 18.203 1 69.12 165 GLU B O 1
ATOM 3501 N N . GLY B 1 166 ? -9.5 -15.883 19.172 1 79.19 166 GLY B N 1
ATOM 3502 C CA . GLY B 1 166 ? -9.867 -16.734 18.047 1 79.19 166 GLY B CA 1
ATOM 3503 C C . GLY B 1 166 ? -8.867 -16.688 16.906 1 79.19 166 GLY B C 1
ATOM 3504 O O . GLY B 1 166 ? -9.133 -17.203 15.82 1 79.19 166 GLY B O 1
ATOM 3505 N N . VAL B 1 167 ? -7.805 -16.047 17.188 1 86.75 167 VAL B N 1
ATOM 3506 C CA . VAL B 1 167 ? -6.781 -15.977 16.156 1 86.75 167 VAL B CA 1
ATOM 3507 C C . VAL B 1 167 ? -5.562 -16.797 16.578 1 86.75 167 VAL B C 1
ATOM 3509 O O . VAL B 1 167 ? -5.082 -16.672 17.703 1 86.75 167 VAL B O 1
ATOM 3512 N N . GLU B 1 168 ? -5.152 -17.719 15.742 1 90.44 168 GLU B N 1
ATOM 3513 C CA . GLU B 1 168 ? -3.889 -18.406 15.961 1 90.44 168 GLU B CA 1
ATOM 3514 C C . GLU B 1 168 ? -2.729 -17.672 15.297 1 90.44 168 GLU B C 1
ATOM 3516 O O . GLU B 1 168 ? -2.896 -17.062 14.242 1 90.44 168 GLU B O 1
ATOM 3521 N N . ARG B 1 169 ? -1.635 -17.781 15.906 1 94.44 169 ARG B N 1
ATOM 3522 C CA . ARG B 1 169 ? -0.448 -17.062 15.438 1 94.44 169 ARG B CA 1
ATOM 3523 C C . ARG B 1 169 ? 0.73 -18.031 15.273 1 94.44 169 ARG B C 1
ATOM 3525 O O . ARG B 1 169 ? 0.933 -18.906 16.109 1 94.44 169 ARG B O 1
ATOM 3532 N N . HIS B 1 170 ? 1.429 -17.891 14.211 1 96.12 170 HIS B N 1
ATOM 3533 C CA . HIS B 1 170 ? 2.654 -18.625 13.922 1 96.12 170 HIS B CA 1
ATOM 3534 C C . HIS B 1 170 ? 3.826 -17.672 13.703 1 96.12 170 HIS B C 1
ATOM 3536 O O . HIS B 1 170 ? 3.896 -17 12.68 1 96.12 170 HIS B O 1
ATOM 3542 N N . PRO B 1 171 ? 4.766 -17.609 14.672 1 97.56 171 PRO B N 1
ATOM 3543 C CA . PRO B 1 171 ? 5.922 -16.734 14.484 1 97.56 171 PRO B CA 1
ATOM 3544 C C . PRO B 1 171 ? 6.746 -17.094 13.25 1 97.56 171 PRO B C 1
ATOM 3546 O O . PRO B 1 171 ? 6.922 -18.281 12.945 1 97.56 171 PRO B O 1
ATOM 3549 N N . LEU B 1 172 ? 7.195 -16.078 12.523 1 98.38 172 LEU B N 1
ATOM 3550 C CA . LEU B 1 172 ? 7.922 -16.312 11.281 1 98.38 172 LEU B CA 1
ATOM 3551 C C . LEU B 1 172 ? 9.32 -15.711 11.344 1 98.38 172 LEU B C 1
ATOM 3553 O O . LEU B 1 172 ? 10.297 -16.344 10.961 1 98.38 172 LEU B O 1
ATOM 3557 N N . LEU B 1 173 ? 9.445 -14.484 11.758 1 98.06 173 LEU B N 1
ATOM 3558 C CA . LEU B 1 173 ? 10.672 -13.711 11.648 1 98.06 173 LEU B CA 1
ATOM 3559 C C . LEU B 1 173 ? 10.797 -12.711 12.797 1 98.06 173 LEU B C 1
ATOM 3561 O O . LEU B 1 173 ? 9.82 -12.047 13.148 1 98.06 173 LEU B O 1
ATOM 3565 N N . SER B 1 174 ? 11.852 -12.672 13.453 1 97.44 174 SER B N 1
ATOM 3566 C CA . SER B 1 174 ? 12.25 -11.586 14.344 1 97.44 174 SER B CA 1
ATOM 3567 C C . SER B 1 174 ? 13.297 -10.688 13.68 1 97.44 174 SER B C 1
ATOM 3569 O O . SER B 1 174 ? 14.359 -11.164 13.273 1 97.44 174 SER B O 1
ATOM 3571 N N . GLU B 1 175 ? 12.953 -9.453 13.523 1 96.25 175 GLU B N 1
ATOM 3572 C CA . GLU B 1 175 ? 13.938 -8.578 12.891 1 96.25 175 GLU B CA 1
ATOM 3573 C C . GLU B 1 175 ? 14.07 -7.258 13.641 1 96.25 175 GLU B C 1
ATOM 3575 O O . GLU B 1 175 ? 13.078 -6.73 14.156 1 96.25 175 GLU B O 1
ATOM 3580 N N . PRO B 1 176 ? 15.312 -6.773 13.719 1 96.5 176 PRO B N 1
ATOM 3581 C CA . PRO B 1 176 ? 15.57 -5.484 14.367 1 96.5 176 PRO B CA 1
ATOM 3582 C C . PRO B 1 176 ? 15.195 -4.297 13.477 1 96.5 176 PRO B C 1
ATOM 3584 O O . PRO B 1 176 ? 15.086 -4.445 12.258 1 96.5 176 PRO B O 1
ATOM 3587 N N . LEU B 1 177 ? 14.883 -3.227 14.109 1 96.94 177 LEU B N 1
ATOM 3588 C CA . LEU B 1 177 ? 14.938 -1.977 13.359 1 96.94 177 LEU B CA 1
ATOM 3589 C C . LEU B 1 177 ? 16.359 -1.434 13.328 1 96.94 177 LEU B C 1
ATOM 3591 O O . LEU B 1 177 ? 17.141 -1.632 14.266 1 96.94 177 LEU B O 1
ATOM 3595 N N . ILE B 1 178 ? 16.703 -0.761 12.25 1 97.31 178 ILE B N 1
ATOM 3596 C CA . ILE B 1 178 ? 18.078 -0.312 12.039 1 97.31 178 ILE B CA 1
ATOM 3597 C C . ILE B 1 178 ? 18.078 1.128 11.531 1 97.31 178 ILE B C 1
ATOM 3599 O O . ILE B 1 178 ? 17.062 1.616 11.031 1 97.31 178 ILE B O 1
ATOM 3603 N N . ALA B 1 179 ? 19.219 1.742 11.68 1 96.94 179 ALA B N 1
ATOM 3604 C CA . ALA B 1 179 ? 19.422 3.066 11.102 1 96.94 179 ALA B CA 1
ATOM 3605 C C . ALA B 1 179 ? 19.922 2.963 9.664 1 96.94 179 ALA B C 1
ATOM 3607 O O . ALA B 1 179 ? 20.766 2.115 9.359 1 96.94 179 ALA B O 1
ATOM 3608 N N . VAL B 1 180 ? 19.406 3.764 8.805 1 97.75 180 VAL B N 1
ATOM 3609 C CA . VAL B 1 180 ? 19.828 3.812 7.406 1 97.75 180 VAL B CA 1
ATOM 3610 C C . VAL B 1 180 ? 20.312 5.219 7.062 1 97.75 180 VAL B C 1
ATOM 3612 O O . VAL B 1 180 ? 19.578 6.195 7.242 1 97.75 180 VAL B O 1
ATOM 3615 N N . TRP B 1 181 ? 21.5 5.254 6.59 1 97.75 181 TRP B N 1
ATOM 3616 C CA . TRP B 1 181 ? 22.188 6.508 6.305 1 97.75 181 TRP B CA 1
ATOM 3617 C C . TRP B 1 181 ? 22.625 6.574 4.844 1 97.75 181 TRP B C 1
ATOM 3619 O O . TRP B 1 181 ? 22.75 5.539 4.184 1 97.75 181 TRP B O 1
ATOM 3629 N N . PRO B 1 182 ? 22.812 7.871 4.348 1 97.56 182 PRO B N 1
ATOM 3630 C CA . PRO B 1 182 ? 23.516 7.922 3.062 1 97.56 182 PRO B CA 1
ATOM 3631 C C . PRO B 1 182 ? 24.922 7.316 3.133 1 97.56 182 PRO B C 1
ATOM 3633 O O . PRO B 1 182 ? 25.625 7.488 4.133 1 97.56 182 PRO B O 1
ATOM 3636 N N . GLU B 1 183 ? 25.188 6.621 2.074 1 96.94 183 GLU B N 1
ATOM 3637 C CA . GLU B 1 183 ? 26.516 6.008 2.01 1 96.94 183 GLU B CA 1
ATOM 3638 C C . GLU B 1 183 ? 27.609 7.031 2.285 1 96.94 183 GLU B C 1
ATOM 3640 O O . GLU B 1 183 ? 27.625 8.109 1.687 1 96.94 183 GLU B O 1
ATOM 3645 N N . GLY B 1 184 ? 28.5 6.758 3.273 1 95.69 184 GLY B N 1
ATOM 3646 C CA . GLY B 1 184 ? 29.625 7.617 3.598 1 95.69 184 GLY B CA 1
ATOM 3647 C C . GLY B 1 184 ? 29.281 8.695 4.609 1 95.69 184 GLY B C 1
ATOM 3648 O O . GLY B 1 184 ? 30.156 9.469 5.02 1 95.69 184 GLY B O 1
ATOM 3649 N N . LEU B 1 185 ? 28.078 8.75 5.086 1 96.5 185 LEU B N 1
ATOM 3650 C CA . LEU B 1 185 ? 27.672 9.836 5.973 1 96.5 185 LEU B CA 1
ATOM 3651 C C . LEU B 1 185 ? 27.047 9.289 7.254 1 96.5 185 LEU B C 1
ATOM 3653 O O . LEU B 1 185 ? 26.125 9.891 7.805 1 96.5 185 LEU B O 1
ATOM 3657 N N . VAL B 1 186 ? 27.484 8.164 7.668 1 95.19 186 VAL B N 1
ATOM 3658 C CA . VAL B 1 186 ? 26.953 7.555 8.883 1 95.19 186 VAL B CA 1
ATOM 3659 C C . VAL B 1 186 ? 27.234 8.461 10.078 1 95.19 186 VAL B C 1
ATOM 3661 O O . VAL B 1 186 ? 28.375 8.883 10.297 1 95.19 186 VAL B O 1
ATOM 3664 N N . GLY B 1 187 ? 26.172 8.836 10.773 1 92.25 187 GLY B N 1
ATOM 3665 C CA . GLY B 1 187 ? 26.297 9.625 11.992 1 92.25 187 GLY B CA 1
ATOM 3666 C C . GLY B 1 187 ? 26.344 11.117 11.727 1 92.25 187 GLY B C 1
ATOM 3667 O O . GLY B 1 187 ? 26.453 11.914 12.664 1 92.25 187 GLY B O 1
ATOM 3668 N N . ALA B 1 188 ? 26.25 11.492 10.492 1 93 188 ALA B N 1
ATOM 3669 C CA . ALA B 1 188 ? 26.281 12.914 10.141 1 93 188 ALA B CA 1
ATOM 3670 C C . ALA B 1 188 ? 25.062 13.633 10.703 1 93 188 ALA B C 1
ATOM 3672 O O . ALA B 1 188 ? 24.078 13 11.094 1 93 188 ALA B O 1
ATOM 3673 N N . ASP B 1 189 ? 25.156 14.969 10.797 1 92.75 189 ASP B N 1
ATOM 3674 C CA . ASP B 1 189 ? 24.047 15.797 11.258 1 92.75 189 ASP B CA 1
ATOM 3675 C C . ASP B 1 189 ? 23.031 16 10.141 1 92.75 189 ASP B C 1
ATOM 3677 O O . ASP B 1 189 ? 23.031 17.031 9.469 1 92.75 189 ASP B O 1
ATOM 3681 N N . LEU B 1 190 ? 22.234 15.016 9.961 1 92.75 190 LEU B N 1
ATOM 3682 C CA . LEU B 1 190 ? 21.156 15.016 8.961 1 92.75 190 LEU B CA 1
ATOM 3683 C C . LEU B 1 190 ? 19.797 14.82 9.625 1 92.75 190 LEU B C 1
ATOM 3685 O O . LEU B 1 190 ? 19.703 14.172 10.664 1 92.75 190 LEU B O 1
ATOM 3689 N N . PRO B 1 191 ? 18.812 15.391 8.992 1 92 191 PRO B N 1
ATOM 3690 C CA . PRO B 1 191 ? 17.484 15.227 9.586 1 92 191 PRO B CA 1
ATOM 3691 C C . PRO B 1 191 ? 16.953 13.805 9.477 1 92 191 PRO B C 1
ATOM 3693 O O . PRO B 1 191 ? 17.312 13.078 8.539 1 92 191 PRO B O 1
ATOM 3696 N N . LEU B 1 192 ? 16.109 13.477 10.414 1 94 192 LEU B N 1
ATOM 3697 C CA . LEU B 1 192 ? 15.438 12.18 10.375 1 94 192 LEU B CA 1
ATOM 3698 C C . LEU B 1 192 ? 14.25 12.211 9.422 1 94 192 LEU B C 1
ATOM 3700 O O . LEU B 1 192 ? 13.414 13.117 9.492 1 94 192 LEU B O 1
ATOM 3704 N N . LEU B 1 193 ? 14.258 11.328 8.477 1 95.12 193 LEU B N 1
ATOM 3705 C CA . LEU B 1 193 ? 13.07 11.047 7.676 1 95.12 193 LEU B CA 1
ATOM 3706 C C . LEU B 1 193 ? 12.164 10.047 8.383 1 95.12 193 LEU B C 1
ATOM 3708 O O . LEU B 1 193 ? 12.461 8.859 8.43 1 95.12 193 LEU B O 1
ATOM 3712 N N . HIS B 1 194 ? 11.078 10.547 8.852 1 93.19 194 HIS B N 1
ATOM 3713 C CA . HIS B 1 194 ? 10.227 9.742 9.719 1 93.19 194 HIS B CA 1
ATOM 3714 C C . HIS B 1 194 ? 9.344 8.797 8.914 1 93.19 194 HIS B C 1
ATOM 3716 O O . HIS B 1 194 ? 8.789 9.188 7.883 1 93.19 194 HIS B O 1
ATOM 3722 N N . TYR B 1 195 ? 9.32 7.57 9.391 1 93.81 195 TYR B N 1
ATOM 3723 C CA . TYR B 1 195 ? 8.234 6.711 8.93 1 93.81 195 TYR B CA 1
ATOM 3724 C C . TYR B 1 195 ? 6.895 7.184 9.477 1 93.81 195 TYR B C 1
ATOM 3726 O O . TYR B 1 195 ? 6.797 7.578 10.641 1 93.81 195 TYR B O 1
ATOM 3734 N N . SER B 1 196 ? 5.895 7.035 8.703 1 89.88 196 SER B N 1
ATOM 3735 C CA . SER B 1 196 ? 4.602 7.629 9.039 1 89.88 196 SER B CA 1
ATOM 3736 C C . SER B 1 196 ? 4.035 7.035 10.32 1 89.88 196 SER B C 1
ATOM 3738 O O . SER B 1 196 ? 3.941 5.816 10.461 1 89.88 196 SER B O 1
ATOM 3740 N N . ARG B 1 197 ? 3.523 7.906 11.172 1 82.5 197 ARG B N 1
ATOM 3741 C CA . ARG B 1 197 ? 2.943 7.48 12.438 1 82.5 197 ARG B CA 1
ATOM 3742 C C . ARG B 1 197 ? 1.529 6.945 12.25 1 82.5 197 ARG B C 1
ATOM 3744 O O . ARG B 1 197 ? 0.904 6.465 13.195 1 82.5 197 ARG B O 1
ATOM 3751 N N . ARG B 1 198 ? 1.099 7.012 11.109 1 73.25 198 ARG B N 1
ATOM 3752 C CA . ARG B 1 198 ? -0.185 6.398 10.789 1 73.25 198 ARG B CA 1
ATOM 3753 C C . ARG B 1 198 ? -0.061 4.883 10.703 1 73.25 198 ARG B C 1
ATOM 3755 O O . ARG B 1 198 ? -1.068 4.172 10.688 1 73.25 198 ARG B O 1
ATOM 3762 N N . THR B 1 199 ? 1.113 4.461 10.703 1 80.69 199 THR B N 1
ATOM 3763 C CA . THR B 1 199 ? 1.374 3.025 10.688 1 80.69 199 THR B CA 1
ATOM 3764 C C . THR B 1 199 ? 1.842 2.547 12.055 1 80.69 199 THR B C 1
ATOM 3766 O O . THR B 1 199 ? 2.33 3.34 12.867 1 80.69 199 THR B O 1
ATOM 3769 N N . LEU B 1 200 ? 1.725 1.271 12.281 1 77.25 200 LEU B N 1
ATOM 3770 C CA . LEU B 1 200 ? 2.203 0.669 13.516 1 77.25 200 LEU B CA 1
ATOM 3771 C C . LEU B 1 200 ? 3.703 0.891 13.688 1 77.25 200 LEU B C 1
ATOM 3773 O O . LEU B 1 200 ? 4.156 1.296 14.758 1 77.25 200 LEU B O 1
ATOM 3777 N N . MET B 1 201 ? 4.434 0.687 12.719 1 88.94 201 MET B N 1
ATOM 3778 C CA . MET B 1 201 ? 5.887 0.831 12.797 1 88.94 201 MET B CA 1
ATOM 3779 C C . MET B 1 201 ? 6.273 2.271 13.109 1 88.94 201 MET B C 1
ATOM 3781 O O . MET B 1 201 ? 7.156 2.516 13.938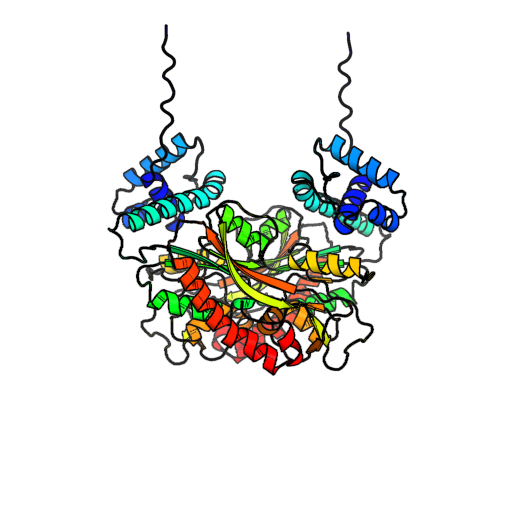 1 88.94 201 MET B O 1
ATOM 3785 N N . GLY B 1 202 ? 5.637 3.174 12.406 1 90 202 GLY B N 1
ATOM 3786 C CA . GLY B 1 202 ? 5.906 4.578 12.688 1 90 202 GLY B CA 1
ATOM 3787 C C . GLY B 1 202 ? 5.648 4.961 14.125 1 90 202 GLY B C 1
ATOM 3788 O O . GLY B 1 202 ? 6.41 5.738 14.711 1 90 202 GLY B O 1
ATOM 3789 N N . GLN B 1 203 ? 4.613 4.406 14.695 1 80.31 203 GLN B N 1
ATOM 3790 C CA . GLN B 1 203 ? 4.293 4.66 16.094 1 80.31 203 GLN B CA 1
ATOM 3791 C C . GLN B 1 203 ? 5.348 4.062 17.016 1 80.31 203 GLN B C 1
ATOM 3793 O O . GLN B 1 203 ? 5.742 4.688 18 1 80.31 203 GLN B O 1
ATOM 3798 N N . GLN B 1 204 ? 5.754 2.975 16.719 1 85.88 204 GLN B N 1
ATOM 3799 C CA . GLN B 1 204 ? 6.766 2.293 17.531 1 85.88 204 GLN B CA 1
ATOM 3800 C C . GLN B 1 204 ? 8.102 3.037 17.469 1 85.88 204 GLN B C 1
ATOM 3802 O O . GLN B 1 204 ? 8.789 3.152 18.484 1 85.88 204 GLN B O 1
ATOM 3807 N N . ILE B 1 205 ? 8.453 3.523 16.328 1 92.25 205 ILE B N 1
ATOM 3808 C CA . ILE B 1 205 ? 9.688 4.281 16.172 1 92.25 205 ILE B CA 1
ATOM 3809 C C . ILE B 1 205 ? 9.602 5.578 16.969 1 92.25 205 ILE B C 1
ATOM 3811 O O . ILE B 1 205 ? 10.555 5.949 17.656 1 92.25 205 ILE B O 1
ATOM 3815 N N . ALA B 1 206 ? 8.461 6.18 16.859 1 85.81 206 ALA B N 1
ATOM 3816 C CA . ALA B 1 206 ? 8.273 7.418 17.609 1 85.81 206 ALA B CA 1
ATOM 3817 C C . ALA B 1 206 ? 8.391 7.172 19.109 1 85.81 206 ALA B C 1
ATOM 3819 O O . ALA B 1 206 ? 9.023 7.953 19.828 1 85.81 206 ALA B O 1
ATOM 3820 N N . ALA B 1 207 ? 7.793 6.105 19.547 1 81.88 207 ALA B N 1
ATOM 3821 C CA . ALA B 1 207 ? 7.863 5.742 20.953 1 81.88 207 ALA B CA 1
ATOM 3822 C C . ALA B 1 207 ? 9.297 5.457 21.375 1 81.88 207 ALA B C 1
ATOM 3824 O O . ALA B 1 207 ? 9.727 5.859 22.469 1 81.88 207 ALA B O 1
ATOM 3825 N N . TYR B 1 208 ? 10.008 4.793 20.625 1 87.44 208 TYR B N 1
ATOM 3826 C CA . TYR B 1 208 ? 11.406 4.473 20.891 1 87.44 208 TYR B CA 1
ATOM 3827 C C . TYR B 1 208 ? 12.242 5.746 21.016 1 87.44 208 TYR B C 1
ATOM 3829 O O . TYR B 1 208 ? 13.031 5.883 21.953 1 87.44 208 TYR B O 1
ATOM 3837 N N . LEU B 1 209 ? 12.031 6.668 20.016 1 87.31 209 LEU B N 1
ATOM 3838 C CA . LEU B 1 209 ? 12.781 7.922 20.031 1 87.31 209 LEU B CA 1
ATOM 3839 C C . LEU B 1 209 ? 12.469 8.727 21.281 1 87.31 209 LEU B C 1
ATOM 3841 O O . LEU B 1 209 ? 13.367 9.336 21.875 1 87.31 209 LEU B O 1
ATOM 3845 N N . GLY B 1 210 ? 11.266 8.688 21.672 1 83.75 210 GLY B N 1
ATOM 3846 C CA . GLY B 1 210 ? 10.883 9.344 22.906 1 83.75 210 GLY B CA 1
ATOM 3847 C C . GLY B 1 210 ? 11.562 8.75 24.125 1 83.75 210 GLY B C 1
ATOM 3848 O O . GLY B 1 210 ? 12.016 9.484 25.016 1 83.75 210 GLY B O 1
ATOM 3849 N N . ARG B 1 211 ? 11.664 7.539 24.188 1 84.19 211 ARG B N 1
ATOM 3850 C CA . ARG B 1 211 ? 12.242 6.824 25.312 1 84.19 211 ARG B CA 1
ATOM 3851 C C . ARG B 1 211 ? 13.727 7.141 25.453 1 84.19 211 ARG B C 1
ATOM 3853 O O . ARG B 1 211 ? 14.242 7.199 26.578 1 84.19 211 ARG B O 1
ATOM 3860 N N . ILE B 1 212 ? 14.383 7.383 24.344 1 85 212 ILE B N 1
ATOM 3861 C CA . ILE B 1 212 ? 15.812 7.629 24.438 1 85 212 ILE B CA 1
ATOM 3862 C C . ILE B 1 212 ? 16.078 9.133 24.438 1 85 212 ILE B C 1
ATOM 3864 O O . ILE B 1 212 ? 17.219 9.57 24.266 1 85 212 ILE B O 1
ATOM 3868 N N . GLY B 1 213 ? 15.07 9.914 24.438 1 82.25 213 GLY B N 1
ATOM 3869 C CA . GLY B 1 213 ? 15.188 11.344 24.625 1 82.25 213 GLY B CA 1
ATOM 3870 C C . GLY B 1 213 ? 15.492 12.094 23.344 1 82.25 213 GLY B C 1
ATOM 3871 O O . GLY B 1 213 ? 16.047 13.195 23.375 1 82.25 213 GLY B O 1
ATOM 3872 N N . GLU B 1 214 ? 15.266 11.438 22.25 1 81.06 214 GLU B N 1
ATOM 3873 C CA . GLU B 1 214 ? 15.445 12.086 20.953 1 81.06 214 GLU B CA 1
ATOM 3874 C C . GLU B 1 214 ? 14.125 12.633 20.422 1 81.06 214 GLU B C 1
ATOM 3876 O O . GLU B 1 214 ? 13.078 12 20.578 1 81.06 214 GLU B O 1
ATOM 3881 N N . SER B 1 215 ? 14.211 13.875 19.938 1 78.25 215 SER B N 1
ATOM 3882 C CA . SER B 1 215 ? 13.039 14.492 19.328 1 78.25 215 SER B CA 1
ATOM 3883 C C . SER B 1 215 ? 13.383 15.18 18.016 1 78.25 215 SER B C 1
ATOM 3885 O O . SER B 1 215 ? 13.32 16.406 17.906 1 78.25 215 SER B O 1
ATOM 3887 N N . PRO B 1 216 ? 13.742 14.336 17.172 1 72.69 216 PRO B N 1
ATOM 3888 C CA . PRO B 1 216 ? 14.094 14.961 15.898 1 72.69 216 PRO B CA 1
ATOM 3889 C C . PRO B 1 216 ? 12.914 15.688 15.258 1 72.69 216 PRO B C 1
ATOM 3891 O O . PRO B 1 216 ? 11.758 15.383 15.562 1 72.69 216 PRO B O 1
ATOM 3894 N N . GLY B 1 217 ? 13.25 16.703 14.508 1 73.69 217 GLY B N 1
ATOM 3895 C CA . GLY B 1 217 ? 12.219 17.422 13.766 1 73.69 217 GLY B CA 1
ATOM 3896 C C . GLY B 1 217 ? 11.461 16.531 12.797 1 73.69 217 GLY B C 1
ATOM 3897 O O . GLY B 1 217 ? 11.992 15.523 12.328 1 73.69 217 GLY B O 1
ATOM 3898 N N . HIS B 1 218 ? 10.227 16.828 12.688 1 69.62 218 HIS B N 1
ATOM 3899 C CA . HIS B 1 218 ? 9.312 16 11.898 1 69.62 218 HIS B CA 1
ATOM 3900 C C . HIS B 1 218 ? 8.961 16.688 10.578 1 69.62 218 HIS B C 1
ATOM 3902 O O . HIS B 1 218 ? 7.785 16.812 10.227 1 69.62 218 HIS B O 1
ATOM 3908 N N . ARG B 1 219 ? 10.047 16.891 9.875 1 83.06 219 ARG B N 1
ATOM 3909 C CA . ARG B 1 219 ? 9.773 17.625 8.641 1 83.06 219 ARG B CA 1
ATOM 3910 C C . ARG B 1 219 ? 9.148 16.719 7.586 1 83.06 219 ARG B C 1
ATOM 3912 O O . ARG B 1 219 ? 8.234 17.125 6.871 1 83.06 219 ARG B O 1
ATOM 3919 N N . PHE B 1 220 ? 9.648 15.477 7.523 1 90.69 220 PHE B N 1
ATOM 3920 C CA . PHE B 1 220 ? 9.117 14.516 6.57 1 90.69 220 PHE B CA 1
ATOM 3921 C C . PHE B 1 220 ? 8.555 13.297 7.289 1 90.69 220 PHE B C 1
ATOM 3923 O O . PHE B 1 220 ? 9.234 12.68 8.117 1 90.69 220 PHE B O 1
ATOM 3930 N N . GLU B 1 221 ? 7.359 12.984 7.004 1 91.19 221 GLU B N 1
ATOM 3931 C CA . GLU B 1 221 ? 6.703 11.742 7.41 1 91.19 221 GLU B CA 1
ATOM 3932 C C . GLU B 1 221 ? 6.199 10.961 6.199 1 91.19 221 GLU B C 1
ATOM 3934 O O . GLU B 1 221 ? 5.324 11.438 5.469 1 91.19 221 GLU B O 1
ATOM 3939 N N . ILE B 1 222 ? 6.777 9.812 6.008 1 94 222 ILE B N 1
ATOM 3940 C CA . ILE B 1 222 ? 6.609 9.086 4.758 1 94 222 ILE B CA 1
ATOM 3941 C C . ILE B 1 222 ? 6.238 7.633 5.055 1 94 222 ILE B C 1
ATOM 3943 O O . ILE B 1 222 ? 6.852 6.992 5.914 1 94 222 ILE B O 1
ATOM 3947 N N . ASP B 1 223 ? 5.254 7.066 4.363 1 92.69 223 ASP B N 1
ATOM 3948 C CA . ASP B 1 223 ? 4.828 5.699 4.641 1 92.69 223 ASP B CA 1
ATOM 3949 C C . ASP B 1 223 ? 5.383 4.73 3.602 1 92.69 223 ASP B C 1
ATOM 3951 O O . ASP B 1 223 ? 4.926 3.59 3.5 1 92.69 223 ASP B O 1
ATOM 3955 N N . SER B 1 224 ? 6.34 5.172 2.838 1 93.25 224 SER B N 1
ATOM 3956 C CA . SER B 1 224 ? 6.926 4.367 1.769 1 93.25 224 SER B CA 1
ATOM 3957 C C . SER B 1 224 ? 8.414 4.129 2.004 1 93.25 224 SER B C 1
ATOM 3959 O O . SER B 1 224 ? 9.219 5.062 1.921 1 93.25 224 SER B O 1
ATOM 3961 N N . THR B 1 225 ? 8.727 2.867 2.189 1 94.19 225 THR B N 1
ATOM 3962 C CA . THR B 1 225 ? 10.133 2.531 2.406 1 94.19 225 THR B CA 1
ATOM 3963 C C . THR B 1 225 ? 10.961 2.842 1.163 1 94.19 225 THR B C 1
ATOM 3965 O O . THR B 1 225 ? 12.023 3.459 1.257 1 94.19 225 THR B O 1
ATOM 3968 N N . PRO B 1 226 ? 10.477 2.535 -0.041 1 93.5 226 PRO B N 1
ATOM 3969 C CA . PRO B 1 226 ? 11.242 2.893 -1.234 1 93.5 226 PRO B CA 1
ATOM 3970 C C . PRO B 1 226 ? 11.484 4.395 -1.352 1 93.5 226 PRO B C 1
ATOM 3972 O O . PRO B 1 226 ? 12.578 4.82 -1.732 1 93.5 226 PRO B O 1
ATOM 3975 N N . ALA B 1 227 ? 10.492 5.152 -1.033 1 94.06 227 ALA B N 1
ATOM 3976 C CA . ALA B 1 227 ? 10.656 6.602 -1.102 1 94.06 227 ALA B CA 1
ATOM 3977 C C . ALA B 1 227 ? 11.68 7.09 -0.08 1 94.06 227 ALA B C 1
ATOM 3979 O O . ALA B 1 227 ? 12.531 7.926 -0.393 1 94.06 227 ALA B O 1
ATOM 3980 N N . ILE B 1 228 ? 11.57 6.566 1.105 1 96.31 228 ILE B N 1
ATOM 3981 C CA . ILE B 1 228 ? 12.5 6.945 2.162 1 96.31 228 ILE B CA 1
ATOM 3982 C C . ILE B 1 228 ? 13.93 6.598 1.739 1 96.31 228 ILE B C 1
ATOM 3984 O O . ILE B 1 228 ? 14.828 7.43 1.848 1 96.31 228 ILE B O 1
ATOM 3988 N N . LEU B 1 229 ? 14.109 5.438 1.221 1 96.38 229 LEU B N 1
ATOM 3989 C CA . LEU B 1 229 ? 15.438 4.984 0.83 1 96.38 229 LEU B CA 1
ATOM 3990 C C . LEU B 1 229 ? 16 5.855 -0.287 1 96.38 229 LEU B C 1
ATOM 3992 O O . LEU B 1 229 ? 17.188 6.172 -0.292 1 96.38 229 LEU B O 1
ATOM 3996 N N . ALA B 1 230 ? 15.172 6.172 -1.184 1 94.75 230 ALA B N 1
ATOM 3997 C CA . ALA B 1 230 ? 15.617 7.039 -2.271 1 94.75 230 ALA B CA 1
ATOM 3998 C C . ALA B 1 230 ? 16.062 8.398 -1.741 1 94.75 230 ALA B C 1
ATOM 4000 O O . ALA B 1 230 ? 17.078 8.938 -2.186 1 94.75 230 ALA B O 1
ATOM 4001 N N . MET B 1 231 ? 15.336 8.938 -0.812 1 95.19 231 MET B N 1
ATOM 4002 C CA . MET B 1 231 ? 15.688 10.227 -0.223 1 95.19 231 MET B CA 1
ATOM 4003 C C . MET B 1 231 ? 16.969 10.117 0.598 1 95.19 231 MET B C 1
ATOM 4005 O O . MET B 1 231 ? 17.812 11.016 0.569 1 95.19 231 MET B O 1
ATOM 4009 N N . VAL B 1 232 ? 17.125 9.039 1.311 1 96.94 232 VAL B N 1
ATOM 4010 C CA . VAL B 1 232 ? 18.359 8.797 2.064 1 96.94 232 VAL B CA 1
ATOM 4011 C C . VAL B 1 232 ? 19.547 8.719 1.107 1 96.94 232 VAL B C 1
ATOM 4013 O O . VAL B 1 232 ? 20.562 9.391 1.312 1 96.94 232 VAL B O 1
ATOM 4016 N N . ALA B 1 233 ? 19.391 7.945 0.068 1 96.12 233 ALA B N 1
ATOM 4017 C CA . ALA B 1 233 ? 20.469 7.77 -0.907 1 96.12 233 ALA B CA 1
ATOM 4018 C C . ALA B 1 233 ? 20.875 9.102 -1.526 1 96.12 233 ALA B C 1
ATOM 4020 O O . ALA B 1 233 ? 22.031 9.305 -1.88 1 96.12 233 ALA B O 1
ATOM 4021 N N . ALA B 1 234 ? 19.938 9.977 -1.572 1 92.94 234 ALA B N 1
ATOM 4022 C CA . ALA B 1 234 ? 20.172 11.289 -2.17 1 92.94 234 ALA B CA 1
ATOM 4023 C C . ALA B 1 234 ? 20.781 12.258 -1.151 1 92.94 234 ALA B C 1
ATOM 4025 O O . ALA B 1 234 ? 20.984 13.43 -1.455 1 92.94 234 ALA B O 1
ATOM 4026 N N . GLY B 1 235 ? 20.906 11.828 0.057 1 93.69 235 GLY B N 1
ATOM 4027 C CA . GLY B 1 235 ? 21.562 12.641 1.07 1 93.69 235 GLY B CA 1
ATOM 4028 C C . GLY B 1 235 ? 20.625 13.57 1.799 1 93.69 235 GLY B C 1
ATOM 4029 O O . GLY B 1 235 ? 21.062 14.523 2.457 1 93.69 235 GLY B O 1
ATOM 4030 N N . GLN B 1 236 ? 19.359 13.297 1.738 1 92.81 236 GLN B N 1
ATOM 4031 C CA . GLN B 1 236 ? 18.391 14.227 2.295 1 92.81 236 GLN B CA 1
ATOM 4032 C C . GLN B 1 236 ? 18.188 13.977 3.787 1 92.81 236 GLN B C 1
ATOM 4034 O O . GLN B 1 236 ? 17.578 14.805 4.484 1 92.81 236 GLN B O 1
ATOM 4039 N N . GLY B 1 237 ? 18.625 12.906 4.25 1 95.06 237 GLY B N 1
ATOM 4040 C CA . GLY B 1 237 ? 18.469 12.539 5.648 1 95.06 237 GLY B CA 1
ATOM 4041 C C . GLY B 1 237 ? 18.797 11.086 5.926 1 95.06 237 GLY B C 1
ATOM 4042 O O . GLY B 1 237 ? 19.375 10.406 5.078 1 95.06 237 GLY B O 1
ATOM 4043 N N . TRP B 1 238 ? 18.5 10.688 7.148 1 96.38 238 TRP B N 1
ATOM 4044 C CA . TRP B 1 238 ? 18.594 9.289 7.559 1 96.38 238 TRP B CA 1
ATOM 4045 C C . TRP B 1 238 ? 17.266 8.789 8.117 1 96.38 238 TRP B C 1
ATOM 4047 O O . TRP B 1 238 ? 16.328 9.578 8.305 1 96.38 238 TRP B O 1
ATOM 4057 N N . SER B 1 239 ? 17.125 7.492 8.258 1 97.06 239 SER B N 1
ATOM 4058 C CA . SER B 1 239 ? 15.852 6.957 8.711 1 97.06 239 SER B CA 1
ATOM 4059 C C . SER B 1 239 ? 16.047 5.68 9.523 1 97.06 239 SER B C 1
ATOM 4061 O O . SER B 1 239 ? 17.172 5.203 9.68 1 97.06 239 SER B O 1
ATOM 4063 N N . ILE B 1 240 ? 14.984 5.277 10.188 1 96.56 240 ILE B N 1
ATOM 4064 C CA . ILE B 1 240 ? 14.898 4.008 10.906 1 96.56 240 ILE B CA 1
ATOM 4065 C C . ILE B 1 240 ? 13.961 3.059 10.156 1 96.56 240 ILE B C 1
ATOM 4067 O O . ILE B 1 240 ? 12.781 3.363 9.969 1 96.56 240 ILE B O 1
ATOM 4071 N N . LEU B 1 241 ? 14.484 1.955 9.703 1 97.19 241 LEU B N 1
ATOM 4072 C CA . LEU B 1 241 ? 13.734 0.977 8.922 1 97.19 241 LEU B CA 1
ATOM 4073 C C . LEU B 1 241 ? 14.031 -0.441 9.398 1 97.19 241 LEU B C 1
ATOM 4075 O O . LEU B 1 241 ? 14.523 -0.635 10.508 1 97.19 241 LEU B O 1
ATOM 4079 N N . THR B 1 242 ? 13.555 -1.422 8.617 1 96.69 242 THR B N 1
ATOM 4080 C CA . THR B 1 242 ? 13.836 -2.83 8.875 1 96.69 242 THR B CA 1
ATOM 4081 C C . THR B 1 242 ? 14.672 -3.436 7.754 1 96.69 242 THR B C 1
ATOM 4083 O O . THR B 1 242 ? 14.633 -2.953 6.621 1 96.69 242 THR B O 1
ATOM 4086 N N . PRO B 1 243 ? 15.422 -4.512 8.102 1 96.5 243 PRO B N 1
ATOM 4087 C CA . PRO B 1 243 ? 16.172 -5.191 7.039 1 96.5 243 PRO B CA 1
ATOM 4088 C C . PRO B 1 243 ? 15.273 -5.633 5.879 1 96.5 243 PRO B C 1
ATOM 4090 O O . PRO B 1 243 ? 15.633 -5.461 4.715 1 96.5 243 PRO B O 1
ATOM 4093 N N . SER B 1 244 ? 14.133 -6.172 6.184 1 96 244 SER B N 1
ATOM 4094 C CA . SER B 1 244 ? 13.219 -6.59 5.121 1 96 244 SER B CA 1
ATOM 4095 C C . SER B 1 244 ? 12.75 -5.398 4.297 1 96 244 SER B C 1
ATOM 4097 O O . SER B 1 244 ? 12.594 -5.504 3.076 1 96 244 SER B O 1
ATOM 4099 N N . GLY B 1 245 ? 12.492 -4.273 4.953 1 94.69 245 GLY B N 1
ATOM 4100 C CA . GLY B 1 245 ? 12.125 -3.062 4.238 1 94.69 245 GLY B CA 1
ATOM 4101 C C . GLY B 1 245 ? 13.219 -2.553 3.322 1 94.69 245 GLY B C 1
ATOM 4102 O O . GLY B 1 245 ? 12.945 -2.121 2.201 1 94.69 245 GLY B O 1
ATOM 4103 N N . VAL B 1 246 ? 14.414 -2.564 3.783 1 95.12 246 VAL B N 1
ATOM 4104 C CA . VAL B 1 246 ? 15.562 -2.107 2.998 1 95.12 246 VAL B CA 1
ATOM 4105 C C . VAL B 1 246 ? 15.719 -2.979 1.755 1 95.12 246 VAL B C 1
ATOM 4107 O O . VAL B 1 246 ? 15.992 -2.473 0.664 1 95.12 246 VAL B O 1
ATOM 4110 N N . LEU B 1 247 ? 15.531 -4.246 1.915 1 92 247 LEU B N 1
ATOM 4111 C CA . LEU B 1 247 ? 15.625 -5.156 0.778 1 92 247 LEU B CA 1
ATOM 4112 C C . LEU B 1 247 ? 14.508 -4.879 -0.229 1 92 247 LEU B C 1
ATOM 4114 O O . LEU B 1 247 ? 14.734 -4.957 -1.439 1 92 247 LEU B O 1
ATOM 4118 N N . HIS B 1 248 ? 13.328 -4.582 0.244 1 88.38 248 HIS B N 1
ATOM 4119 C CA . HIS B 1 248 ? 12.18 -4.266 -0.6 1 88.38 248 HIS B CA 1
ATOM 4120 C C . HIS B 1 248 ? 12.445 -3.027 -1.449 1 88.38 248 HIS B C 1
ATOM 4122 O O . HIS B 1 248 ? 12.039 -2.969 -2.611 1 88.38 248 HIS B O 1
ATOM 4128 N N . GLY B 1 249 ? 13.062 -2.053 -0.914 1 87.88 249 GLY B N 1
ATOM 4129 C CA . GLY B 1 249 ? 13.406 -0.833 -1.63 1 87.88 249 GLY B CA 1
ATOM 4130 C C . GLY B 1 249 ? 14.875 -0.741 -1.982 1 87.88 249 GLY B C 1
ATOM 4131 O O . GLY B 1 249 ? 15.445 0.353 -2.02 1 87.88 249 GLY B O 1
ATOM 4132 N N . LYS B 1 250 ? 15.43 -1.82 -2.227 1 85.94 250 LYS B N 1
ATOM 4133 C CA . LYS B 1 250 ? 16.875 -1.904 -2.383 1 85.94 250 LYS B CA 1
ATOM 4134 C C . LYS B 1 250 ? 17.375 -0.923 -3.439 1 85.94 250 LYS B C 1
ATOM 4136 O O . LYS B 1 250 ? 16.797 -0.833 -4.527 1 85.94 250 LYS B O 1
ATOM 4141 N N . ARG B 1 251 ? 18.453 -0.243 -3.043 1 86.56 251 ARG B N 1
ATOM 4142 C CA . ARG B 1 251 ? 19.109 0.715 -3.926 1 86.56 251 ARG B CA 1
ATOM 4143 C C . ARG B 1 251 ? 20.516 1.023 -3.439 1 86.56 251 ARG B C 1
ATOM 4145 O O . ARG B 1 251 ? 20.844 0.794 -2.273 1 86.56 251 ARG B O 1
ATOM 4152 N N . ALA B 1 252 ? 21.281 1.545 -4.328 1 89.94 252 ALA B N 1
ATOM 4153 C CA . ALA B 1 252 ? 22.625 1.979 -3.957 1 89.94 252 ALA B CA 1
ATOM 4154 C C . ALA B 1 252 ? 22.594 3.318 -3.227 1 89.94 252 ALA B C 1
ATOM 4156 O O . ALA B 1 252 ? 21.578 4.02 -3.256 1 89.94 252 ALA B O 1
ATOM 4157 N N . GLY B 1 253 ? 23.578 3.531 -2.48 1 95.69 253 GLY B N 1
ATOM 4158 C CA . GLY B 1 253 ? 23.75 4.855 -1.903 1 95.69 253 GLY B CA 1
ATOM 4159 C C . GLY B 1 253 ? 23.297 4.934 -0.457 1 95.69 253 GLY B C 1
ATOM 4160 O O . GLY B 1 253 ? 23.156 6.027 0.093 1 95.69 253 GLY B O 1
ATOM 4161 N N . VAL B 1 254 ? 23.078 3.736 0.078 1 96.88 254 VAL B N 1
ATOM 4162 C CA . VAL B 1 254 ? 22.656 3.748 1.476 1 96.88 254 VAL B CA 1
ATOM 4163 C C . VAL B 1 254 ? 23.609 2.879 2.305 1 96.88 254 VAL B C 1
ATOM 4165 O O . VAL B 1 254 ? 24.25 1.971 1.773 1 96.88 254 VAL B O 1
ATOM 4168 N N . ALA B 1 255 ? 23.734 3.197 3.541 1 97.44 255 ALA B N 1
ATOM 4169 C CA . ALA B 1 255 ? 24.516 2.445 4.52 1 97.44 255 ALA B CA 1
ATOM 4170 C C . ALA B 1 255 ? 23.656 2.049 5.719 1 97.44 255 ALA B C 1
ATOM 4172 O O . ALA B 1 255 ? 22.891 2.861 6.234 1 97.44 255 ALA B O 1
ATOM 4173 N N . LEU B 1 256 ? 23.781 0.791 6.109 1 97.38 256 LEU B N 1
ATOM 4174 C CA . LEU B 1 256 ? 23.031 0.263 7.246 1 97.38 256 LEU B CA 1
ATOM 4175 C C . LEU B 1 256 ? 23.859 0.341 8.523 1 97.38 256 LEU B C 1
ATOM 4177 O O . LEU B 1 256 ? 25.078 0.08 8.508 1 97.38 256 LEU B O 1
ATOM 4181 N N . ALA B 1 257 ? 23.266 0.743 9.609 1 96.62 257 ALA B N 1
ATOM 4182 C CA . ALA B 1 257 ? 23.938 0.821 10.906 1 96.62 257 ALA B CA 1
ATOM 4183 C C . ALA B 1 257 ? 23 0.405 12.031 1 96.62 257 ALA B C 1
ATOM 4185 O O . ALA B 1 257 ? 21.781 0.522 11.906 1 96.62 257 ALA B O 1
ATOM 4186 N N . PRO B 1 258 ? 23.531 -0.112 13.141 1 94.62 258 PRO B N 1
ATOM 4187 C CA . PRO B 1 258 ? 22.688 -0.379 14.312 1 94.62 258 PRO B CA 1
ATOM 4188 C C . PRO B 1 258 ? 22.109 0.893 14.922 1 94.62 258 PRO B C 1
ATOM 4190 O O . PRO B 1 258 ? 22.672 1.977 14.758 1 94.62 258 PRO B O 1
ATOM 4193 N N . LEU B 1 259 ? 20.938 0.744 15.547 1 92.62 259 LEU B N 1
ATOM 4194 C CA . LEU B 1 259 ? 20.391 1.872 16.297 1 92.62 259 LEU B CA 1
ATOM 4195 C C . LEU B 1 259 ? 21.281 2.205 17.5 1 92.62 259 LEU B C 1
ATOM 4197 O O . LEU B 1 259 ? 21.891 1.316 18.078 1 92.62 259 LEU B O 1
ATOM 4201 N N . ARG B 1 260 ? 21.156 3.512 17.734 1 82 260 ARG B N 1
ATOM 4202 C CA . ARG B 1 260 ? 21.828 3.943 18.953 1 82 260 ARG B CA 1
ATOM 4203 C C . ARG B 1 260 ? 21 3.59 20.188 1 82 260 ARG B C 1
ATOM 4205 O O . ARG B 1 260 ? 19.781 3.637 20.156 1 82 260 ARG B O 1
ATOM 4212 N N . GLY B 1 261 ? 21.672 3.156 21.25 1 81.94 261 GLY B N 1
ATOM 4213 C CA . GLY B 1 261 ? 20.969 2.799 22.469 1 81.94 261 GLY B CA 1
ATOM 4214 C C . GLY B 1 261 ? 20.406 1.39 22.438 1 81.94 261 GLY B C 1
ATOM 4215 O O . GLY B 1 261 ? 20.953 0.513 21.766 1 81.94 261 GLY B O 1
ATOM 4216 N N . PRO B 1 262 ? 19.281 1.267 23.297 1 84.19 262 PRO B N 1
ATOM 4217 C CA . PRO B 1 262 ? 18.641 -0.056 23.297 1 84.19 262 PRO B CA 1
ATOM 4218 C C . PRO B 1 262 ? 17.969 -0.397 21.969 1 84.19 262 PRO B C 1
ATOM 4220 O O . PRO B 1 262 ? 17.344 0.465 21.344 1 84.19 262 PRO B O 1
ATOM 4223 N N . GLY B 1 263 ? 18.234 -1.507 21.5 1 86.25 263 GLY B N 1
ATOM 4224 C CA . GLY B 1 263 ? 17.656 -1.955 20.234 1 86.25 263 GLY B CA 1
ATOM 4225 C C . GLY B 1 263 ? 16.156 -2.076 20.281 1 86.25 263 GLY B C 1
ATOM 4226 O O . GLY B 1 263 ? 15.539 -1.947 21.328 1 86.25 263 GLY B O 1
ATOM 4227 N N . MET B 1 264 ? 15.555 -2.072 19.094 1 91.81 264 MET B N 1
ATOM 4228 C CA . MET B 1 264 ? 14.133 -2.332 18.859 1 91.81 264 MET B CA 1
ATOM 4229 C C . MET B 1 264 ? 13.945 -3.436 17.812 1 91.81 264 MET B C 1
ATOM 4231 O O . MET B 1 264 ? 14.719 -3.531 16.859 1 91.81 264 MET B O 1
ATOM 4235 N N . SER B 1 265 ? 12.961 -4.266 18.141 1 93.81 265 SER B N 1
ATOM 4236 C CA . SER B 1 265 ? 12.703 -5.352 17.203 1 93.81 265 SER B CA 1
ATOM 4237 C C . SER B 1 265 ? 11.211 -5.535 16.969 1 93.81 265 SER B C 1
ATOM 4239 O O . SER B 1 265 ? 10.391 -5.02 17.719 1 93.81 265 SER B O 1
ATOM 4241 N N . ARG B 1 266 ? 10.883 -6.074 15.828 1 93.69 266 ARG B N 1
ATOM 4242 C CA . ARG B 1 266 ? 9.508 -6.496 15.586 1 93.69 266 ARG B CA 1
ATOM 4243 C C . ARG B 1 266 ? 9.453 -7.969 15.18 1 93.69 266 ARG B C 1
ATOM 4245 O O . ARG B 1 266 ? 10.438 -8.516 14.68 1 93.69 266 ARG B O 1
ATOM 4252 N N . ARG B 1 267 ? 8.344 -8.531 15.531 1 95.62 267 ARG B N 1
ATOM 4253 C CA . ARG B 1 267 ? 8.094 -9.922 15.164 1 95.62 267 ARG B CA 1
ATOM 4254 C C . ARG B 1 267 ? 7.043 -10.016 14.055 1 95.62 267 ARG B C 1
ATOM 4256 O O . ARG B 1 267 ? 5.984 -9.391 14.141 1 95.62 267 ARG B O 1
ATOM 4263 N N . ILE B 1 268 ? 7.426 -10.633 12.992 1 97.19 268 ILE B N 1
ATOM 4264 C CA . ILE B 1 268 ? 6.477 -10.945 11.922 1 97.19 268 ILE B CA 1
ATOM 4265 C C . ILE B 1 268 ? 5.832 -12.305 12.188 1 97.19 268 ILE B C 1
ATOM 4267 O O . ILE B 1 268 ? 6.527 -13.281 12.469 1 97.19 268 ILE B O 1
ATOM 4271 N N . VAL B 1 269 ? 4.508 -12.336 12.078 1 97.31 269 VAL B N 1
ATOM 4272 C CA . VAL B 1 269 ? 3.777 -13.562 12.359 1 97.31 269 VAL B CA 1
ATOM 4273 C C . VAL B 1 269 ? 2.768 -13.828 11.25 1 97.31 269 VAL B C 1
ATOM 4275 O O . VAL B 1 269 ? 2.361 -12.914 10.539 1 97.31 269 VAL B O 1
ATOM 4278 N N . LEU B 1 270 ? 2.488 -15.023 11.039 1 97.12 270 LEU B N 1
ATOM 4279 C CA . LEU B 1 270 ? 1.298 -15.438 10.305 1 97.12 270 LEU B CA 1
ATOM 4280 C C . LEU B 1 270 ? 0.108 -15.602 11.242 1 97.12 270 LEU B C 1
ATOM 4282 O O . LEU B 1 270 ? 0.184 -16.344 12.219 1 97.12 270 LEU B O 1
ATOM 4286 N N . SER B 1 271 ? -0.92 -14.859 11.039 1 95.12 271 SER B N 1
ATOM 4287 C CA . SER B 1 271 ? -2.15 -14.953 11.82 1 95.12 271 SER B CA 1
ATOM 4288 C C . SER B 1 271 ? -3.285 -15.547 10.992 1 95.12 271 SER B C 1
ATOM 4290 O O . SER B 1 271 ? -3.438 -15.219 9.812 1 95.12 271 SER B O 1
ATOM 4292 N N . ALA B 1 272 ? -3.986 -16.391 11.57 1 91.19 272 ALA B N 1
ATOM 4293 C CA . ALA B 1 272 ? -5.16 -17.016 10.953 1 91.19 272 ALA B CA 1
ATOM 4294 C C . ALA B 1 272 ? -6.258 -17.234 11.992 1 91.19 272 ALA B C 1
ATOM 4296 O O . ALA B 1 272 ? -5.992 -17.25 13.195 1 91.19 272 ALA B O 1
ATOM 4297 N N . ARG B 1 273 ? -7.449 -17.312 11.445 1 77.62 273 ARG B N 1
ATOM 4298 C CA . ARG B 1 273 ? -8.523 -17.656 12.375 1 77.62 273 ARG B CA 1
ATOM 4299 C C . ARG B 1 273 ? -8.352 -19.078 12.891 1 77.62 273 ARG B C 1
ATOM 4301 O O . ARG B 1 273 ? -8.07 -20 12.125 1 77.62 273 ARG B O 1
ATOM 4308 N N . ALA B 1 274 ? -8.625 -19.172 14.133 1 76.38 274 ALA B N 1
ATOM 4309 C CA . ALA B 1 274 ? -8.422 -20.469 14.773 1 76.38 274 ALA B CA 1
ATOM 4310 C C . ALA B 1 274 ? -9.477 -21.469 14.328 1 76.38 274 ALA B C 1
ATOM 4312 O O . ALA B 1 274 ? -10.648 -21.109 14.156 1 76.38 274 ALA B O 1
ATOM 4313 N N . SER B 1 275 ? -9.039 -22.688 14.172 1 63.94 275 SER B N 1
ATOM 4314 C CA . SER B 1 275 ? -9.852 -23.891 14.008 1 63.94 275 SER B CA 1
ATOM 4315 C C . SER B 1 275 ? -10.641 -23.844 12.703 1 63.94 275 SER B C 1
ATOM 4317 O O . SER B 1 275 ? -11.586 -24.609 12.523 1 63.94 275 SER B O 1
ATOM 4319 N N . THR B 1 276 ? -10.312 -22.922 11.859 1 62.12 276 THR B N 1
ATOM 4320 C CA . THR B 1 276 ? -11.102 -22.859 10.641 1 62.12 276 THR B CA 1
ATOM 4321 C C . THR B 1 276 ? -10.352 -23.469 9.469 1 62.12 276 THR B C 1
ATOM 4323 O O . THR B 1 276 ? -10.969 -23.969 8.523 1 62.12 276 THR B O 1
ATOM 4326 N N . MET B 1 277 ? -9.094 -23.531 9.57 1 73.06 277 MET B N 1
ATOM 4327 C CA . MET B 1 277 ? -8.352 -23.891 8.375 1 73.06 277 MET B CA 1
ATOM 4328 C C . MET B 1 277 ? -7.477 -25.125 8.633 1 73.06 277 MET B C 1
ATOM 4330 O O . MET B 1 277 ? -6.574 -25.422 7.848 1 73.06 277 MET B O 1
ATOM 4334 N N . GLY B 1 278 ? -7.746 -25.812 9.727 1 76.25 278 GLY B N 1
ATOM 4335 C CA . GLY B 1 278 ? -6.973 -27 10.031 1 76.25 278 GLY B CA 1
ATOM 4336 C C . GLY B 1 278 ? -5.488 -26.734 10.172 1 76.25 278 GLY B C 1
ATOM 4337 O O . GLY B 1 278 ? -5.082 -25.812 10.898 1 76.25 278 GLY B O 1
ATOM 4338 N N . ASP B 1 279 ? -4.711 -27.5 9.32 1 82.19 279 ASP B N 1
ATOM 4339 C CA . ASP B 1 279 ? -3.262 -27.422 9.453 1 82.19 279 ASP B CA 1
ATOM 4340 C C . ASP B 1 279 ? -2.67 -26.484 8.398 1 82.19 279 ASP B C 1
ATOM 4342 O O . ASP B 1 279 ? -1.456 -26.266 8.367 1 82.19 279 ASP B O 1
ATOM 4346 N N . LEU B 1 280 ? -3.512 -25.875 7.668 1 83.94 280 LEU B N 1
ATOM 4347 C CA . LEU B 1 280 ? -3.037 -25.078 6.543 1 83.94 280 LEU B CA 1
ATOM 4348 C C . LEU B 1 280 ? -2.203 -23.891 7.023 1 83.94 280 LEU B C 1
ATOM 4350 O O . LEU B 1 280 ? -1.127 -23.625 6.488 1 83.94 280 LEU B O 1
ATOM 4354 N N . PRO B 1 281 ? -2.631 -23.203 8.086 1 90.56 281 PRO B N 1
ATOM 4355 C CA . PRO B 1 281 ? -1.802 -22.094 8.562 1 90.56 281 PRO B CA 1
ATOM 4356 C C . PRO B 1 281 ? -0.405 -22.531 8.992 1 90.56 281 PRO B C 1
ATOM 4358 O O . PRO B 1 281 ? 0.581 -21.859 8.695 1 90.56 281 PRO B O 1
ATOM 4361 N N . GLY B 1 282 ? -0.333 -23.656 9.617 1 92.5 282 GLY B N 1
ATOM 4362 C CA . GLY B 1 282 ? 0.963 -24.188 10 1 92.5 282 GLY B CA 1
ATOM 4363 C C . GLY B 1 282 ? 1.834 -24.547 8.812 1 92.5 282 GLY B C 1
ATOM 4364 O O . GLY B 1 282 ? 3.037 -24.281 8.812 1 92.5 282 GLY B O 1
ATOM 4365 N N . ALA B 1 283 ? 1.258 -25.141 7.824 1 90.94 283 ALA B N 1
ATOM 4366 C CA . ALA B 1 283 ? 1.983 -25.516 6.613 1 90.94 283 ALA B CA 1
ATOM 4367 C C . ALA B 1 283 ? 2.479 -24.266 5.871 1 90.94 283 ALA B C 1
ATOM 4369 O O . ALA B 1 283 ? 3.615 -24.234 5.395 1 90.94 283 ALA B O 1
ATOM 4370 N N . VAL B 1 284 ? 1.618 -23.312 5.781 1 93.75 284 VAL B N 1
ATOM 4371 C CA . VAL B 1 284 ? 1.991 -22.062 5.117 1 93.75 284 VAL B CA 1
ATOM 4372 C C . VAL B 1 284 ? 3.107 -21.375 5.902 1 93.75 284 VAL B C 1
ATOM 4374 O O . VAL B 1 284 ? 4.055 -20.844 5.312 1 93.75 284 VAL B O 1
ATOM 4377 N N . ALA B 1 285 ? 3.016 -21.438 7.195 1 97.19 285 ALA B N 1
ATOM 4378 C CA . ALA B 1 285 ? 4.055 -20.844 8.039 1 97.19 285 ALA B CA 1
ATOM 4379 C C . ALA B 1 285 ? 5.402 -21.516 7.805 1 97.19 285 ALA B C 1
ATOM 4381 O O . ALA B 1 285 ? 6.438 -20.859 7.73 1 97.19 285 ALA B O 1
ATOM 4382 N N . GLN B 1 286 ? 5.344 -22.812 7.723 1 96.81 286 GLN B N 1
ATOM 4383 C CA . GLN B 1 286 ? 6.578 -23.547 7.484 1 96.81 286 GLN B CA 1
ATOM 4384 C C . GLN B 1 286 ? 7.199 -23.172 6.145 1 96.81 286 GLN B C 1
ATOM 4386 O O . GLN B 1 286 ? 8.414 -22.984 6.047 1 96.81 286 GLN B O 1
ATOM 4391 N N . ARG B 1 287 ? 6.41 -23.078 5.141 1 96.06 287 ARG B N 1
ATOM 4392 C CA . ARG B 1 287 ? 6.891 -22.641 3.834 1 96.06 287 ARG B CA 1
ATOM 4393 C C . ARG B 1 287 ? 7.473 -21.234 3.902 1 96.06 287 ARG B C 1
ATOM 4395 O O . ARG B 1 287 ? 8.531 -20.969 3.328 1 96.06 287 ARG B O 1
ATOM 4402 N N . LEU B 1 288 ? 6.781 -20.375 4.566 1 98.06 288 LEU B N 1
ATOM 4403 C CA . LEU B 1 288 ? 7.215 -18.984 4.691 1 98.06 288 LEU B CA 1
ATOM 4404 C C . LEU B 1 288 ? 8.562 -18.891 5.402 1 98.06 288 LEU B C 1
ATOM 4406 O O . LEU B 1 288 ? 9.414 -18.094 5.02 1 98.06 288 LEU B O 1
ATOM 4410 N N . ARG B 1 289 ? 8.758 -19.672 6.445 1 98.38 289 ARG B N 1
ATOM 4411 C CA . ARG B 1 289 ? 10.023 -19.656 7.164 1 98.38 289 ARG B CA 1
ATOM 4412 C C . ARG B 1 289 ? 11.188 -20 6.234 1 98.38 289 ARG B C 1
ATOM 4414 O O . ARG B 1 289 ? 12.242 -19.375 6.293 1 98.38 289 ARG B O 1
ATOM 4421 N N . GLY B 1 290 ? 10.992 -20.984 5.418 1 97.88 290 GLY B N 1
ATOM 4422 C CA . GLY B 1 290 ? 12.016 -21.328 4.441 1 97.88 290 GLY B CA 1
ATOM 4423 C C . GLY B 1 290 ? 12.297 -20.203 3.467 1 97.88 290 GLY B C 1
ATOM 4424 O O . GLY B 1 290 ? 13.461 -19.875 3.201 1 97.88 290 GLY B O 1
ATOM 4425 N N . LEU B 1 291 ? 11.281 -19.594 2.947 1 97.75 291 LEU B N 1
ATOM 4426 C CA . LEU B 1 291 ? 11.414 -18.5 1.992 1 97.75 291 LEU B CA 1
ATOM 4427 C C . LEU B 1 291 ? 12.078 -17.281 2.643 1 97.75 291 LEU B C 1
ATOM 4429 O O . LEU B 1 291 ? 12.922 -16.625 2.029 1 97.75 291 LEU B O 1
ATOM 4433 N N . LEU B 1 292 ? 11.648 -17 3.881 1 98.12 292 LEU B N 1
ATOM 4434 C CA . LEU B 1 292 ? 12.203 -15.852 4.586 1 98.12 292 LEU B CA 1
ATOM 4435 C C . LEU B 1 292 ? 13.688 -16.047 4.863 1 98.12 292 LEU B C 1
ATOM 4437 O O . LEU B 1 292 ? 14.477 -15.109 4.777 1 98.12 292 LEU B O 1
ATOM 4441 N N . ALA B 1 293 ? 14.062 -17.266 5.219 1 98 293 ALA B N 1
ATOM 4442 C CA . ALA B 1 293 ? 15.469 -17.578 5.438 1 98 293 ALA B CA 1
ATOM 4443 C C . ALA B 1 293 ? 16.297 -17.328 4.18 1 98 293 ALA B C 1
ATOM 4445 O O . ALA B 1 293 ? 17.359 -16.719 4.242 1 98 293 ALA B O 1
ATOM 4446 N N . GLU B 1 294 ? 15.781 -17.719 3.078 1 97.19 294 GLU B N 1
ATOM 4447 C CA . GLU B 1 294 ? 16.516 -17.703 1.819 1 97.19 294 GLU B CA 1
ATOM 4448 C C . GLU B 1 294 ? 16.5 -16.328 1.186 1 97.19 294 GLU B C 1
ATOM 4450 O O . GLU B 1 294 ? 17.5 -15.891 0.596 1 97.19 294 GLU B O 1
ATOM 4455 N N . ARG B 1 295 ? 15.344 -15.633 1.299 1 96.5 295 ARG B N 1
ATOM 4456 C CA . ARG B 1 295 ? 15.148 -14.453 0.466 1 96.5 295 ARG B CA 1
ATOM 4457 C C . ARG B 1 295 ? 15.281 -13.172 1.287 1 96.5 295 ARG B C 1
ATOM 4459 O O . ARG B 1 295 ? 15.438 -12.086 0.729 1 96.5 295 ARG B O 1
ATOM 4466 N N . ILE B 1 296 ? 15.219 -13.297 2.574 1 97 296 ILE B N 1
ATOM 4467 C CA . ILE B 1 296 ? 15.281 -12.102 3.406 1 97 296 ILE B CA 1
ATOM 4468 C C . ILE B 1 296 ? 16.516 -12.164 4.312 1 97 296 ILE B C 1
ATOM 4470 O O . ILE B 1 296 ? 17.422 -11.336 4.203 1 97 296 ILE B O 1
ATOM 4474 N N . VAL B 1 297 ? 16.641 -13.203 5.121 1 97.94 297 VAL B N 1
ATOM 4475 C CA . VAL B 1 297 ? 17.672 -13.281 6.148 1 97.94 297 VAL B CA 1
ATOM 4476 C C . VAL B 1 297 ? 19.047 -13.414 5.488 1 97.94 297 VAL B C 1
ATOM 4478 O O . VAL B 1 297 ? 19.953 -12.641 5.789 1 97.94 297 VAL B O 1
ATOM 4481 N N . ALA B 1 298 ? 19.219 -14.32 4.578 1 97.62 298 ALA B N 1
ATOM 4482 C CA . ALA B 1 298 ? 20.516 -14.586 3.959 1 97.62 298 ALA B CA 1
ATOM 4483 C C . ALA B 1 298 ? 21.047 -13.344 3.24 1 97.62 298 ALA B C 1
ATOM 4485 O O . ALA B 1 298 ? 22.172 -12.906 3.48 1 97.62 298 ALA B O 1
ATOM 4486 N N . PRO B 1 299 ? 20.219 -12.758 2.383 1 96.25 299 PRO B N 1
ATOM 4487 C CA . PRO B 1 299 ? 20.734 -11.562 1.713 1 96.25 299 PRO B CA 1
ATOM 4488 C C . PRO B 1 299 ? 21.016 -10.414 2.686 1 96.25 299 PRO B C 1
ATOM 4490 O O . PRO B 1 299 ? 21.969 -9.656 2.486 1 96.25 299 PRO B O 1
ATOM 4493 N N . ALA B 1 300 ? 20.188 -10.242 3.684 1 96.38 300 ALA B N 1
ATOM 4494 C CA . ALA B 1 300 ? 20.422 -9.195 4.672 1 96.38 300 ALA B CA 1
ATOM 4495 C C . ALA B 1 300 ? 21.75 -9.414 5.402 1 96.38 300 ALA B C 1
ATOM 4497 O O . ALA B 1 300 ? 22.516 -8.477 5.617 1 96.38 300 ALA B O 1
ATOM 4498 N N . LEU B 1 301 ? 22.031 -10.641 5.75 1 96.94 301 LEU B N 1
ATOM 4499 C CA . LEU B 1 301 ? 23.266 -10.969 6.473 1 96.94 301 LEU B CA 1
ATOM 4500 C C . LEU B 1 301 ? 24.484 -10.805 5.574 1 96.94 301 LEU B C 1
ATOM 4502 O O . LEU B 1 301 ? 25.562 -10.477 6.047 1 96.94 301 LEU B O 1
ATOM 4506 N N . ALA B 1 302 ? 24.328 -11.078 4.293 1 95.94 302 ALA B N 1
ATOM 4507 C CA . ALA B 1 302 ? 25.422 -10.859 3.348 1 95.94 302 ALA B CA 1
ATOM 4508 C C . ALA B 1 302 ? 25.797 -9.383 3.271 1 95.94 302 ALA B C 1
ATOM 4510 O O . ALA B 1 302 ? 26.969 -9.031 3.135 1 95.94 302 ALA B O 1
ATOM 4511 N N . GLU B 1 303 ? 24.812 -8.523 3.391 1 94 303 GLU B N 1
ATOM 4512 C CA . GLU B 1 303 ? 25.031 -7.086 3.311 1 94 303 GLU B CA 1
ATOM 4513 C C . GLU B 1 303 ? 25.516 -6.523 4.645 1 94 303 GLU B C 1
ATOM 4515 O O . GLU B 1 303 ? 26.375 -5.641 4.68 1 94 303 GLU B O 1
ATOM 4520 N N . ALA B 1 304 ? 24.938 -6.996 5.668 1 96.12 304 ALA B N 1
ATOM 4521 C CA . ALA B 1 304 ? 25.266 -6.543 7.02 1 96.12 304 ALA B CA 1
ATOM 4522 C C . ALA B 1 304 ? 25.375 -7.719 7.984 1 96.12 304 ALA B C 1
ATOM 4524 O O . ALA B 1 304 ? 24.422 -8.016 8.719 1 96.12 304 ALA B O 1
ATOM 4525 N N . PRO B 1 305 ? 26.578 -8.273 8.125 1 96.44 305 PRO B N 1
ATOM 4526 C CA . PRO B 1 305 ? 26.766 -9.477 8.93 1 96.44 305 PRO B CA 1
ATOM 4527 C C . PRO B 1 305 ? 26.422 -9.266 10.406 1 96.44 305 PRO B C 1
ATOM 4529 O O . PRO B 1 305 ? 26.062 -10.211 11.109 1 96.44 305 PRO B O 1
ATOM 4532 N N . TRP B 1 306 ? 26.5 -8.055 10.875 1 95 306 TRP B N 1
ATOM 4533 C CA . TRP B 1 306 ? 26.234 -7.754 12.273 1 95 306 TRP B CA 1
ATOM 4534 C C . TRP B 1 306 ? 24.766 -7.996 12.617 1 95 306 TRP B C 1
ATOM 4536 O O . TRP B 1 306 ? 24.391 -8.031 13.789 1 95 306 TRP B O 1
ATOM 4546 N N . LEU B 1 307 ? 23.906 -8.188 11.617 1 96.25 307 LEU B N 1
ATOM 4547 C CA . LEU B 1 307 ? 22.484 -8.453 11.82 1 96.25 307 LEU B CA 1
ATOM 4548 C C . LEU B 1 307 ? 22.266 -9.859 12.359 1 96.25 307 LEU B C 1
ATOM 4550 O O . LEU B 1 307 ? 21.156 -10.188 12.812 1 96.25 307 LEU B O 1
ATOM 4554 N N . ALA B 1 308 ? 23.234 -10.734 12.336 1 95.12 308 ALA B N 1
ATOM 4555 C CA . ALA B 1 308 ? 23.094 -12.148 12.68 1 95.12 308 ALA B CA 1
ATOM 4556 C C . ALA B 1 308 ? 22.594 -12.32 14.109 1 95.12 308 ALA B C 1
ATOM 4558 O O . ALA B 1 308 ? 21.891 -13.289 14.414 1 95.12 308 ALA B O 1
ATOM 4559 N N . ALA B 1 309 ? 22.797 -11.383 14.945 1 91 309 ALA B N 1
ATOM 4560 C CA . ALA B 1 309 ? 22.438 -11.477 16.359 1 91 309 ALA B CA 1
ATOM 4561 C C . ALA B 1 309 ? 20.953 -11.211 16.562 1 91 309 ALA B C 1
ATOM 4563 O O . ALA B 1 309 ? 20.375 -11.641 17.562 1 91 309 ALA B O 1
ATOM 4564 N N . SER B 1 310 ? 20.344 -10.539 15.625 1 94.75 310 SER B N 1
ATOM 4565 C CA . SER B 1 310 ? 19.016 -10.016 15.945 1 94.75 310 SER B CA 1
ATOM 4566 C C . SER B 1 310 ? 18.031 -10.305 14.82 1 94.75 310 SER B C 1
ATOM 4568 O O . SER B 1 310 ? 16.828 -10.102 14.984 1 94.75 310 SER B O 1
ATOM 4570 N N . LEU B 1 311 ? 18.484 -10.742 13.672 1 96.44 31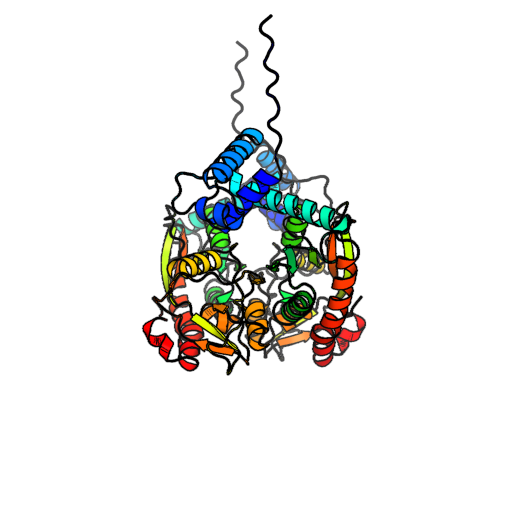1 LEU B N 1
ATOM 4571 C CA . LEU B 1 311 ? 17.656 -11.109 12.539 1 96.44 311 LEU B CA 1
ATOM 4572 C C . LEU B 1 311 ? 17.594 -12.625 12.375 1 96.44 311 LEU B C 1
ATOM 4574 O O . LEU B 1 311 ? 18.594 -13.258 12.023 1 96.44 311 LEU B O 1
ATOM 4578 N N . ARG B 1 312 ? 16.375 -13.188 12.578 1 95.81 312 ARG B N 1
ATOM 4579 C CA . ARG B 1 312 ? 16.328 -14.641 12.508 1 95.81 312 ARG B CA 1
ATOM 4580 C C . ARG B 1 312 ? 14.914 -15.125 12.203 1 95.81 312 ARG B C 1
ATOM 4582 O O . ARG B 1 312 ? 13.938 -14.492 12.609 1 95.81 312 ARG B O 1
ATOM 4589 N N . VAL B 1 313 ? 14.883 -16.188 11.562 1 97.69 313 VAL B N 1
ATOM 4590 C CA . VAL B 1 313 ? 13.617 -16.891 11.359 1 97.69 313 VAL B CA 1
ATOM 4591 C C . VAL B 1 313 ? 13.195 -17.578 12.648 1 97.69 313 VAL B C 1
ATOM 4593 O O . VAL B 1 313 ? 14.031 -18.156 13.352 1 97.69 313 VAL B O 1
ATOM 4596 N N . GLU B 1 314 ? 11.938 -17.484 12.961 1 95.62 314 GLU B N 1
ATOM 4597 C CA . GLU B 1 314 ? 11.414 -18.078 14.195 1 95.62 314 GLU B CA 1
ATOM 4598 C C . GLU B 1 314 ? 10.844 -19.469 13.945 1 95.62 314 GLU B C 1
ATOM 4600 O O . GLU B 1 314 ? 10.375 -19.766 12.844 1 95.62 314 GLU B O 1
#

InterPro domains:
  IPR000847 LysR, HTH, N-terminal domain [PF00126] (17-73)
  IPR000847 LysR, HTH, N-terminal domain [PR00039] (29-40)
  IPR000847 LysR, HTH, N-terminal domain [PR00039] (40-50)
  IPR000847 LysR, HTH, N-terminal domain [PR00039] (50-61)
  IPR000847 LysR, HTH, N-terminal domain [PS50931] (18-69)
  IPR005119 LysR, substrate-binding [PF03466] (103-276)
  IPR036388 Winged helix-like DNA-binding domain superfamily [G3DSA:1.10.10.10] (9-89)
  IPR036390 Winged helix DNA-binding domain superfamily [SSF46785] (13-113)

pLDDT: mean 82.02, std 16.13, range [23.8, 98.38]

Secondary structure (DSSP, 8-state):
-------------HHHHHHHHHHHHHSSHHHHHHHHTS-HHHHHHHHHHHHHHHTS--EETTSSS-EE-HHHHHHHHHHHHHHHHHHHHHHHTT-S-TT--SEEEEEE-GGGTTTTHHHHHHHHHHH-TT-EEEEEE--HHHHHHHHHTTS-SEEEEEPPSS--TTEEEEEEEEEE-EEEEETT-TT-S--BEEEPTTSHHHHHHHHHHHHTT-----SEEES-HHHHHHHHHTTS-BEEE-HHHHHHT--SSEEEEPPSSS--EEEEEEEEETTTSTTHHHHHHHHHHHHHIIIIIHHHHHH-GGGGGT-EE-/-------------HHHHHHHHHHHHHSSHHHHHHHHTS-HHHHHHHHHHHHHHHTS--EETTSSS-EE-HHHHHHHHHHHHHHHHHHHHHHHTT-S-TT--SEEEEEE-GGGTTTTHHHHHHHHHHH-TT-EEEEEE--HHHHHHHHHTTS-SEEEEEPPSS--TTEEEEEEEEEE-EEEEETT-TT-S--BEEEPTTSHHHHHHHHHHHHTT-----SEEES-HHHHHHHHHTTS-BEEE-HHHHHHT--SSEEEEPPSSS--EEEEEEEEETTTSTTHHHHHHHHHHHHHIIIIIHHHHHH-GGGGGT-EE-

Sequence (628 aa):
MTGKAKGRGEKVSLWAVEMLVATAEEGAITAAARRLGVSASAVSQQIVALEAALGAELVDRTARPFGLTAAGRAFLPHAEAMLDELARGRAGVGLADPAGLRSFRLGMIEDFEAEVTPLLLAGMGAELTACRFLLETGPSHRLAAQLEARALDMVVAAEIEAAQEGVERHPLLSEPLIAVWPEGLVGADLPLLHYSRRTLMGQQIAAYLGRIGESPGHRFEIDSTPAILAMVAAGQGWSILTPSGVLHGKRAGVALAPLRGPGMSRRIVLSARASTMGDLPGAVAQRLRGLLAERIVAPALAEAPWLAASLRVEMTGKAKGRGEKVSLWAVEMLVATAEEGAITAAARRLGVSASAVSQQIVALEAALGAELVDRTARPFGLTAAGRAFLPHAEAMLDELARGRAGVGLADPAGLRSFRLGMIEDFEAEVTPLLLAGMGAELTACRFLLETGPSHRLAAQLEARALDMVVAAEIEAAQEGVERHPLLSEPLIAVWPEGLVGADLPLLHYSRRTLMGQQIAAYLGRIGESPGHRFEIDSTPAILAMVAAGQGWSILTPSGVLHGKRAGVALAPLRGPGMSRRIVLSARASTMGDLPGAVAQRLRGLLAERIVAPALAEAPWLAASLRVE

Organism: Rhodobacter capsulatus (strain ATCC BAA-309 / NBRC 16581 / SB1003) (NCBI:txid272942)

Solvent-accessible surface area (backbone atoms only — not comparable to full-atom values): 32681 Å² total; per-residue (Å²): 134,81,71,73,74,70,74,74,71,49,69,76,45,68,65,23,36,50,42,45,51,38,20,64,72,58,33,26,54,61,51,22,9,61,73,69,71,47,49,42,66,55,40,51,50,31,39,50,46,38,19,61,37,69,71,41,64,33,61,29,84,82,42,86,65,50,37,62,25,75,57,20,59,65,42,44,44,48,39,52,29,52,52,46,49,50,41,41,52,45,29,66,72,64,73,35,62,83,65,41,42,54,61,45,32,38,27,34,32,61,49,34,32,59,66,38,47,30,57,51,51,53,54,47,45,72,72,34,75,73,32,25,38,36,44,43,67,44,56,42,66,58,40,50,51,31,39,73,58,38,60,25,55,33,32,39,27,59,67,65,83,73,82,55,86,64,53,40,75,41,67,30,32,35,35,39,47,30,28,38,22,19,54,94,42,74,88,53,98,55,52,47,44,35,48,24,62,90,38,69,65,20,41,51,50,50,52,50,34,51,73,72,71,47,76,72,66,71,44,36,27,34,67,41,59,34,22,49,46,44,30,14,34,70,61,69,18,26,35,70,46,36,64,49,37,48,61,60,32,61,66,78,41,55,35,82,41,78,49,81,74,80,78,50,71,46,43,32,24,39,36,30,57,51,90,61,55,76,63,51,63,59,54,52,45,53,52,46,31,55,43,41,42,63,60,41,47,48,54,45,34,72,76,38,60,81,42,64,83,53,46,46,70,87,134,81,72,74,75,70,71,75,72,48,69,75,46,67,66,26,36,48,43,46,51,38,21,63,72,57,33,27,55,60,53,22,10,62,72,69,72,48,50,44,66,55,41,51,50,31,39,50,47,37,20,61,36,68,70,41,64,35,63,30,85,80,41,86,66,48,38,64,24,74,56,20,60,66,41,44,42,48,40,52,35,50,52,46,49,49,35,39,50,44,26,67,71,64,72,41,65,78,74,37,40,54,61,44,33,38,27,35,32,62,49,34,33,60,66,40,45,28,57,51,51,53,55,47,44,72,71,39,75,74,29,25,37,36,42,43,68,45,56,41,67,58,42,50,51,33,39,74,61,39,60,27,55,32,30,40,27,57,68,65,83,74,81,56,85,64,51,40,76,41,68,31,33,34,36,39,46,28,29,37,21,18,52,94,43,75,87,54,99,57,51,47,44,36,48,26,62,88,38,68,65,21,42,52,49,52,51,51,34,52,73,72,70,47,77,72,65,70,44,36,27,34,66,42,59,33,21,51,43,43,31,15,35,70,61,69,18,27,36,71,47,35,64,50,37,48,61,59,34,60,67,78,42,55,34,80,42,78,49,80,75,79,77,50,71,49,43,32,24,38,36,30,56,51,89,61,54,77,63,50,64,59,54,51,43,54,53,46,29,54,43,41,42,63,60,39,49,48,56,45,33,72,77,39,58,82,42,63,84,53,46,43,67,87

Radius of gyration: 25.79 Å; Cα contacts (8 Å, |Δi|>4): 1178; chains: 2; bounding box: 87×73×63 Å

Nearest PDB structures (foldseek):
  4x6g-assembly1_D  TM=7.505E-01  e=6.768E-20  Pseudomonas aeruginosa PAO1
  4x6g-assembly1_C  TM=5.843E-01  e=7.637E-20  Pseudomonas aeruginosa PAO1
  1ixc-assembly1_B-2  TM=5.445E-01  e=6.331E-19  Cupriavidus necator
  7d98-assembly1_Q  TM=5.316E-01  e=2.886E-19  Cupriavidus necator
  5y9s-assembly1_A  TM=5.157E-01  e=5.884E-17  Vibrio vulnificus CMCP6